Protein AF-A0A965QW74-F1 (afdb_monomer)

pLDDT: mean 87.54, std 12.57, range [31.0, 97.88]

Foldseek 3Di:
DDPVVVVVVVVVVVVVVVVCVVCVVVVVVVVVVVVVVVVVVVVVVVVVVPDDDPVLVVCVDPPSCVPDHPQDQDKFWAQPLFDQDPNDTGIDIARLCSFLVQACDADVVGNFHRPFAAKDKDKWKFAFAQDFLDDQDDLSQVSCCVTFNWGFDCAADPHGFFRFTQDHHPPGSCVVRVHDGGKTWQDKAPDGRRGNVSVSCSRGPPDDGRDIIMTMIIDGDHPSNTYHHRCCAECYPNHPHNCNHQPDCLQFNFRRVDDFDQRSQEDEPDPVVQVVCCVPRVHDHDPSGPTHTDHPVCSLVSVCVPCVVCPQQDQDPVRNPGPRVVVSVVVVVCQQQVVVLPDVDPPQPDPPRDHGHDPVPLLCQLVLLVVLVVWPLQVVLDDVLVVLSVCCNVPVPDLPSLVVNLVSLCVLVVVPVNRRTDPVSNVCSVSSDPPPVVVVVVVVVVVVPD

Structure (mmCIF, N/CA/C/O backbone):
data_AF-A0A965QW74-F1
#
_entry.id   AF-A0A965QW74-F1
#
loop_
_atom_site.group_PDB
_atom_site.id
_atom_site.type_symbol
_atom_site.label_atom_id
_atom_site.label_alt_id
_atom_site.label_comp_id
_atom_site.label_asym_id
_atom_site.label_entity_id
_atom_site.label_seq_id
_atom_site.pdbx_PDB_ins_code
_atom_site.Cartn_x
_atom_site.Cartn_y
_atom_site.Cartn_z
_atom_site.occupancy
_atom_site.B_iso_or_equiv
_atom_site.auth_seq_id
_atom_site.auth_comp_id
_atom_site.auth_asym_id
_atom_site.auth_atom_id
_atom_site.pdbx_PDB_model_num
ATOM 1 N N . ALA A 1 1 ? 11.785 20.146 62.925 1.00 60.44 1 ALA A N 1
ATOM 2 C CA . ALA A 1 1 ? 10.791 19.078 62.690 1.00 60.44 1 ALA A CA 1
ATOM 3 C C . ALA A 1 1 ? 11.229 17.853 63.480 1.00 60.44 1 ALA A C 1
ATOM 5 O O . ALA A 1 1 ? 12.410 17.534 63.433 1.00 60.44 1 ALA A O 1
ATOM 6 N N . THR A 1 2 ? 10.340 17.241 64.259 1.00 84.38 2 THR A N 1
ATOM 7 C CA . THR A 1 2 ? 10.638 16.059 65.089 1.00 84.38 2 THR A CA 1
ATOM 8 C C . THR A 1 2 ? 10.972 14.837 64.222 1.00 84.38 2 THR A C 1
ATOM 10 O O . THR A 1 2 ? 10.497 14.730 63.091 1.00 84.38 2 THR A O 1
ATOM 13 N N . LEU A 1 3 ? 11.785 13.908 64.739 1.00 83.06 3 LEU A N 1
ATOM 14 C CA . LEU A 1 3 ? 12.125 12.646 64.058 1.00 83.06 3 LEU A CA 1
ATOM 15 C C . LEU A 1 3 ? 10.870 11.842 63.674 1.00 83.06 3 LEU A C 1
ATOM 17 O O . LEU A 1 3 ? 10.799 11.280 62.585 1.00 83.06 3 LEU A O 1
ATOM 21 N N . GLU A 1 4 ? 9.840 11.874 64.520 1.00 84.69 4 GLU A N 1
ATOM 22 C CA . GLU A 1 4 ? 8.531 11.267 64.250 1.00 84.69 4 GLU A CA 1
ATOM 23 C C . GLU A 1 4 ? 7.845 11.868 63.018 1.00 84.69 4 GLU A C 1
ATOM 25 O O . GLU A 1 4 ? 7.298 11.139 62.194 1.00 84.69 4 GLU A O 1
ATOM 30 N N . PHE A 1 5 ? 7.927 13.190 62.833 1.00 89.12 5 PHE A N 1
ATOM 31 C CA . PHE A 1 5 ? 7.377 13.852 61.649 1.00 89.12 5 PHE A CA 1
ATOM 32 C C . PHE A 1 5 ? 8.111 13.421 60.373 1.00 89.12 5 PHE A C 1
ATOM 34 O O . PHE A 1 5 ? 7.485 13.208 59.334 1.00 89.12 5 PHE A O 1
ATOM 41 N N . GLN A 1 6 ? 9.436 13.262 60.437 1.00 86.00 6 GLN A N 1
ATOM 42 C CA . GLN A 1 6 ? 10.219 12.768 59.302 1.00 86.00 6 GLN A CA 1
ATOM 43 C C . GLN A 1 6 ? 9.869 11.312 58.968 1.00 86.00 6 GLN A C 1
ATOM 45 O O . GLN A 1 6 ? 9.650 11.004 57.797 1.00 86.00 6 GLN A O 1
ATOM 50 N N . ALA A 1 7 ? 9.742 10.441 59.974 1.00 90.62 7 ALA A N 1
ATOM 51 C CA . ALA A 1 7 ? 9.347 9.045 59.788 1.00 90.62 7 ALA A CA 1
ATOM 52 C C . ALA A 1 7 ? 7.934 8.918 59.191 1.00 90.62 7 ALA A C 1
ATOM 54 O O . ALA A 1 7 ? 7.745 8.209 58.200 1.00 90.62 7 ALA A O 1
ATOM 55 N N . ALA A 1 8 ? 6.963 9.670 59.719 1.00 90.88 8 ALA A N 1
ATOM 56 C CA . ALA A 1 8 ? 5.598 9.706 59.196 1.00 90.88 8 ALA A CA 1
ATOM 57 C C . ALA A 1 8 ? 5.545 10.222 57.748 1.00 90.88 8 ALA A C 1
ATOM 59 O O . ALA A 1 8 ? 4.830 9.668 56.912 1.00 90.88 8 ALA A O 1
ATOM 60 N N . ASN A 1 9 ? 6.339 11.245 57.413 1.00 92.56 9 ASN A N 1
ATOM 61 C CA . ASN A 1 9 ? 6.403 11.779 56.053 1.00 92.56 9 ASN A CA 1
ATOM 62 C C . ASN A 1 9 ? 7.030 10.782 55.063 1.00 92.56 9 ASN A C 1
ATOM 64 O O . ASN A 1 9 ? 6.541 10.639 53.943 1.00 92.56 9 ASN A O 1
ATOM 68 N N . THR A 1 10 ? 8.082 10.067 55.468 1.00 93.69 10 THR A N 1
ATOM 69 C CA . THR A 1 10 ? 8.692 9.000 54.657 1.00 93.69 10 THR A CA 1
ATOM 70 C C . THR A 1 10 ? 7.713 7.851 54.430 1.00 93.69 10 THR A C 1
ATOM 72 O O . THR A 1 10 ? 7.562 7.391 53.298 1.00 93.69 10 THR A O 1
ATOM 75 N N . HIS A 1 11 ? 6.986 7.434 55.471 1.00 92.75 11 HIS A N 1
ATOM 76 C CA . HIS A 1 11 ? 5.969 6.393 55.350 1.00 92.75 11 HIS A CA 1
ATOM 77 C C . HIS A 1 11 ? 4.816 6.817 54.426 1.00 92.75 11 HIS A C 1
ATOM 79 O O . HIS A 1 11 ? 4.457 6.068 53.521 1.00 92.75 11 HIS A O 1
ATOM 85 N N . ARG A 1 12 ? 4.311 8.054 54.559 1.00 95.81 12 ARG A N 1
ATOM 86 C CA . ARG A 1 12 ? 3.308 8.626 53.642 1.00 95.81 12 ARG A CA 1
ATOM 87 C C . ARG A 1 12 ? 3.782 8.583 52.188 1.00 95.81 12 ARG A C 1
ATOM 89 O O . ARG A 1 12 ? 3.038 8.124 51.332 1.00 95.81 12 ARG A O 1
ATOM 96 N N . LYS A 1 13 ? 5.017 9.014 51.904 1.00 95.38 13 LYS A N 1
ATOM 97 C CA . LYS A 1 13 ? 5.582 8.971 50.542 1.00 95.38 13 LYS A CA 1
ATOM 98 C C . LYS A 1 13 ? 5.677 7.544 49.993 1.00 95.38 13 LYS A C 1
ATOM 100 O O . LYS A 1 13 ? 5.373 7.325 48.827 1.00 95.38 13 LYS A O 1
ATOM 105 N N . SER A 1 14 ? 6.055 6.576 50.829 1.00 95.56 14 SER A N 1
ATOM 106 C CA . SER A 1 14 ? 6.103 5.158 50.446 1.00 95.56 14 SER A CA 1
ATOM 107 C C . SER A 1 14 ? 4.713 4.594 50.121 1.00 95.56 1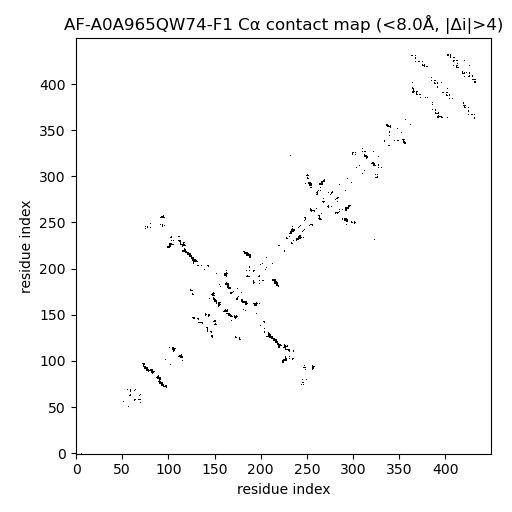4 SER A C 1
ATOM 109 O O . SER A 1 14 ? 4.553 3.858 49.141 1.00 95.56 14 SER A O 1
ATOM 111 N N . LEU A 1 15 ? 3.693 4.978 50.896 1.00 95.56 15 LEU A N 1
ATOM 112 C CA . LEU A 1 15 ? 2.299 4.636 50.609 1.00 95.56 15 LEU A CA 1
ATOM 113 C C . LEU A 1 15 ? 1.811 5.301 49.316 1.00 95.56 15 LEU A C 1
ATOM 115 O O . LEU A 1 15 ? 1.190 4.629 48.502 1.00 95.56 15 LEU A O 1
ATOM 119 N N . GLU A 1 16 ? 2.138 6.574 49.082 1.00 95.38 16 GLU A N 1
ATOM 120 C CA . GLU A 1 16 ? 1.802 7.289 47.839 1.00 95.38 16 GLU A CA 1
ATOM 121 C C . GLU A 1 16 ? 2.437 6.645 46.603 1.00 95.38 16 GLU A C 1
ATOM 123 O O . GLU A 1 16 ? 1.790 6.519 45.565 1.00 95.38 16 GLU A O 1
ATOM 128 N N . GLU A 1 17 ? 3.688 6.203 46.705 1.00 95.88 17 GLU A N 1
ATOM 129 C CA . GLU A 1 17 ? 4.377 5.500 45.622 1.00 95.88 17 GLU A CA 1
ATOM 130 C C . GLU A 1 17 ? 3.773 4.114 45.362 1.00 95.88 17 GLU A C 1
ATOM 132 O O . GLU A 1 17 ? 3.629 3.689 44.215 1.00 95.88 17 GLU A O 1
ATOM 137 N N . SER A 1 18 ? 3.387 3.404 46.422 1.00 95.19 18 SER A N 1
ATOM 138 C CA . SER A 1 18 ? 2.707 2.111 46.305 1.00 95.19 18 SER A CA 1
ATOM 139 C C . SER A 1 18 ? 1.317 2.272 45.692 1.00 95.19 18 SER A C 1
ATOM 141 O O . SER A 1 18 ? 0.980 1.535 44.769 1.00 95.19 18 SER A O 1
ATOM 143 N N . LEU A 1 19 ? 0.557 3.285 46.119 1.00 95.25 19 LEU A N 1
ATOM 144 C CA . LEU A 1 19 ? -0.740 3.626 45.542 1.00 95.25 19 LEU A CA 1
ATOM 145 C C . LEU A 1 19 ? -0.603 3.974 44.058 1.00 95.25 19 LEU A C 1
ATOM 147 O O . LEU A 1 19 ? -1.296 3.378 43.246 1.00 95.25 19 LEU A O 1
ATOM 151 N N . ARG A 1 20 ? 0.352 4.840 43.687 1.00 94.56 20 ARG A N 1
ATOM 152 C CA . ARG A 1 20 ? 0.631 5.165 42.277 1.00 94.56 20 ARG A CA 1
ATOM 153 C C . ARG A 1 20 ? 0.970 3.938 41.443 1.00 94.56 20 ARG A C 1
ATOM 155 O O . ARG A 1 20 ? 0.534 3.852 40.305 1.00 94.56 20 ARG A O 1
ATOM 162 N N . ARG A 1 21 ? 1.749 2.992 41.973 1.00 94.56 21 ARG A N 1
ATOM 163 C CA . ARG A 1 21 ? 2.062 1.747 41.250 1.00 94.56 21 ARG A CA 1
ATOM 164 C C . ARG A 1 21 ? 0.825 0.881 41.031 1.00 94.56 21 ARG A C 1
ATOM 166 O O . ARG A 1 21 ? 0.705 0.277 39.972 1.00 94.56 21 ARG A O 1
ATOM 173 N N . ILE A 1 22 ? -0.078 0.839 42.008 1.00 95.81 22 ILE A N 1
ATOM 174 C CA . ILE A 1 22 ? -1.324 0.073 41.923 1.00 95.81 22 ILE A CA 1
ATOM 175 C C . ILE A 1 22 ? -2.312 0.741 4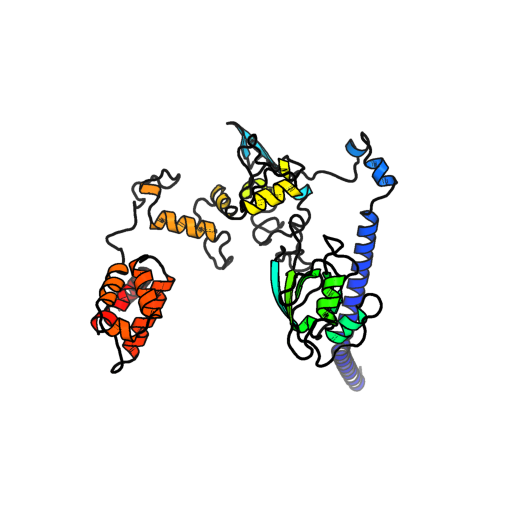0.952 1.00 95.81 22 ILE A C 1
ATOM 177 O O . ILE A 1 22 ? -2.938 0.035 40.166 1.00 95.81 22 ILE A O 1
ATOM 181 N N . THR A 1 23 ? -2.427 2.075 40.959 1.00 95.94 23 THR A N 1
ATOM 182 C CA . THR A 1 23 ? -3.384 2.815 40.111 1.00 95.94 23 THR A CA 1
ATOM 183 C C . THR A 1 23 ? -2.852 3.162 38.723 1.00 95.94 23 THR A C 1
ATOM 185 O O . THR A 1 23 ? -3.646 3.472 37.843 1.00 95.94 23 THR A O 1
ATOM 188 N N . ALA A 1 24 ? -1.540 3.075 38.475 1.00 95.12 24 ALA A N 1
ATOM 189 C CA . ALA A 1 24 ? -0.943 3.451 37.190 1.00 95.12 24 ALA A CA 1
ATOM 190 C C . ALA A 1 24 ? -1.628 2.826 35.953 1.00 95.12 24 ALA A C 1
ATOM 192 O O . ALA A 1 24 ? -1.824 3.553 34.976 1.00 95.12 24 ALA A O 1
ATOM 193 N N . PRO A 1 25 ? -2.030 1.536 35.948 1.00 93.69 25 PRO A N 1
ATOM 194 C CA . PRO A 1 25 ? -2.762 0.960 34.819 1.00 93.69 25 PRO A CA 1
ATOM 195 C C . PRO A 1 25 ? -4.154 1.576 34.623 1.00 93.69 25 PRO A C 1
ATOM 197 O O . PRO A 1 25 ? -4.571 1.796 33.486 1.00 93.69 25 PRO A O 1
ATOM 200 N N . GLU A 1 26 ? -4.863 1.875 35.714 1.00 94.56 26 GLU A N 1
ATOM 201 C CA . GLU A 1 26 ? -6.180 2.518 35.683 1.00 94.56 26 GLU A CA 1
ATOM 202 C C . GLU A 1 26 ? -6.068 3.962 35.186 1.00 94.56 26 GLU A C 1
ATOM 204 O O . GLU A 1 26 ? -6.803 4.355 34.281 1.00 94.56 26 GLU A O 1
ATOM 209 N N . ASP A 1 27 ? -5.092 4.719 35.692 1.00 93.50 27 ASP A N 1
ATOM 210 C CA . ASP A 1 27 ? -4.812 6.091 35.263 1.00 93.50 27 ASP A CA 1
ATOM 211 C C . ASP A 1 27 ? -4.457 6.144 33.765 1.00 93.50 27 ASP A C 1
ATOM 213 O O . ASP A 1 27 ? -4.943 7.005 33.023 1.00 93.50 27 ASP A O 1
ATOM 217 N N . ALA A 1 28 ? -3.648 5.189 33.291 1.00 93.12 28 ALA A N 1
ATOM 218 C CA . ALA A 1 28 ? -3.299 5.060 31.879 1.00 93.12 28 ALA A CA 1
ATOM 219 C C . ALA A 1 28 ? -4.524 4.726 31.012 1.00 93.12 28 ALA A C 1
ATOM 221 O O . ALA A 1 28 ? -4.727 5.353 29.968 1.00 93.12 28 ALA A O 1
ATOM 222 N N . ALA A 1 29 ? -5.368 3.788 31.450 1.00 90.94 29 ALA A N 1
ATOM 223 C CA . ALA A 1 29 ? -6.597 3.427 30.747 1.00 90.94 29 ALA A CA 1
ATOM 224 C C . ALA A 1 29 ? -7.603 4.591 30.719 1.00 90.94 29 ALA A C 1
ATOM 226 O O . ALA A 1 29 ? -8.170 4.896 29.667 1.00 90.94 29 ALA A O 1
ATOM 227 N N . ALA A 1 30 ? -7.784 5.294 31.839 1.00 94.12 30 ALA A N 1
ATOM 228 C CA . ALA A 1 30 ? -8.652 6.463 31.938 1.00 94.12 30 ALA A CA 1
ATOM 229 C C . ALA A 1 30 ? -8.193 7.581 30.993 1.00 94.12 30 ALA A C 1
ATOM 231 O O . ALA A 1 30 ? -9.010 8.166 30.270 1.00 94.12 30 ALA A O 1
ATOM 232 N N 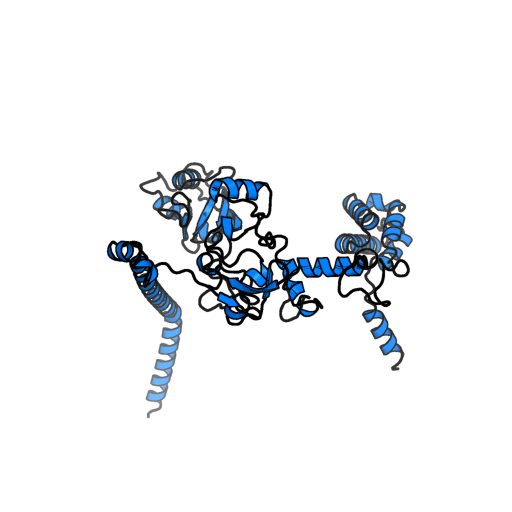. LYS A 1 31 ? -6.878 7.831 30.933 1.00 93.88 31 LYS A N 1
ATOM 233 C CA . LYS A 1 31 ? -6.290 8.770 29.977 1.00 93.88 31 LYS A CA 1
ATOM 234 C C . LYS A 1 31 ? -6.535 8.340 28.529 1.00 93.88 31 LYS A C 1
ATOM 236 O O . LYS A 1 31 ? -6.991 9.161 27.736 1.00 93.88 31 LYS A O 1
ATOM 241 N N . ALA A 1 32 ? -6.297 7.073 28.193 1.00 89.56 32 ALA A N 1
ATOM 242 C CA . ALA A 1 32 ? -6.531 6.557 26.845 1.00 89.56 32 ALA A CA 1
ATOM 243 C C . ALA A 1 32 ? -8.000 6.719 26.420 1.00 89.56 32 ALA A C 1
ATOM 245 O O . ALA A 1 32 ? -8.283 7.197 25.322 1.00 89.56 32 ALA A O 1
ATOM 246 N N . VAL A 1 33 ? -8.953 6.413 27.307 1.00 93.88 33 VAL A N 1
ATOM 247 C CA . VAL A 1 33 ? -10.388 6.613 27.046 1.00 93.88 33 VAL A CA 1
ATOM 248 C C . VAL A 1 33 ? -10.716 8.089 26.804 1.00 93.88 33 VAL A C 1
ATOM 250 O O . VAL A 1 33 ? -11.473 8.404 25.882 1.00 93.88 33 VAL A O 1
ATOM 253 N N . ALA A 1 34 ? -10.158 9.007 27.596 1.00 94.31 34 ALA A N 1
ATOM 254 C CA . ALA A 1 34 ? -10.360 10.444 27.405 1.00 94.31 34 ALA A CA 1
ATOM 255 C C . ALA A 1 34 ? -9.793 10.936 26.058 1.00 94.31 34 ALA A C 1
ATOM 257 O O . ALA A 1 34 ? -10.468 11.679 25.332 1.00 94.31 34 ALA A O 1
ATOM 258 N N . ASP A 1 35 ? -8.598 10.471 25.692 1.00 91.56 35 ASP A N 1
ATOM 259 C CA . ASP A 1 35 ? -7.944 10.796 24.424 1.00 91.56 35 ASP A CA 1
ATOM 260 C C . ASP A 1 35 ? -8.762 10.242 23.234 1.00 91.56 35 ASP A C 1
ATOM 262 O O . ASP A 1 35 ? -9.060 10.976 22.284 1.00 91.56 35 ASP A O 1
ATOM 266 N N . HIS A 1 36 ? -9.244 8.994 23.313 1.00 89.50 36 HIS A N 1
ATOM 267 C CA . HIS A 1 36 ? -10.112 8.388 22.294 1.00 89.50 36 HIS A CA 1
ATOM 268 C C . HIS A 1 36 ? -11.459 9.102 22.150 1.00 89.50 36 HIS A C 1
ATOM 270 O O . HIS A 1 36 ? -11.898 9.347 21.025 1.00 89.50 36 HIS A O 1
ATOM 276 N N . ARG A 1 37 ? -12.109 9.496 23.253 1.00 94.88 37 ARG A N 1
ATOM 277 C CA . ARG A 1 37 ? -13.363 10.274 23.212 1.00 94.88 37 ARG A CA 1
ATOM 278 C C . ARG A 1 37 ? -13.165 11.630 22.545 1.00 94.88 37 ARG A C 1
ATOM 280 O O . ARG A 1 37 ? -13.975 12.031 21.710 1.00 94.88 37 ARG A O 1
ATOM 287 N N . THR A 1 38 ? -12.067 12.309 22.868 1.00 94.75 38 THR A N 1
ATOM 288 C CA . THR A 1 38 ? -11.704 13.582 22.232 1.00 94.75 38 THR A CA 1
ATOM 289 C C . THR A 1 38 ? -11.481 13.392 20.734 1.00 94.75 38 THR A C 1
ATOM 291 O O . THR A 1 38 ? -12.007 14.158 19.922 1.00 94.75 38 THR A O 1
ATOM 294 N N . LYS A 1 39 ? -10.756 12.336 20.345 1.00 89.75 39 LYS A N 1
ATOM 295 C CA . LYS A 1 39 ? -10.511 12.011 18.938 1.00 89.75 39 LYS A CA 1
ATOM 296 C C . LYS A 1 39 ? -11.802 11.680 18.192 1.00 89.75 39 LYS A C 1
ATOM 298 O O . LYS A 1 39 ? -11.998 12.173 17.084 1.00 89.75 39 LYS A O 1
ATOM 303 N N . LEU A 1 40 ? -12.697 10.905 18.802 1.00 91.00 40 LEU A N 1
ATOM 304 C CA . LEU A 1 40 ? -14.001 10.572 18.233 1.00 91.00 40 LEU A CA 1
ATOM 305 C C . LEU A 1 40 ? -14.830 11.835 17.974 1.00 91.00 40 LEU A C 1
ATOM 307 O O . LEU A 1 40 ? -15.342 12.003 16.870 1.00 91.00 40 LEU A O 1
ATOM 311 N N . ALA A 1 41 ? -14.891 12.756 18.937 1.00 94.19 41 ALA A N 1
ATOM 312 C CA . ALA A 1 41 ? -15.603 14.023 18.772 1.00 94.19 41 ALA A CA 1
ATOM 313 C C . ALA A 1 41 ? -15.022 14.870 17.623 1.00 94.19 41 ALA A C 1
ATOM 315 O O . ALA A 1 41 ? -15.767 15.454 16.831 1.00 94.19 41 ALA A O 1
ATOM 316 N N . GLN A 1 42 ? -13.691 14.907 17.485 1.00 92.94 42 GLN A N 1
ATOM 317 C CA . GLN A 1 42 ? -13.034 15.571 16.356 1.00 92.94 42 GLN A CA 1
ATOM 318 C C . GLN A 1 42 ? -13.398 14.914 15.020 1.00 92.94 42 GLN A C 1
ATOM 320 O O . GLN A 1 42 ? -13.777 15.617 14.085 1.00 92.94 42 GLN A O 1
ATOM 325 N N . LEU A 1 43 ? -13.332 13.582 14.935 1.00 89.31 43 LEU A N 1
ATOM 326 C CA . LEU A 1 43 ? -13.662 12.833 13.721 1.00 89.31 43 LEU A CA 1
ATOM 327 C C . LEU A 1 43 ? -15.130 13.009 13.324 1.00 89.31 43 LEU A C 1
ATOM 329 O O . LEU A 1 43 ? -15.412 13.247 12.153 1.00 89.31 43 LEU A O 1
ATOM 333 N N . GLN A 1 44 ? -16.056 12.977 14.283 1.00 92.81 44 GLN A N 1
ATOM 334 C CA . GLN A 1 44 ? -17.477 13.242 14.046 1.00 92.81 44 GLN A CA 1
ATOM 335 C C . GLN A 1 44 ? -17.706 14.660 13.514 1.00 92.81 44 GLN A C 1
ATOM 337 O O . GLN A 1 44 ? -18.444 14.847 12.545 1.00 92.81 44 GLN A O 1
ATOM 342 N N . LYS A 1 45 ? -17.023 15.661 14.084 1.00 93.25 45 LYS A N 1
ATOM 343 C CA . LYS A 1 45 ? -17.076 17.039 13.580 1.00 93.25 45 LYS A CA 1
ATOM 344 C C . LYS A 1 45 ? -16.528 17.135 12.157 1.00 93.25 45 LYS A C 1
ATOM 346 O O . LYS A 1 45 ? -17.156 17.769 11.313 1.00 93.25 45 LYS A O 1
ATOM 351 N N . THR A 1 46 ? -15.390 16.504 11.873 1.00 89.19 46 THR A N 1
ATOM 352 C CA . THR A 1 46 ? -14.810 16.467 10.523 1.00 89.19 46 THR A CA 1
ATOM 353 C C . THR A 1 46 ? -15.736 15.764 9.533 1.00 89.19 46 THR A C 1
ATOM 355 O O . THR A 1 46 ? -15.903 16.254 8.419 1.00 89.19 46 THR A O 1
ATOM 358 N N . LEU A 1 47 ? -16.374 14.661 9.929 1.00 89.00 47 LEU A N 1
ATOM 359 C CA . LEU A 1 47 ? -17.342 13.948 9.100 1.00 89.00 47 LEU A CA 1
ATOM 360 C C . LEU A 1 47 ? -18.535 14.848 8.764 1.00 89.00 47 LEU A C 1
ATOM 362 O O . LEU A 1 47 ? -18.827 15.047 7.588 1.00 89.00 47 LEU A O 1
ATOM 366 N N . ALA A 1 48 ? -19.154 15.473 9.769 1.00 88.56 48 ALA A N 1
ATOM 367 C CA . ALA A 1 48 ? -20.262 16.409 9.570 1.00 88.56 48 ALA A CA 1
ATOM 368 C C . ALA A 1 48 ? -19.863 17.594 8.672 1.00 88.56 48 ALA A C 1
ATOM 370 O O . ALA A 1 48 ? -20.607 17.989 7.778 1.00 88.56 48 ALA A O 1
ATOM 371 N N . GLN A 1 49 ? -18.650 18.127 8.851 1.00 86.31 49 GLN A N 1
ATOM 372 C CA . GLN A 1 49 ? -18.108 19.188 8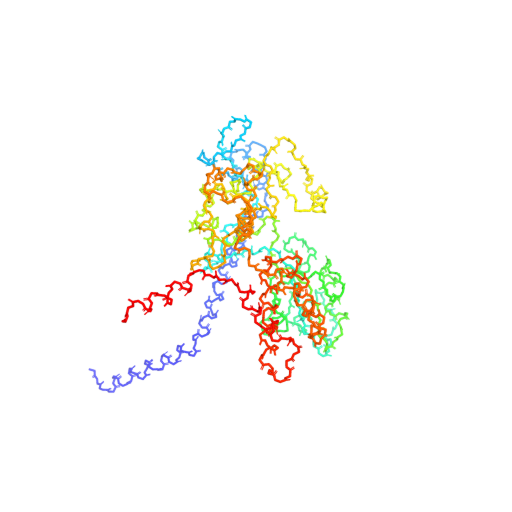.001 1.00 86.31 49 GLN A CA 1
ATOM 373 C C . GLN A 1 49 ? -17.823 18.743 6.572 1.00 86.31 49 GLN A C 1
ATOM 375 O O . GLN A 1 49 ? -17.771 19.601 5.697 1.00 86.31 49 GLN A O 1
ATOM 380 N N . ARG A 1 50 ? -17.608 17.451 6.309 1.00 84.56 50 ARG A N 1
ATOM 381 C CA . ARG A 1 50 ? -17.340 16.909 4.968 1.00 84.56 50 ARG A CA 1
ATOM 382 C C . ARG A 1 50 ? -18.602 16.439 4.259 1.00 84.56 50 ARG A C 1
ATOM 384 O O . ARG A 1 50 ? -18.629 16.520 3.036 1.00 84.56 50 ARG A O 1
ATOM 391 N N . GLN A 1 51 ? -19.650 16.063 4.991 1.00 87.12 51 GLN A N 1
ATOM 392 C CA . GLN A 1 51 ? -20.904 15.607 4.395 1.00 87.12 51 GLN A CA 1
ATOM 393 C C . GLN A 1 51 ? -21.520 16.635 3.427 1.00 87.12 51 GLN A C 1
ATOM 395 O O . GLN A 1 51 ? -21.364 17.849 3.638 1.00 87.12 51 GLN A O 1
ATOM 400 N N . PRO A 1 52 ? -22.201 16.170 2.363 1.00 86.19 52 PRO A N 1
ATOM 401 C CA . PRO A 1 52 ? -22.936 17.039 1.454 1.00 86.19 52 PRO A CA 1
ATOM 402 C C . PRO A 1 52 ? -23.955 17.884 2.217 1.00 86.19 52 PRO A C 1
ATOM 404 O O . PRO A 1 52 ? -24.606 17.412 3.148 1.00 86.19 52 PRO A O 1
ATOM 407 N N . SER A 1 53 ? -24.104 19.144 1.824 1.00 88.31 53 SER A N 1
ATOM 408 C CA . SER A 1 53 ? -25.131 20.029 2.371 1.00 88.31 53 SER A CA 1
ATOM 409 C C . SER A 1 53 ? -25.657 20.947 1.278 1.00 88.31 53 SER A C 1
ATOM 411 O O . SER A 1 53 ? -24.955 21.225 0.307 1.00 88.31 53 SER A O 1
ATOM 413 N N . ALA A 1 54 ? -26.877 21.459 1.448 1.00 87.69 54 ALA A N 1
ATOM 414 C CA . ALA A 1 54 ? -27.481 22.368 0.475 1.00 87.69 54 ALA A CA 1
ATOM 415 C C . ALA A 1 54 ? -26.603 23.608 0.214 1.00 87.69 54 ALA A C 1
ATOM 417 O O . ALA A 1 54 ? -26.451 24.027 -0.927 1.00 87.69 54 ALA A O 1
ATOM 418 N N . GLY A 1 55 ? -25.961 24.156 1.254 1.00 86.00 55 GLY A N 1
ATOM 419 C CA . GLY A 1 55 ? -25.048 25.294 1.107 1.00 86.00 55 GLY A CA 1
ATOM 420 C C . GLY A 1 55 ? -23.809 24.971 0.268 1.00 86.00 55 GLY A C 1
ATOM 421 O O . GLY A 1 55 ? -23.402 25.789 -0.551 1.00 86.00 55 GLY A O 1
ATOM 422 N N . LYS A 1 56 ? -23.234 23.771 0.417 1.00 86.12 56 LYS A N 1
ATOM 423 C CA . LYS A 1 56 ? -22.113 23.330 -0.428 1.00 86.12 56 LYS A CA 1
ATOM 424 C C . LYS A 1 56 ? -22.543 23.086 -1.865 1.00 86.12 56 LYS A C 1
ATOM 426 O O . LYS A 1 56 ? -21.860 23.544 -2.766 1.00 86.12 56 LYS A O 1
ATOM 431 N N . ALA A 1 57 ? -23.707 22.470 -2.065 1.00 86.00 57 ALA A N 1
ATOM 432 C CA . ALA A 1 57 ? -24.259 22.254 -3.398 1.00 86.00 57 ALA A CA 1
ATOM 433 C C . ALA A 1 57 ? -24.473 23.578 -4.158 1.00 86.00 57 ALA A C 1
ATOM 435 O O . ALA A 1 57 ? -24.287 23.631 -5.368 1.00 86.00 57 ALA A O 1
ATOM 436 N N . VAL A 1 58 ? -24.812 24.669 -3.456 1.00 86.38 58 VAL A N 1
ATOM 437 C CA . VAL A 1 58 ? -24.867 26.018 -4.049 1.00 86.38 58 VAL A CA 1
ATOM 438 C C . VAL A 1 58 ? -23.472 26.531 -4.418 1.00 86.38 58 VAL A C 1
ATOM 440 O O . VAL A 1 58 ? -23.300 27.092 -5.495 1.00 86.38 58 VAL A O 1
ATOM 443 N N . LEU A 1 59 ? -22.465 26.334 -3.561 1.00 85.06 59 LEU A N 1
ATOM 444 C CA . LEU A 1 59 ? -21.081 26.738 -3.854 1.00 85.06 59 LEU A CA 1
ATOM 445 C C . LEU A 1 59 ? -20.449 25.942 -5.005 1.00 85.06 59 LEU A C 1
ATOM 447 O O . LEU A 1 59 ? -19.544 26.451 -5.653 1.00 85.06 59 LEU A O 1
ATOM 451 N N . GLU A 1 60 ? -20.937 24.733 -5.267 1.00 84.88 60 GLU A N 1
ATOM 452 C CA . GLU A 1 60 ? -20.523 23.866 -6.378 1.00 84.88 60 GLU A CA 1
ATOM 453 C C . GLU A 1 60 ? -21.229 24.217 -7.707 1.00 84.88 60 GLU A C 1
ATOM 455 O O . GLU A 1 60 ? -20.961 23.600 -8.738 1.00 84.88 60 GLU A O 1
ATOM 460 N N . MET A 1 61 ? -22.134 25.208 -7.726 1.00 86.75 61 MET A N 1
ATOM 461 C CA . MET A 1 61 ? -22.770 25.657 -8.968 1.00 86.75 61 MET A CA 1
ATOM 462 C C . MET A 1 61 ? -21.752 26.316 -9.915 1.00 86.75 61 MET A C 1
ATOM 464 O O . MET A 1 61 ? -20.822 26.993 -9.454 1.00 86.75 61 MET A O 1
ATOM 468 N N . PRO A 1 62 ? -21.953 26.203 -11.246 1.00 78.56 62 PRO A N 1
ATOM 469 C CA . PRO A 1 62 ? -21.111 26.882 -12.228 1.00 78.56 62 PRO A CA 1
ATOM 470 C C . PRO A 1 62 ? -20.956 28.375 -11.895 1.00 78.56 62 PRO A C 1
ATOM 472 O O . PRO A 1 62 ? -21.914 29.019 -11.475 1.00 78.56 62 PRO A O 1
ATOM 475 N N . VAL A 1 63 ? -19.755 28.930 -12.097 1.00 81.38 63 VAL A N 1
ATOM 476 C CA . VAL A 1 63 ? -19.308 30.276 -11.662 1.00 81.38 63 VAL A CA 1
ATOM 477 C C . VAL A 1 63 ? -18.933 30.376 -10.180 1.00 81.38 63 VAL A C 1
ATOM 479 O O . VAL A 1 63 ? -17.834 30.844 -9.899 1.00 81.38 63 VAL A O 1
ATOM 482 N N . LEU A 1 64 ? -19.766 29.936 -9.232 1.00 79.12 64 LEU A N 1
ATOM 483 C CA . LEU A 1 64 ? -19.420 30.013 -7.798 1.00 79.12 64 LEU A CA 1
ATOM 484 C C . LEU A 1 64 ? -18.258 29.080 -7.439 1.00 79.12 64 LEU A C 1
ATOM 486 O O . LEU A 1 64 ? -17.338 29.480 -6.716 1.00 79.12 64 LEU A O 1
ATOM 490 N N . ASP A 1 65 ? -18.252 27.893 -8.041 1.00 79.31 65 ASP A N 1
ATOM 491 C CA . ASP A 1 65 ? -17.189 26.901 -7.888 1.00 79.31 65 ASP A CA 1
ATOM 492 C C . ASP A 1 65 ? -15.820 27.456 -8.326 1.00 79.31 65 ASP A C 1
ATOM 494 O O . ASP A 1 65 ? -14.808 27.270 -7.648 1.00 79.31 65 ASP A O 1
ATOM 498 N N . ALA A 1 66 ? -15.804 28.270 -9.391 1.00 76.56 66 ALA A N 1
ATOM 499 C CA . ALA A 1 66 ? -14.587 28.858 -9.953 1.00 76.56 66 ALA A CA 1
ATOM 500 C C . ALA A 1 66 ? -13.878 29.846 -9.007 1.00 76.56 66 ALA A C 1
ATOM 502 O O . ALA A 1 66 ? -12.671 30.050 -9.136 1.00 76.56 66 ALA A O 1
ATOM 503 N N . PHE A 1 67 ? -14.602 30.455 -8.062 1.00 73.88 67 PHE A N 1
ATOM 504 C CA . PHE A 1 67 ? -14.038 31.433 -7.124 1.00 73.88 67 PHE A CA 1
ATOM 505 C C . PHE A 1 67 ? -13.897 30.892 -5.700 1.00 73.88 67 PHE A C 1
ATOM 507 O O . PHE A 1 67 ? -12.996 31.330 -4.979 1.00 73.88 67 PHE A O 1
ATOM 514 N N . ASN A 1 68 ? -14.757 29.961 -5.265 1.00 70.94 68 ASN A N 1
ATOM 515 C CA . ASN A 1 68 ? -14.677 29.413 -3.910 1.00 70.94 68 ASN A CA 1
ATOM 516 C C . ASN A 1 68 ? -15.330 28.028 -3.732 1.00 70.94 68 ASN A C 1
ATOM 518 O O . ASN A 1 68 ? -15.977 27.779 -2.711 1.00 70.94 68 ASN A O 1
ATOM 522 N N . GLY A 1 69 ? -15.146 27.127 -4.697 1.00 73.12 69 GLY A N 1
ATOM 523 C CA . GLY A 1 69 ? -15.605 25.745 -4.592 1.00 73.12 69 GLY A CA 1
ATOM 524 C C . GLY A 1 69 ? -15.018 24.999 -3.381 1.00 73.12 69 GLY A C 1
ATOM 525 O O . GLY A 1 69 ? -13.845 25.217 -3.031 1.00 73.12 69 GLY A O 1
ATOM 526 N N . PRO A 1 70 ? -15.801 24.118 -2.724 1.00 73.25 70 PRO A N 1
ATOM 527 C CA . PRO A 1 70 ? -15.314 23.264 -1.639 1.00 73.25 70 PRO A CA 1
ATOM 528 C C . PRO A 1 70 ? -14.383 22.149 -2.143 1.00 73.25 70 PRO A C 1
ATOM 530 O O . PRO A 1 70 ? -13.584 21.622 -1.367 1.00 73.25 70 PRO A O 1
ATOM 533 N N . LEU A 1 71 ? -14.469 21.801 -3.431 1.00 78.62 71 LEU A N 1
ATOM 534 C CA . LEU A 1 71 ? -13.612 20.829 -4.099 1.00 78.62 71 LEU A CA 1
ATOM 535 C C . LEU A 1 71 ? -12.560 21.576 -4.913 1.00 78.62 71 LEU A C 1
ATOM 537 O O . LEU A 1 71 ? -12.878 22.304 -5.846 1.00 78.62 71 LEU A O 1
ATOM 541 N N . ARG A 1 72 ? -11.288 21.403 -4.554 1.00 83.44 72 ARG A N 1
ATOM 542 C CA . ARG A 1 72 ? -10.171 22.019 -5.271 1.00 83.44 72 ARG A CA 1
ATOM 543 C C . ARG A 1 72 ? -9.170 20.968 -5.707 1.00 83.44 72 ARG A C 1
ATOM 545 O O . ARG A 1 72 ? -8.890 20.010 -4.984 1.00 83.44 72 ARG A O 1
ATOM 552 N N . VAL A 1 73 ? -8.643 21.181 -6.905 1.00 89.06 73 VAL A N 1
ATOM 553 C CA . VAL A 1 73 ? -7.507 20.431 -7.428 1.00 89.06 73 VAL A CA 1
ATOM 554 C C . VAL A 1 73 ? -6.258 20.923 -6.710 1.00 89.06 73 VAL A C 1
ATOM 556 O O . VAL A 1 73 ? -5.959 22.118 -6.722 1.00 89.06 73 VAL A O 1
ATOM 559 N N . ASP A 1 74 ? -5.527 19.996 -6.108 1.00 89.94 74 ASP A N 1
ATOM 560 C CA . ASP A 1 74 ? -4.218 20.278 -5.541 1.00 89.94 74 ASP A CA 1
ATOM 561 C C . ASP A 1 74 ? -3.190 20.148 -6.660 1.00 89.94 74 ASP A C 1
ATOM 563 O O . ASP A 1 74 ? -3.156 19.137 -7.359 1.00 89.94 74 ASP A O 1
ATOM 567 N N . GLN A 1 75 ? -2.364 21.175 -6.850 1.00 92.25 75 GLN A N 1
ATOM 568 C CA . GLN A 1 75 ? -1.344 21.198 -7.891 1.00 92.25 75 GLN A CA 1
ATOM 569 C C . GLN A 1 75 ? 0.016 21.559 -7.302 1.00 92.25 75 GLN A C 1
ATOM 571 O O . GLN A 1 75 ? 0.189 22.63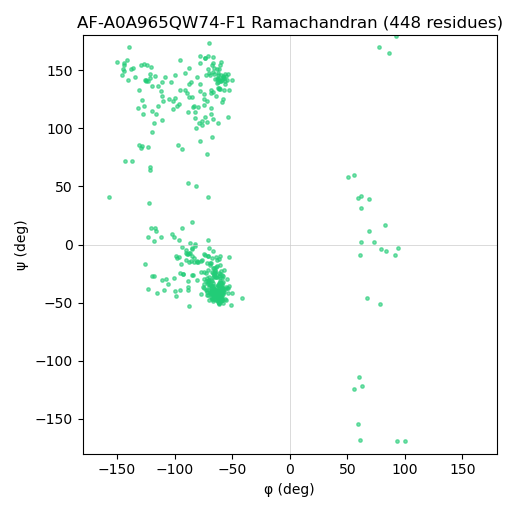9 -6.737 1.00 92.25 75 GLN A O 1
ATOM 576 N N . LEU A 1 76 ? 0.995 20.690 -7.525 1.00 93.75 76 LEU A N 1
ATOM 577 C CA . LEU A 1 76 ? 2.408 20.969 -7.323 1.00 93.75 76 LEU A CA 1
ATOM 578 C C . LEU A 1 76 ? 3.016 21.409 -8.657 1.00 93.75 76 LEU A C 1
ATOM 580 O O . LEU A 1 76 ? 2.779 20.798 -9.702 1.00 93.75 76 LEU A O 1
ATOM 584 N N . TRP A 1 77 ? 3.783 22.495 -8.626 1.00 94.25 77 TRP A N 1
ATOM 585 C CA . TRP A 1 77 ? 4.502 23.020 -9.781 1.00 94.25 77 TRP A CA 1
ATOM 586 C C . TRP A 1 77 ? 6.002 22.899 -9.533 1.00 94.25 77 TRP A C 1
ATOM 588 O O . TRP A 1 77 ? 6.518 23.468 -8.573 1.00 94.25 77 TRP A O 1
ATOM 598 N N . LEU A 1 78 ? 6.683 22.146 -10.397 1.00 94.25 78 LEU A N 1
ATOM 599 C CA . LEU A 1 78 ? 8.082 21.756 -10.236 1.00 94.25 78 LEU A CA 1
ATOM 600 C C . LEU A 1 78 ? 8.884 22.225 -11.461 1.00 94.25 78 LEU A C 1
ATOM 602 O O . LEU A 1 78 ? 9.057 21.468 -12.421 1.00 94.25 78 LEU A O 1
ATOM 606 N N . PRO A 1 79 ? 9.341 23.490 -11.483 1.00 92.00 79 PRO A N 1
ATOM 607 C CA . PRO A 1 79 ? 10.005 24.054 -12.654 1.00 92.00 79 PRO A CA 1
ATOM 608 C C . PRO A 1 79 ? 11.421 23.515 -12.886 1.00 92.00 79 PRO A C 1
ATOM 610 O O . PRO A 1 79 ? 11.876 23.524 -14.026 1.00 92.00 79 PRO A O 1
ATOM 613 N N . GLN A 1 80 ? 12.107 23.033 -11.844 1.00 91.06 80 GLN A N 1
ATOM 614 C CA . GLN A 1 80 ? 13.463 22.477 -11.955 1.00 91.06 80 GLN A CA 1
ATOM 615 C C . GLN A 1 80 ? 13.475 21.004 -12.379 1.00 91.06 80 GLN A C 1
ATOM 617 O O . GLN A 1 80 ? 14.442 20.548 -12.981 1.00 91.06 80 GLN A O 1
ATOM 622 N N . LEU A 1 81 ? 12.405 20.260 -12.091 1.00 91.69 81 LEU A N 1
ATOM 623 C CA . LEU A 1 81 ? 12.255 18.871 -12.513 1.00 91.69 81 LEU A CA 1
ATOM 624 C C . LEU A 1 81 ? 11.487 18.851 -13.828 1.00 91.69 81 LEU A C 1
ATOM 626 O O . LEU A 1 81 ? 10.272 18.686 -13.849 1.00 91.69 81 LEU A O 1
ATOM 630 N N . THR A 1 82 ? 12.183 19.069 -14.937 1.00 91.25 82 THR A N 1
ATOM 631 C CA . THR A 1 82 ? 11.542 19.161 -16.249 1.00 91.25 82 THR A CA 1
ATOM 632 C C . THR A 1 82 ? 11.183 17.786 -16.815 1.00 91.25 82 THR A C 1
ATOM 634 O O . THR A 1 82 ? 11.654 16.734 -16.365 1.00 91.25 82 THR A O 1
ATOM 637 N N . LEU A 1 83 ? 10.285 17.782 -17.797 1.00 90.00 83 LEU A N 1
ATOM 638 C CA . LEU A 1 83 ? 10.015 16.639 -18.663 1.00 90.00 83 LEU A CA 1
ATOM 639 C C . LEU A 1 83 ? 10.171 17.073 -20.120 1.00 90.00 83 LEU A C 1
ATOM 641 O O . LEU A 1 83 ? 9.752 18.176 -20.477 1.00 90.00 83 LEU A O 1
ATOM 645 N N . ASN A 1 84 ? 10.755 16.213 -20.953 1.00 87.94 84 ASN A N 1
ATOM 646 C CA . ASN A 1 84 ? 10.843 16.477 -22.381 1.00 87.94 84 ASN A CA 1
ATOM 647 C C . ASN A 1 84 ? 9.473 16.225 -23.015 1.00 87.94 84 ASN A C 1
ATOM 649 O O . ASN A 1 84 ? 9.030 15.083 -23.132 1.00 87.94 84 ASN A O 1
ATOM 653 N N . ASN A 1 85 ? 8.779 17.300 -23.368 1.00 84.25 85 ASN A N 1
ATOM 654 C CA . ASN A 1 85 ? 7.488 17.249 -24.031 1.00 84.25 85 ASN A CA 1
ATOM 655 C C . ASN A 1 85 ? 7.655 17.753 -25.461 1.00 84.25 85 ASN A C 1
ATOM 657 O O . ASN A 1 85 ? 7.830 18.955 -25.668 1.00 84.25 85 ASN A O 1
ATOM 661 N N . ASN A 1 86 ? 7.599 16.851 -26.441 1.00 84.75 86 ASN A N 1
ATOM 662 C CA . ASN A 1 86 ? 7.744 17.188 -27.859 1.00 84.75 86 ASN A CA 1
ATOM 663 C C . ASN A 1 86 ? 8.994 18.048 -28.139 1.00 84.75 86 ASN A C 1
ATOM 665 O O . ASN A 1 86 ? 8.889 19.155 -28.667 1.00 84.75 86 ASN A O 1
ATOM 669 N N . PHE A 1 87 ? 10.176 17.537 -27.771 1.00 86.94 87 PHE A N 1
ATOM 670 C CA . PHE A 1 87 ? 11.487 18.165 -28.015 1.00 86.94 87 PHE A CA 1
ATOM 671 C C . PHE A 1 87 ? 11.764 19.443 -27.217 1.00 86.94 87 PHE A C 1
ATOM 673 O O . PHE A 1 87 ? 12.740 20.144 -27.489 1.00 86.94 87 PHE A O 1
ATOM 680 N N . ARG A 1 88 ? 10.940 19.750 -26.213 1.00 90.06 88 ARG A N 1
ATOM 681 C CA . ARG A 1 88 ? 11.158 20.879 -25.312 1.00 90.06 88 ARG A CA 1
ATOM 682 C C . ARG A 1 88 ? 11.023 20.450 -23.865 1.00 90.06 88 ARG A C 1
ATOM 684 O O . ARG A 1 88 ? 10.034 19.833 -23.481 1.00 90.06 88 ARG A O 1
ATOM 691 N N . ASP A 1 89 ? 11.980 20.868 -23.052 1.00 91.50 89 ASP A N 1
ATOM 692 C CA . ASP A 1 89 ? 11.889 20.689 -21.613 1.00 91.50 89 ASP A CA 1
ATOM 693 C C . ASP A 1 89 ? 10.876 21.677 -21.032 1.00 91.50 89 ASP A C 1
ATOM 695 O O . ASP A 1 89 ? 10.988 22.899 -21.184 1.00 91.50 89 ASP A O 1
ATOM 699 N N . VAL A 1 90 ? 9.846 21.126 -20.397 1.00 92.00 90 VAL A N 1
ATOM 700 C CA . VAL A 1 90 ? 8.780 21.884 -19.738 1.00 92.00 90 VAL A CA 1
ATOM 701 C C . VAL A 1 90 ? 8.730 21.533 -18.259 1.00 92.00 90 VAL A C 1
ATOM 703 O O . VAL A 1 90 ? 9.106 20.433 -17.855 1.00 92.00 90 VAL A O 1
ATOM 706 N N . ALA A 1 91 ? 8.254 22.474 -17.445 1.00 92.75 91 ALA A N 1
ATOM 707 C CA . ALA A 1 91 ? 8.037 22.244 -16.022 1.00 92.75 91 ALA A CA 1
ATOM 708 C C . ALA A 1 91 ? 7.070 21.072 -15.788 1.00 92.75 91 ALA A C 1
ATOM 710 O O . ALA A 1 91 ? 6.089 20.913 -16.524 1.00 92.75 91 ALA A O 1
ATOM 711 N N . ARG A 1 92 ? 7.308 20.291 -14.730 1.00 92.69 92 ARG A N 1
ATOM 712 C CA . ARG A 1 92 ? 6.354 19.273 -14.282 1.00 92.69 92 ARG A CA 1
ATOM 713 C C . ARG A 1 92 ? 5.214 19.920 -13.507 1.00 92.69 92 ARG A C 1
ATOM 715 O O . ARG A 1 92 ? 5.412 20.798 -12.666 1.00 92.69 92 ARG A O 1
ATOM 722 N N . PHE A 1 93 ? 4.014 19.436 -13.792 1.00 92.69 93 PHE A N 1
ATOM 723 C CA . PHE A 1 93 ? 2.821 19.678 -12.997 1.00 92.69 93 PHE A CA 1
ATOM 724 C C . PHE A 1 93 ? 2.383 18.353 -12.406 1.00 92.69 93 PHE A C 1
ATOM 726 O O . PHE A 1 93 ? 2.365 17.353 -13.122 1.00 92.69 93 PHE A O 1
ATOM 733 N N . ASP A 1 94 ? 2.020 18.362 -11.131 1.00 94.88 94 ASP A N 1
ATOM 734 C CA . ASP A 1 94 ? 1.575 17.170 -10.430 1.00 94.88 94 ASP A CA 1
ATOM 735 C C . ASP A 1 94 ? 0.287 17.445 -9.661 1.00 94.88 94 ASP A C 1
ATOM 737 O O . ASP A 1 94 ? 0.246 18.305 -8.781 1.00 94.88 94 ASP A O 1
ATOM 741 N N . ARG A 1 95 ? -0.776 16.737 -10.031 1.00 95.88 95 ARG A N 1
ATOM 742 C CA . ARG A 1 95 ? -2.096 16.809 -9.404 1.00 95.88 95 ARG A CA 1
ATOM 743 C C . ARG A 1 95 ? -2.496 15.487 -8.756 1.00 95.88 95 ARG A C 1
ATOM 745 O O . ARG A 1 95 ? -3.650 15.341 -8.350 1.00 95.88 95 ARG A O 1
ATOM 752 N N . CYS A 1 96 ? -1.568 14.535 -8.622 1.00 94.00 96 CYS A N 1
ATOM 753 C CA . CYS A 1 96 ? -1.842 13.202 -8.083 1.00 94.00 96 CYS A CA 1
ATOM 754 C C . CYS A 1 96 ? -2.371 13.265 -6.641 1.00 94.00 96 CYS A C 1
ATOM 756 O O . CYS A 1 96 ? -3.264 12.500 -6.272 1.00 94.00 96 CYS A O 1
ATOM 758 N N . THR A 1 97 ? -1.918 14.252 -5.860 1.00 92.69 97 THR A N 1
ATOM 759 C CA . THR A 1 97 ? -2.407 14.581 -4.506 1.00 92.69 97 THR A CA 1
ATOM 760 C C . THR A 1 97 ? -3.899 14.878 -4.434 1.00 92.69 97 THR A C 1
ATOM 762 O O . THR A 1 97 ? -4.493 14.737 -3.366 1.00 92.69 97 THR A O 1
ATOM 765 N N . THR A 1 98 ? -4.532 15.249 -5.549 1.00 92.06 98 THR A N 1
ATOM 766 C CA . THR A 1 98 ? -5.977 15.494 -5.596 1.00 92.06 98 THR A CA 1
ATOM 767 C C . THR A 1 98 ? -6.759 14.220 -5.272 1.00 92.06 98 THR A C 1
ATOM 769 O O . THR A 1 98 ? -7.734 14.292 -4.521 1.00 92.06 98 THR A O 1
ATOM 772 N N . CYS A 1 99 ? -6.302 13.070 -5.784 1.00 91.81 99 CYS A N 1
ATOM 773 C CA . CYS A 1 99 ? -6.916 11.758 -5.567 1.00 91.81 99 CYS A CA 1
ATOM 774 C C . CYS A 1 99 ? -6.197 10.959 -4.468 1.00 91.81 99 CYS A C 1
ATOM 776 O O . CYS A 1 99 ? -6.855 10.431 -3.574 1.00 91.81 99 CYS A O 1
ATOM 778 N N . HIS A 1 100 ? -4.860 10.931 -4.472 1.00 93.88 100 HIS A N 1
ATOM 779 C CA . HIS A 1 100 ? -4.026 10.178 -3.523 1.00 93.88 100 HIS A CA 1
ATOM 780 C C . HIS A 1 100 ? -3.835 10.913 -2.186 1.00 93.88 100 HIS A C 1
ATOM 782 O O . HIS A 1 100 ? -2.731 11.098 -1.683 1.00 93.88 100 HIS A O 1
ATOM 788 N N . ARG A 1 101 ? -4.937 11.371 -1.589 1.00 88.81 101 ARG A N 1
ATOM 789 C CA . ARG A 1 101 ? -4.956 12.237 -0.394 1.00 88.81 101 ARG A CA 1
ATOM 790 C C . ARG A 1 101 ? -4.377 11.581 0.870 1.00 88.81 101 ARG A C 1
ATOM 792 O O . ARG A 1 101 ? -4.079 12.289 1.831 1.00 88.81 101 ARG A O 1
ATOM 799 N N . GLY A 1 102 ? -4.299 10.248 0.897 1.00 89.81 102 GLY A N 1
ATOM 800 C CA . GLY A 1 102 ? -3.785 9.457 2.020 1.00 89.81 102 GLY A CA 1
ATOM 801 C C . GLY A 1 102 ? -2.280 9.184 1.973 1.00 89.81 102 GLY A C 1
ATOM 802 O O . GLY A 1 102 ? -1.737 8.680 2.958 1.00 89.81 102 GLY A O 1
ATOM 803 N N . MET A 1 103 ? -1.606 9.529 0.868 1.00 93.38 103 MET A N 1
ATOM 804 C CA . MET A 1 103 ? -0.246 9.057 0.585 1.00 93.38 103 MET A CA 1
ATOM 805 C C . MET A 1 103 ? 0.819 9.543 1.577 1.00 93.38 103 MET A C 1
ATOM 807 O O . MET A 1 103 ? 1.805 8.852 1.785 1.00 93.38 103 MET A O 1
ATOM 811 N N . ASP A 1 104 ? 0.624 10.703 2.205 1.00 92.00 104 ASP A N 1
ATOM 812 C CA . ASP A 1 104 ? 1.576 11.355 3.120 1.00 92.00 104 ASP A CA 1
ATOM 813 C C . ASP A 1 104 ? 1.229 11.146 4.605 1.00 92.00 104 ASP A C 1
ATOM 815 O O . ASP A 1 104 ? 1.801 11.789 5.486 1.00 92.00 104 ASP A O 1
ATOM 819 N N . LYS A 1 105 ? 0.225 10.317 4.906 1.00 92.81 105 LYS A N 1
ATOM 820 C CA . LYS A 1 105 ? -0.319 10.181 6.259 1.00 92.81 105 LYS A CA 1
ATOM 821 C C . LYS A 1 105 ? 0.447 9.124 7.043 1.00 92.81 105 LYS A C 1
ATOM 823 O O . LYS A 1 105 ? 0.333 7.947 6.744 1.00 92.81 105 LYS A O 1
ATOM 828 N N . SER A 1 106 ? 1.155 9.532 8.090 1.00 92.50 106 SER A N 1
ATOM 829 C CA . SER A 1 106 ? 1.843 8.616 9.002 1.00 92.50 106 SER A CA 1
ATOM 830 C C . SER A 1 106 ? 1.009 8.280 10.242 1.00 92.50 106 SER A C 1
ATOM 832 O O . SER A 1 106 ? 0.112 9.040 10.637 1.00 92.50 106 SER A O 1
ATOM 834 N N . LEU A 1 107 ? 1.325 7.164 10.897 1.00 89.31 107 LEU A N 1
ATOM 835 C CA . LEU A 1 107 ? 0.746 6.826 12.192 1.00 89.31 107 LEU A CA 1
ATOM 836 C C . LEU A 1 107 ? 1.109 7.895 13.244 1.00 89.31 107 LEU A C 1
ATOM 838 O O . LEU A 1 107 ? 2.227 8.424 13.258 1.00 89.31 107 LEU A O 1
ATOM 842 N N . PRO A 1 108 ? 0.186 8.242 14.161 1.00 84.19 108 PRO A N 1
ATOM 843 C CA . PRO A 1 108 ? 0.496 9.152 15.258 1.00 84.19 108 PRO A CA 1
ATOM 844 C C . PRO A 1 108 ? 1.639 8.610 16.126 1.00 84.19 108 PRO A C 1
ATOM 846 O O . PRO A 1 108 ? 1.539 7.518 16.673 1.00 84.19 108 PRO A O 1
ATOM 849 N N . GLY A 1 109 ? 2.713 9.387 16.274 1.00 86.06 109 GLY A N 1
ATOM 850 C CA . GLY A 1 109 ? 3.895 8.986 17.048 1.00 86.06 109 GLY A CA 1
ATOM 851 C C . GLY A 1 109 ? 4.902 8.116 16.287 1.00 86.06 109 GLY A C 1
ATOM 852 O O . GLY A 1 109 ? 5.991 7.891 16.805 1.00 86.06 109 GLY A O 1
ATOM 853 N N . ALA A 1 110 ? 4.586 7.703 15.057 1.00 89.06 110 ALA A N 1
ATOM 854 C CA . ALA A 1 110 ? 5.470 6.937 14.188 1.00 89.06 110 ALA A CA 1
ATOM 855 C C . ALA A 1 110 ? 5.506 7.582 12.785 1.00 89.06 110 ALA A C 1
ATOM 857 O O . ALA A 1 110 ? 4.721 7.222 11.910 1.00 89.06 110 ALA A O 1
ATOM 858 N N . PRO A 1 111 ? 6.377 8.586 12.562 1.00 86.94 111 PRO A N 1
ATOM 859 C CA . PRO A 1 111 ? 6.355 9.426 11.358 1.00 86.94 111 PRO A CA 1
ATOM 860 C C . PRO A 1 111 ? 6.687 8.682 10.057 1.00 86.94 111 PRO A C 1
ATOM 862 O O . PRO A 1 111 ? 6.324 9.154 8.984 1.00 86.94 111 PRO A O 1
ATOM 865 N N . ASN A 1 112 ? 7.351 7.529 10.153 1.00 89.06 112 ASN A N 1
ATOM 866 C CA . ASN A 1 112 ? 7.727 6.717 8.997 1.00 89.06 112 ASN A CA 1
ATOM 867 C C . ASN A 1 112 ? 6.747 5.563 8.736 1.00 89.06 112 ASN A C 1
ATOM 869 O O . ASN A 1 112 ? 6.809 4.946 7.674 1.00 89.06 112 ASN A O 1
ATOM 873 N N . ASP A 1 113 ? 5.840 5.286 9.676 1.00 90.44 113 ASP A N 1
ATOM 874 C CA . ASP A 1 113 ? 4.923 4.160 9.558 1.00 90.44 113 ASP A CA 1
ATOM 875 C C . ASP A 1 113 ? 3.632 4.619 8.874 1.00 90.44 113 ASP A C 1
ATOM 877 O O . ASP A 1 113 ? 3.066 5.653 9.253 1.00 90.44 113 ASP A O 1
ATOM 881 N N . PRO A 1 114 ? 3.135 3.879 7.871 1.00 92.25 114 PRO A N 1
ATOM 882 C CA . PRO A 1 114 ? 1.973 4.301 7.110 1.00 92.25 114 PRO A CA 1
ATOM 883 C C . PRO A 1 114 ? 0.695 4.273 7.953 1.00 92.25 114 PRO A C 1
ATOM 885 O O . PRO A 1 114 ? 0.373 3.260 8.572 1.00 92.25 114 PRO A O 1
ATOM 888 N N . ALA A 1 115 ? -0.081 5.363 7.938 1.00 91.75 115 ALA A N 1
ATOM 889 C CA . ALA A 1 115 ? -1.371 5.412 8.632 1.00 91.75 115 ALA A CA 1
ATOM 890 C C . ALA A 1 115 ? -2.410 4.483 7.996 1.00 91.75 115 ALA A C 1
ATOM 892 O O . ALA A 1 115 ? -3.250 3.922 8.698 1.00 91.75 115 ALA A O 1
ATOM 893 N N . TYR A 1 116 ? -2.367 4.360 6.669 1.00 92.94 116 TYR A N 1
ATOM 894 C CA . TYR A 1 116 ? -3.298 3.556 5.889 1.00 92.94 116 TYR A CA 1
ATOM 895 C C . TYR A 1 116 ? -2.504 2.616 4.973 1.00 92.94 116 TYR A C 1
ATOM 897 O O . TYR A 1 116 ? -2.228 2.974 3.829 1.00 92.94 116 TYR A O 1
ATOM 905 N N . PRO A 1 117 ? -2.077 1.438 5.457 1.00 92.69 117 PRO A N 1
ATOM 906 C CA . PRO A 1 117 ? -1.289 0.512 4.649 1.00 92.69 117 PRO A CA 1
ATOM 907 C C . PRO A 1 117 ? -2.072 0.041 3.418 1.00 92.69 117 PRO A C 1
ATOM 909 O O . PRO A 1 117 ? -3.305 -0.033 3.442 1.00 92.69 117 PRO A O 1
ATOM 912 N N . GLN A 1 118 ? -1.347 -0.278 2.345 1.00 92.75 118 GLN A N 1
ATOM 913 C CA . GLN A 1 118 ? -1.924 -0.825 1.119 1.00 92.75 118 GLN A CA 1
ATOM 914 C C . GLN A 1 118 ? -2.655 -2.142 1.393 1.00 92.75 118 GLN A C 1
ATOM 916 O O . GLN A 1 118 ? -2.261 -2.918 2.261 1.00 92.75 118 GLN A O 1
ATOM 921 N N . SER A 1 119 ? -3.734 -2.376 0.646 1.00 93.88 119 SER A N 1
ATOM 922 C CA . SER A 1 119 ? -4.532 -3.585 0.779 1.00 93.88 119 SER A CA 1
ATOM 923 C C . SER A 1 119 ? -3.752 -4.852 0.416 1.00 93.88 119 SER A C 1
ATOM 925 O O . SER A 1 119 ? -3.250 -4.946 -0.705 1.00 93.88 119 SER A O 1
ATOM 927 N N . GLU A 1 120 ? -3.758 -5.846 1.302 1.00 94.38 120 GLU A N 1
ATOM 928 C CA . GLU A 1 120 ? -3.172 -7.175 1.094 1.00 94.38 120 GLU A CA 1
ATOM 929 C C . GLU A 1 120 ? -4.142 -8.271 1.563 1.00 94.38 120 GLU A C 1
ATOM 931 O O . GLU A 1 120 ? -4.860 -8.099 2.553 1.00 94.38 120 GLU A O 1
ATOM 936 N N . SER A 1 121 ? -4.174 -9.402 0.853 1.00 94.81 121 SER A N 1
ATOM 937 C CA . SER A 1 121 ? -4.943 -10.582 1.258 1.00 94.81 121 SER A CA 1
ATOM 938 C C . SER A 1 121 ? -4.109 -11.473 2.181 1.00 94.81 121 SER A C 1
ATOM 940 O O . SER A 1 121 ? -3.016 -11.907 1.829 1.00 94.81 121 SER A O 1
ATOM 942 N N . MET A 1 122 ? -4.653 -11.799 3.348 1.00 95.25 122 MET A N 1
ATOM 943 C CA . MET A 1 122 ? -4.011 -12.596 4.388 1.00 95.25 122 MET A CA 1
ATOM 944 C C . MET A 1 122 ? -4.847 -13.838 4.693 1.00 95.25 122 MET A C 1
ATOM 946 O O . MET A 1 122 ? -6.077 -13.784 4.710 1.00 95.25 122 MET A O 1
ATOM 950 N N . SER A 1 123 ? -4.182 -14.957 4.974 1.00 96.75 123 SER A N 1
ATOM 951 C CA . SER A 1 123 ? -4.845 -16.182 5.433 1.00 96.75 123 SER A CA 1
ATOM 952 C C . SER A 1 123 ? -4.718 -16.314 6.946 1.00 96.75 123 SER A C 1
ATOM 954 O O . SER A 1 123 ? -3.612 -16.271 7.479 1.00 96.75 123 SER A O 1
ATOM 956 N N . LEU A 1 124 ? -5.846 -16.483 7.632 1.00 96.94 124 LEU A N 1
ATOM 957 C CA . LEU A 1 124 ? -5.938 -16.594 9.085 1.00 96.94 124 LEU A CA 1
ATOM 958 C C . LEU A 1 124 ? -6.637 -17.899 9.475 1.00 96.94 124 LEU A C 1
ATOM 960 O O . LEU A 1 124 ? -7.440 -18.446 8.722 1.00 96.94 124 LEU A O 1
ATOM 964 N N . THR A 1 125 ? -6.346 -18.391 10.677 1.00 97.25 125 THR A N 1
ATOM 965 C CA . THR A 1 125 ? -7.017 -19.563 11.253 1.00 97.25 125 THR A CA 1
ATOM 966 C C . THR A 1 125 ? -7.777 -19.141 12.501 1.00 97.25 125 THR A C 1
ATOM 968 O O . THR A 1 125 ? -7.173 -18.775 13.508 1.00 97.25 125 THR A O 1
ATOM 971 N N . LEU A 1 126 ? -9.105 -19.188 12.434 1.00 96.81 126 LEU A N 1
ATOM 972 C CA . LEU A 1 126 ? -10.001 -18.804 13.516 1.00 96.81 126 LEU A CA 1
ATOM 973 C C . LEU A 1 126 ? -10.423 -20.035 14.319 1.00 96.81 126 LEU A C 1
ATOM 975 O O . LEU A 1 126 ? -11.014 -20.969 13.784 1.00 96.81 126 LEU A O 1
ATOM 979 N N . ALA A 1 127 ? -10.138 -20.042 15.619 1.00 95.88 127 ALA A N 1
ATOM 980 C CA . ALA A 1 127 ? -10.637 -21.093 16.499 1.00 95.88 127 ALA A CA 1
ATOM 981 C C . ALA A 1 127 ? -12.162 -20.977 16.655 1.00 95.88 127 ALA A C 1
ATOM 983 O O . ALA A 1 127 ? -12.672 -19.888 16.921 1.00 95.88 127 ALA A O 1
ATOM 984 N N . THR A 1 128 ? -12.872 -22.098 16.517 1.00 95.50 128 THR A N 1
ATOM 985 C CA . THR A 1 128 ? -14.314 -22.180 16.779 1.00 95.50 128 THR A CA 1
ATOM 986 C C . THR A 1 128 ? -14.563 -22.788 18.165 1.00 95.50 128 THR A C 1
ATOM 988 O O . THR A 1 128 ? -13.784 -23.640 18.603 1.00 95.50 128 THR A O 1
ATOM 991 N N . PRO A 1 129 ? -15.610 -22.355 18.888 1.00 93.62 129 PRO A N 1
ATOM 992 C CA . PRO A 1 129 ? -16.025 -22.998 20.132 1.00 93.62 129 PRO A CA 1
ATOM 993 C C . PRO A 1 129 ? -16.552 -24.418 19.875 1.00 93.62 129 PRO A C 1
ATOM 995 O O . PRO A 1 129 ? -16.964 -24.746 18.764 1.00 93.62 129 PRO A O 1
ATOM 998 N N . ASP A 1 130 ? -16.600 -25.250 20.920 1.00 92.94 130 ASP A N 1
ATOM 999 C CA . ASP A 1 130 ? -17.069 -26.645 20.829 1.00 92.94 130 ASP A CA 1
ATOM 1000 C C . ASP A 1 130 ? -18.553 -26.775 20.448 1.00 92.94 130 ASP A C 1
ATOM 1002 O O . ASP A 1 130 ? -18.998 -27.824 19.982 1.00 92.94 130 ASP A O 1
ATOM 1006 N N . LYS A 1 131 ? -19.347 -25.726 20.689 1.00 91.38 131 LYS A N 1
ATOM 1007 C CA . LYS A 1 131 ? -20.787 -25.680 20.417 1.00 91.38 131 LYS A CA 1
ATOM 1008 C C . LYS A 1 131 ? -21.168 -24.332 19.819 1.00 91.38 131 LYS A C 1
ATOM 1010 O O . LYS A 1 131 ? -20.560 -23.317 20.152 1.00 91.38 131 LYS A O 1
ATOM 1015 N N . ALA A 1 132 ? -22.221 -24.338 19.004 1.00 90.06 132 ALA A N 1
ATOM 1016 C CA . ALA A 1 132 ? -22.808 -23.128 18.445 1.00 90.06 132 ALA A CA 1
ATOM 1017 C C . ALA A 1 132 ? -23.258 -22.146 19.547 1.00 90.06 132 ALA A C 1
ATOM 1019 O O . ALA A 1 132 ? -23.766 -22.597 20.580 1.00 90.06 132 ALA A O 1
ATOM 1020 N N . PRO A 1 133 ? -23.151 -20.821 19.323 1.00 87.06 133 PRO A N 1
ATOM 1021 C CA . PRO A 1 133 ? -23.607 -19.791 20.264 1.00 87.06 133 PRO A CA 1
ATOM 1022 C C . PRO A 1 133 ? -25.144 -19.677 20.377 1.00 87.06 133 PRO A C 1
ATOM 1024 O O . PRO A 1 133 ? -25.638 -18.821 21.103 1.00 87.06 133 PRO A O 1
ATOM 1027 N N . GLY A 1 134 ? -25.906 -20.547 19.706 1.00 86.44 134 GLY A N 1
ATOM 1028 C CA . GLY A 1 134 ? -27.369 -20.498 19.621 1.00 86.44 134 GLY A CA 1
ATOM 1029 C C . GLY A 1 134 ? -27.849 -19.887 18.303 1.00 86.44 134 GLY A C 1
ATOM 1030 O O . GLY A 1 134 ? -27.057 -19.708 17.380 1.00 86.44 134 GLY A O 1
ATOM 1031 N N . ASP A 1 135 ? -29.147 -19.588 18.221 1.00 86.69 135 ASP A N 1
ATOM 1032 C CA . ASP A 1 135 ? -29.768 -19.037 17.012 1.00 86.69 135 ASP A CA 1
ATOM 1033 C C . ASP A 1 135 ? -29.304 -17.596 16.738 1.00 86.69 135 ASP A C 1
ATOM 1035 O O . ASP A 1 135 ? -29.082 -16.801 17.661 1.00 86.69 135 ASP A O 1
ATOM 1039 N N . VAL A 1 136 ? -29.182 -17.246 15.455 1.00 87.88 136 VAL A N 1
ATOM 1040 C CA . VAL A 1 136 ? -28.822 -15.893 15.011 1.00 87.88 136 VAL A CA 1
ATOM 1041 C C . VAL A 1 136 ? -29.997 -14.947 15.261 1.00 87.88 136 VAL A C 1
ATOM 1043 O O . VAL A 1 136 ? -31.103 -15.163 14.769 1.00 87.88 136 VAL A O 1
ATOM 1046 N N . VAL A 1 137 ? -29.761 -13.871 16.017 1.00 87.69 137 VAL A N 1
ATOM 1047 C CA . VAL A 1 137 ? -30.780 -12.858 16.328 1.00 87.69 137 VAL A CA 1
ATOM 1048 C C . VAL A 1 137 ? -30.333 -11.498 15.804 1.00 87.69 137 VAL A C 1
ATOM 1050 O O . VAL A 1 137 ? -29.185 -11.096 15.977 1.00 87.69 137 VAL A O 1
ATOM 1053 N N . GLY A 1 138 ? -31.259 -10.758 15.189 1.00 89.94 138 GLY A N 1
ATOM 1054 C CA . GLY A 1 138 ? -31.006 -9.395 14.726 1.00 89.94 138 GLY A CA 1
ATOM 1055 C C . GLY A 1 138 ? -29.923 -9.337 13.649 1.00 89.94 138 GLY A C 1
ATOM 1056 O O . GLY A 1 138 ? -30.061 -9.948 12.595 1.00 89.94 138 GLY A O 1
ATOM 1057 N N . ASP A 1 139 ? -28.856 -8.580 13.906 1.00 90.69 139 ASP A N 1
ATOM 1058 C CA . ASP A 1 139 ? -27.726 -8.436 12.983 1.00 90.69 139 ASP A CA 1
ATOM 1059 C C . ASP A 1 139 ? -26.653 -9.530 13.155 1.00 90.69 139 ASP A C 1
ATOM 1061 O O . ASP A 1 139 ? -25.640 -9.481 12.453 1.00 90.69 139 ASP A O 1
ATOM 1065 N N . GLY A 1 140 ? -26.853 -10.480 14.078 1.00 92.94 140 GLY A N 1
ATOM 1066 C CA . GLY A 1 140 ? -25.949 -11.594 14.378 1.00 92.94 140 GLY A CA 1
ATOM 1067 C C . GLY A 1 140 ? -24.665 -11.215 15.124 1.00 92.94 140 GLY A C 1
ATOM 1068 O O . GLY A 1 140 ? -23.827 -12.083 15.374 1.00 92.94 140 GLY A O 1
ATOM 1069 N N . ASN A 1 141 ? -24.471 -9.943 15.488 1.00 95.75 141 ASN A N 1
ATOM 1070 C CA . ASN A 1 141 ? -23.222 -9.501 16.109 1.00 95.75 141 ASN A CA 1
ATOM 1071 C C . ASN A 1 141 ? -23.040 -10.012 17.539 1.00 95.75 141 ASN A C 1
ATOM 1073 O O . ASN A 1 141 ? -21.906 -10.248 17.944 1.00 95.75 141 ASN A O 1
ATOM 1077 N N . ASP A 1 142 ? -24.119 -10.195 18.296 1.00 95.69 142 ASP A N 1
ATOM 1078 C CA . ASP A 1 142 ? -24.010 -10.688 19.670 1.00 95.69 142 ASP A CA 1
ATOM 1079 C C . ASP A 1 142 ? -23.546 -12.159 19.684 1.00 95.69 142 ASP A C 1
ATOM 1081 O O . ASP A 1 142 ? -22.690 -12.537 20.484 1.00 95.69 142 ASP A O 1
ATOM 1085 N N . GLN A 1 143 ? -24.010 -12.969 18.725 1.00 95.94 143 GLN A N 1
ATOM 1086 C CA . GLN A 1 143 ? -23.557 -14.349 18.524 1.00 95.94 143 GLN A CA 1
ATOM 1087 C C . GLN A 1 143 ? -22.110 -14.414 18.018 1.00 95.94 143 GLN A C 1
ATOM 1089 O O . GLN A 1 143 ? -21.336 -15.249 18.490 1.00 95.94 143 GLN A O 1
ATOM 1094 N N . LEU A 1 144 ? -21.716 -13.534 17.089 1.00 96.62 144 LEU A N 1
ATOM 1095 C CA . LEU A 1 144 ? -20.321 -13.439 16.638 1.00 96.62 144 LEU A CA 1
ATOM 1096 C C . LEU A 1 144 ? -19.377 -13.046 17.780 1.00 96.62 144 LEU A C 1
ATOM 1098 O O . LEU A 1 144 ? -18.276 -13.594 17.899 1.00 96.62 144 LEU A O 1
ATOM 1102 N N . GLU A 1 145 ? -19.803 -12.120 18.637 1.00 96.38 145 GLU A N 1
ATOM 1103 C CA . GLU A 1 145 ? -19.020 -11.691 19.788 1.00 96.38 145 GLU A CA 1
ATOM 1104 C C . GLU A 1 145 ? -18.900 -12.823 20.813 1.00 96.38 145 GLU A C 1
ATOM 1106 O O . GLU A 1 145 ? -17.807 -13.088 21.309 1.00 96.38 145 GLU A O 1
ATOM 1111 N N . GLN A 1 146 ? -19.980 -13.563 21.066 1.00 95.25 146 GLN A N 1
ATOM 1112 C CA . GLN A 1 146 ? -19.955 -14.722 21.957 1.00 95.25 146 GLN A CA 1
ATOM 1113 C C . GLN A 1 146 ? -19.073 -15.864 21.427 1.00 95.25 146 GLN A C 1
ATOM 1115 O O . GLN A 1 146 ? -18.322 -16.462 22.198 1.00 95.25 146 GLN A O 1
ATOM 1120 N N . ALA A 1 147 ? -19.159 -16.185 20.132 1.00 95.12 147 ALA A N 1
ATOM 1121 C CA . ALA A 1 147 ? -18.424 -17.305 19.544 1.00 95.12 147 ALA A CA 1
ATOM 1122 C C . ALA A 1 147 ? -16.943 -16.990 19.317 1.00 95.12 147 ALA A C 1
ATOM 1124 O O . ALA A 1 147 ? -16.081 -17.825 19.590 1.00 95.12 147 ALA A O 1
ATOM 1125 N N . TYR A 1 148 ? -16.644 -15.790 18.818 1.00 96.88 148 TYR A N 1
ATOM 1126 C CA . TYR A 1 148 ? -15.309 -15.443 18.333 1.00 96.88 148 TYR A CA 1
ATOM 1127 C C . TYR A 1 148 ? -14.721 -14.194 18.981 1.00 96.88 148 TYR A C 1
ATOM 1129 O O . TYR A 1 148 ? -13.511 -13.988 18.897 1.00 96.88 148 TYR A O 1
ATOM 1137 N N . GLY A 1 149 ? -15.543 -13.363 19.624 1.00 96.88 149 GLY A N 1
ATOM 1138 C CA . GLY A 1 149 ? -15.162 -12.032 20.091 1.00 96.88 149 GLY A CA 1
ATOM 1139 C C . GLY A 1 149 ? -14.930 -11.055 18.948 1.00 96.88 149 GLY A C 1
ATOM 1140 O O . GLY A 1 149 ? -13.996 -10.259 19.008 1.00 96.88 149 GLY A O 1
ATOM 1141 N N . LEU A 1 150 ? -15.752 -11.115 17.900 1.00 97.38 150 LEU A N 1
ATOM 1142 C CA . LEU A 1 150 ? -15.751 -10.130 16.820 1.00 97.38 150 LEU A CA 1
ATOM 1143 C C . LEU A 1 150 ? -17.162 -9.610 16.549 1.00 97.38 150 LEU A C 1
ATOM 1145 O O . LEU A 1 150 ? -18.137 -10.315 16.775 1.00 97.38 150 LEU A O 1
ATOM 1149 N N . ARG A 1 151 ? -17.264 -8.396 16.008 1.00 97.50 151 ARG A N 1
ATOM 1150 C CA . ARG A 1 151 ? -18.505 -7.866 15.423 1.00 97.50 151 ARG A CA 1
ATOM 1151 C C . ARG A 1 151 ? -18.229 -7.405 14.001 1.00 97.50 151 ARG A C 1
ATOM 1153 O O . ARG A 1 151 ? -17.185 -6.800 13.745 1.00 97.50 151 ARG A O 1
ATOM 1160 N N . LEU A 1 152 ? -19.171 -7.630 13.095 1.00 96.69 152 LEU A N 1
ATOM 1161 C CA . LEU A 1 152 ? -19.149 -7.060 11.751 1.00 96.69 152 LEU A CA 1
ATOM 1162 C C . LEU A 1 152 ? -19.786 -5.668 11.758 1.00 96.69 152 LEU A C 1
ATOM 1164 O O . LEU A 1 152 ? -20.810 -5.433 12.409 1.00 96.69 152 LEU A O 1
ATOM 1168 N N . ALA A 1 153 ? -19.187 -4.748 11.007 1.00 95.81 153 ALA A N 1
ATOM 1169 C CA . ALA A 1 153 ? -19.746 -3.427 10.764 1.00 95.81 153 ALA A CA 1
ATOM 1170 C C . ALA A 1 153 ? -21.107 -3.536 10.054 1.00 95.81 153 ALA A C 1
ATOM 1172 O O . ALA A 1 153 ? -21.390 -4.512 9.359 1.00 95.81 153 ALA A O 1
ATOM 1173 N N . ALA A 1 154 ? -21.960 -2.525 10.235 1.00 93.12 154 ALA A N 1
ATOM 1174 C CA . ALA A 1 154 ? -23.264 -2.472 9.572 1.00 93.12 154 ALA A CA 1
ATOM 1175 C C . ALA A 1 154 ? -23.142 -2.286 8.049 1.00 93.12 154 ALA A C 1
ATOM 1177 O O . ALA A 1 154 ? -23.982 -2.776 7.305 1.00 93.12 154 ALA A O 1
ATOM 1178 N N . GLN A 1 155 ? -22.092 -1.592 7.607 1.00 92.75 155 GLN A N 1
ATOM 1179 C CA . GLN A 1 155 ? -21.743 -1.377 6.206 1.00 92.75 155 GLN A CA 1
ATOM 1180 C C . GLN A 1 155 ? -20.219 -1.392 6.065 1.00 92.75 155 GLN A C 1
ATOM 1182 O O . GLN A 1 155 ? -19.510 -0.989 6.997 1.00 92.75 155 GLN A O 1
ATOM 1187 N N . GLY A 1 156 ? -19.723 -1.831 4.913 1.00 92.19 156 GLY A N 1
ATOM 1188 C CA . GLY A 1 156 ? -18.299 -1.789 4.613 1.00 92.19 156 GLY A CA 1
ATOM 1189 C C . GLY A 1 156 ? -17.766 -0.376 4.362 1.00 92.19 156 GLY A C 1
ATOM 1190 O O . GLY A 1 156 ? -18.517 0.574 4.132 1.00 92.19 156 GLY A O 1
ATOM 1191 N N . LEU A 1 157 ? -16.439 -0.227 4.450 1.00 87.69 157 LEU A N 1
ATOM 1192 C CA . LEU A 1 157 ? -15.778 1.083 4.388 1.00 87.69 157 LEU A CA 1
ATOM 1193 C C . LEU A 1 157 ? -15.714 1.664 2.966 1.00 87.69 157 LEU A C 1
ATOM 1195 O O . LEU A 1 157 ? -15.838 2.876 2.799 1.00 87.69 157 LEU A O 1
ATOM 1199 N N . PHE A 1 158 ? -15.511 0.809 1.960 1.00 88.25 158 PHE A N 1
ATOM 1200 C CA . PHE A 1 158 ? -15.363 1.215 0.555 1.00 88.25 158 PHE A CA 1
ATOM 1201 C C . PHE A 1 158 ? -16.500 0.688 -0.320 1.00 88.25 158 PHE A C 1
ATOM 1203 O O . PHE A 1 158 ? -17.050 1.448 -1.112 1.00 88.25 158 PHE A O 1
ATOM 1210 N N . ASN A 1 159 ? -16.907 -0.568 -0.118 1.00 90.50 159 ASN A N 1
ATOM 1211 C CA . ASN A 1 159 ? -18.145 -1.112 -0.667 1.00 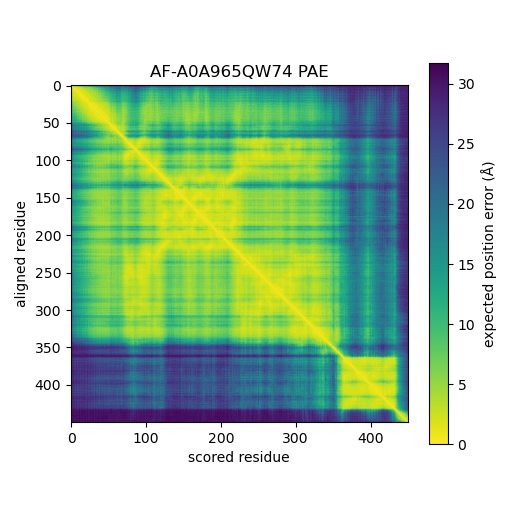90.50 159 ASN A CA 1
ATOM 1212 C C . ASN A 1 159 ? -19.116 -1.373 0.483 1.00 90.50 159 ASN A C 1
ATOM 1214 O O . ASN A 1 159 ? -18.733 -1.984 1.477 1.00 90.50 159 ASN A O 1
ATOM 1218 N N . ALA A 1 160 ? -20.367 -0.932 0.353 1.00 92.19 160 ALA A N 1
ATOM 1219 C CA . ALA A 1 160 ? -21.351 -1.036 1.433 1.00 92.19 160 ALA A CA 1
ATOM 1220 C C . ALA A 1 160 ? -21.610 -2.491 1.873 1.00 92.19 160 ALA A C 1
ATOM 1222 O O . ALA A 1 160 ? -21.804 -2.739 3.060 1.00 92.19 160 ALA A O 1
ATOM 1223 N N . GLU A 1 161 ? -21.536 -3.436 0.933 1.00 93.94 161 GLU A N 1
ATOM 1224 C CA . GLU A 1 161 ? -21.777 -4.864 1.170 1.00 93.94 161 GLU A CA 1
ATOM 1225 C C . GLU A 1 161 ? -20.576 -5.606 1.779 1.00 93.94 161 GLU A C 1
ATOM 1227 O O . GLU A 1 161 ? -20.747 -6.723 2.273 1.00 93.94 161 GLU A O 1
ATOM 1232 N N . ASP A 1 162 ? -19.374 -5.007 1.777 1.00 95.38 162 ASP A N 1
ATOM 1233 C CA . ASP A 1 162 ? -18.153 -5.686 2.228 1.00 95.38 162 ASP A CA 1
ATOM 1234 C C . ASP A 1 162 ? -18.311 -6.158 3.692 1.00 95.38 162 ASP A C 1
ATOM 1236 O O . ASP A 1 162 ? -18.558 -5.328 4.580 1.00 95.38 162 ASP A O 1
ATOM 1240 N N . PRO A 1 163 ? -18.105 -7.459 3.988 1.00 96.19 163 PRO A N 1
ATOM 1241 C CA . PRO A 1 163 ? -18.179 -8.019 5.339 1.00 96.19 163 PRO A CA 1
ATOM 1242 C C . PRO A 1 163 ? -16.978 -7.567 6.181 1.00 96.19 163 PRO A C 1
ATOM 1244 O O . PRO A 1 163 ? -15.997 -8.286 6.376 1.00 96.19 163 PRO A O 1
ATOM 1247 N N . THR A 1 164 ? -17.050 -6.327 6.652 1.00 97.06 164 THR A N 1
ATOM 1248 C CA . THR A 1 164 ? -15.953 -5.639 7.331 1.00 97.06 164 THR A CA 1
ATOM 1249 C C . THR A 1 164 ? -16.000 -5.913 8.829 1.00 97.06 164 THR A C 1
ATOM 1251 O O . THR A 1 164 ? -17.034 -5.724 9.473 1.00 97.06 164 THR A O 1
ATOM 1254 N N . VAL A 1 165 ? -14.873 -6.309 9.411 1.00 97.00 165 VAL A N 1
ATOM 1255 C CA . VAL A 1 165 ? -14.702 -6.474 10.854 1.00 97.00 165 VAL A CA 1
ATOM 1256 C C . VAL A 1 165 ? -14.757 -5.101 11.519 1.00 97.00 165 VAL A C 1
ATOM 1258 O O . VAL A 1 165 ? -13.888 -4.253 11.325 1.00 97.00 165 VAL A O 1
ATOM 1261 N N . GLY A 1 166 ? -15.804 -4.868 12.305 1.00 95.56 166 GLY A N 1
ATOM 1262 C CA . GLY A 1 166 ? -16.031 -3.611 13.009 1.00 95.56 166 GLY A CA 1
ATOM 1263 C C . GLY A 1 166 ? -15.368 -3.572 14.380 1.00 95.56 166 GLY A C 1
ATOM 1264 O O . GLY A 1 166 ? -14.842 -2.535 14.765 1.00 95.56 166 GLY A O 1
ATOM 1265 N N . VAL A 1 167 ? -15.382 -4.684 15.118 1.00 95.50 167 VAL A N 1
ATOM 1266 C CA . VAL A 1 167 ? -14.812 -4.785 16.471 1.00 95.50 167 VAL A CA 1
ATOM 1267 C C . VAL A 1 167 ? -14.125 -6.133 16.632 1.00 95.50 167 VAL A C 1
ATOM 1269 O O . VAL A 1 167 ? -14.645 -7.147 16.172 1.00 95.50 167 VAL A O 1
ATOM 1272 N N . VAL A 1 168 ? -12.989 -6.141 17.328 1.00 97.50 168 VAL A N 1
ATOM 1273 C CA . VAL A 1 168 ? -12.321 -7.353 17.809 1.00 97.50 168 VAL A CA 1
ATOM 1274 C C . VAL A 1 168 ? -12.082 -7.198 19.307 1.00 97.50 168 VAL A C 1
ATOM 1276 O O . VAL A 1 168 ? -11.408 -6.266 19.745 1.00 97.50 168 VAL A O 1
ATOM 1279 N N . VAL A 1 169 ? -12.656 -8.097 20.102 1.00 96.12 169 VAL A N 1
ATOM 1280 C CA . VAL A 1 169 ? -12.526 -8.109 21.561 1.00 96.12 169 VAL A CA 1
ATOM 1281 C C . VAL A 1 169 ? -11.130 -8.624 21.929 1.00 96.12 169 VAL A C 1
ATOM 1283 O O . VAL A 1 169 ? -10.736 -9.688 21.442 1.00 96.12 169 VAL A O 1
ATOM 1286 N N . PRO A 1 170 ? -10.359 -7.928 22.784 1.00 93.88 170 PRO A N 1
ATOM 1287 C CA . PRO A 1 170 ? -9.040 -8.394 23.208 1.00 93.88 170 PRO A CA 1
ATOM 1288 C C . PRO A 1 170 ? -9.072 -9.804 23.812 1.00 93.88 170 PRO A C 1
ATOM 1290 O O . PRO A 1 170 ? -10.023 -10.173 24.495 1.00 93.88 170 PRO A O 1
ATOM 1293 N N . LEU A 1 171 ? -8.010 -10.586 23.582 1.00 93.62 171 LEU A N 1
ATOM 1294 C CA . LEU A 1 171 ? -7.832 -11.964 24.084 1.00 93.62 171 LEU A CA 1
ATOM 1295 C C . LEU A 1 171 ? -8.868 -13.002 23.598 1.00 93.62 171 LEU A C 1
ATOM 1297 O O . LEU A 1 171 ? -8.778 -14.176 23.976 1.00 93.62 171 LEU A O 1
ATOM 1301 N N . SER A 1 172 ? -9.807 -12.602 22.740 1.00 96.75 172 SER A N 1
ATOM 1302 C CA . SER A 1 172 ? -10.783 -13.485 22.098 1.00 96.75 172 SER A CA 1
ATOM 1303 C C . SER A 1 172 ? -10.157 -14.418 21.054 1.00 96.75 172 SER A C 1
ATOM 1305 O O . SER A 1 172 ? -8.974 -14.303 20.721 1.00 96.75 172 SER A O 1
ATOM 1307 N N . ALA A 1 173 ? -10.952 -15.346 20.512 1.00 96.31 173 ALA A N 1
ATOM 1308 C CA . ALA A 1 173 ? -10.516 -16.211 19.418 1.00 96.31 173 ALA A CA 1
ATOM 1309 C C . ALA A 1 173 ? -10.136 -15.400 18.168 1.00 96.31 173 ALA A C 1
ATOM 1311 O O . ALA A 1 173 ? -9.104 -15.678 17.562 1.00 96.31 173 ALA A O 1
ATOM 1312 N N . ALA A 1 174 ? -10.901 -14.357 17.838 1.00 97.25 174 ALA A N 1
ATOM 1313 C CA . ALA A 1 174 ? -10.616 -13.452 16.731 1.00 97.25 174 ALA A CA 1
ATOM 1314 C C . ALA A 1 174 ? -9.304 -12.682 16.934 1.00 97.25 174 ALA A C 1
ATOM 1316 O O . ALA A 1 174 ? -8.472 -12.632 16.028 1.00 97.25 174 ALA A O 1
ATOM 1317 N N . ALA A 1 175 ? -9.075 -12.152 18.141 1.00 97.12 175 ALA A N 1
ATOM 1318 C CA . ALA A 1 175 ? -7.824 -11.469 18.470 1.00 97.12 175 ALA A CA 1
ATOM 1319 C C . ALA A 1 175 ? -6.616 -12.417 18.387 1.00 97.12 175 ALA A C 1
ATOM 1321 O O . ALA A 1 175 ? -5.582 -12.052 17.833 1.00 97.12 175 ALA A O 1
ATOM 1322 N N . LYS A 1 176 ? -6.751 -13.650 18.894 1.00 97.12 176 LYS A N 1
ATOM 1323 C CA . LYS A 1 176 ? -5.702 -14.684 18.817 1.00 97.12 176 LYS A CA 1
ATOM 1324 C C . LYS A 1 176 ? -5.436 -15.150 17.385 1.00 97.12 176 LYS A C 1
ATOM 1326 O O . LYS A 1 176 ? -4.295 -15.458 17.062 1.00 97.12 176 LYS A O 1
ATOM 1331 N N . ALA A 1 177 ? -6.464 -15.171 16.538 1.00 96.75 177 ALA A N 1
ATOM 1332 C CA . ALA A 1 177 ? -6.342 -15.446 15.108 1.00 96.75 177 ALA A CA 1
ATOM 1333 C C . ALA A 1 177 ? -5.674 -14.297 14.332 1.00 96.75 177 ALA A C 1
ATOM 1335 O O . ALA A 1 177 ? -5.343 -14.466 13.162 1.00 96.75 177 ALA A O 1
ATOM 1336 N N . GLY A 1 178 ? -5.479 -13.135 14.966 1.00 96.50 178 GLY A N 1
ATOM 1337 C CA . GLY A 1 178 ? -4.852 -11.967 14.359 1.00 96.50 178 GLY A CA 1
ATOM 1338 C C . GLY A 1 178 ? -5.798 -11.108 13.524 1.00 96.50 178 GLY A C 1
ATOM 1339 O O . GLY A 1 178 ? -5.302 -10.302 12.737 1.00 96.50 178 GLY A O 1
ATOM 1340 N N . LEU A 1 179 ? -7.122 -11.252 13.673 1.00 96.88 179 LEU A N 1
ATOM 1341 C CA . LEU A 1 179 ? -8.097 -10.352 13.045 1.00 96.88 179 LEU A CA 1
ATOM 1342 C C . LEU A 1 179 ? -7.962 -8.934 13.604 1.00 96.88 179 LEU A C 1
ATOM 1344 O O . LEU A 1 179 ? -7.741 -8.736 14.802 1.00 96.88 179 LEU A O 1
ATOM 1348 N N . GLN A 1 180 ? -8.131 -7.948 12.732 1.00 95.19 180 GLN A N 1
ATOM 1349 C CA . GLN A 1 180 ? -8.051 -6.530 13.062 1.00 95.19 180 GLN A CA 1
ATOM 1350 C C . GLN A 1 180 ? -9.310 -5.793 12.603 1.00 95.19 180 GLN A C 1
ATOM 1352 O O . GLN A 1 180 ? -10.022 -6.216 11.693 1.00 95.19 180 GLN A O 1
ATOM 1357 N N . MET A 1 181 ? -9.595 -4.665 13.254 1.00 93.62 181 MET A N 1
ATOM 1358 C CA . MET A 1 181 ? -10.663 -3.770 12.810 1.00 93.62 181 MET A CA 1
ATOM 1359 C C . MET A 1 181 ? -10.349 -3.251 11.402 1.00 93.62 181 MET A C 1
ATOM 1361 O O . MET A 1 181 ? -9.234 -2.807 11.139 1.00 93.62 181 MET A O 1
ATOM 1365 N N . GLY A 1 182 ? -11.345 -3.274 10.520 1.00 93.50 182 GLY A N 1
ATOM 1366 C CA . GLY A 1 182 ? -11.209 -2.880 9.118 1.00 93.50 182 GLY A CA 1
ATOM 1367 C C . GLY A 1 182 ? -10.850 -4.021 8.164 1.00 93.50 182 GLY A C 1
ATOM 1368 O O . GLY A 1 182 ? -10.929 -3.808 6.957 1.00 93.50 182 GLY A O 1
ATOM 1369 N N . ASP A 1 183 ? -10.519 -5.216 8.664 1.00 96.44 183 ASP A N 1
ATOM 1370 C CA . ASP A 1 183 ? -10.346 -6.394 7.809 1.00 96.44 183 ASP A CA 1
ATOM 1371 C C . ASP A 1 183 ? -11.663 -6.720 7.087 1.00 96.44 183 ASP A C 1
ATOM 1373 O O . ASP A 1 183 ? -12.729 -6.742 7.704 1.00 96.44 183 ASP A O 1
ATOM 1377 N N . VAL A 1 184 ? -11.603 -7.007 5.789 1.00 97.19 184 VAL A N 1
ATOM 1378 C CA . VAL A 1 184 ? -12.752 -7.484 5.006 1.00 97.19 184 VAL A CA 1
ATOM 1379 C C . VAL A 1 184 ? -12.636 -8.990 4.829 1.00 97.19 184 VAL A C 1
ATOM 1381 O O . VAL A 1 184 ? -11.629 -9.467 4.312 1.00 97.19 184 VAL A O 1
ATOM 1384 N N . ILE A 1 185 ? -13.647 -9.755 5.239 1.00 97.06 185 ILE A N 1
ATOM 1385 C CA . ILE A 1 185 ? -13.637 -11.219 5.110 1.00 97.06 185 ILE A CA 1
ATOM 1386 C C . ILE A 1 185 ? -13.971 -11.606 3.667 1.00 97.06 185 ILE A C 1
ATOM 1388 O O . ILE A 1 185 ? -15.122 -11.552 3.260 1.00 97.06 185 ILE A O 1
ATOM 1392 N N . GLU A 1 186 ? -12.982 -12.027 2.885 1.00 96.62 186 GLU A N 1
ATOM 1393 C CA . GLU A 1 186 ? -13.177 -12.373 1.470 1.00 96.62 186 GLU A CA 1
ATOM 1394 C C . GLU A 1 186 ? -13.568 -13.839 1.273 1.00 96.62 186 GLU A C 1
ATOM 1396 O O . GLU A 1 186 ? -14.271 -14.178 0.312 1.00 96.62 186 GLU A O 1
ATOM 1401 N N . ARG A 1 187 ? -13.089 -14.730 2.153 1.00 97.25 187 ARG A N 1
ATOM 1402 C CA . ARG A 1 187 ? -13.377 -16.170 2.095 1.00 97.25 187 ARG A CA 1
ATOM 1403 C C . ARG A 1 187 ? -13.484 -16.794 3.479 1.00 97.25 187 ARG A C 1
ATOM 1405 O O . ARG A 1 187 ? -12.739 -16.429 4.389 1.00 97.25 187 ARG A O 1
ATOM 1412 N N . ILE A 1 188 ? -14.365 -17.782 3.589 1.00 96.25 188 ILE A N 1
ATOM 1413 C CA . ILE A 1 188 ? -14.527 -18.650 4.758 1.00 96.25 188 ILE A CA 1
ATOM 1414 C C . ILE A 1 188 ? -14.450 -20.097 4.263 1.00 96.25 188 ILE A C 1
ATOM 1416 O O . ILE A 1 188 ? -15.306 -20.545 3.496 1.00 96.25 188 ILE A O 1
ATOM 1420 N N . GLY A 1 189 ? -13.395 -20.815 4.649 1.00 91.38 189 GLY A N 1
ATOM 1421 C CA . GLY A 1 189 ? -13.022 -22.076 4.010 1.00 91.38 189 GLY A CA 1
ATOM 1422 C C . GLY A 1 189 ? -12.829 -21.884 2.501 1.00 91.38 189 GLY A C 1
ATOM 1423 O O . GLY A 1 189 ? -12.083 -21.007 2.062 1.00 91.38 189 GLY A O 1
ATOM 1424 N N . ASP A 1 190 ? -13.552 -22.667 1.700 1.00 88.12 190 ASP A N 1
ATOM 1425 C CA . ASP A 1 190 ? -13.500 -22.586 0.235 1.00 88.12 190 ASP A CA 1
ATOM 1426 C C . ASP A 1 190 ? -14.520 -21.612 -0.379 1.00 88.12 190 ASP A C 1
ATOM 1428 O O . ASP A 1 190 ? -14.464 -21.310 -1.580 1.00 88.12 190 ASP A O 1
ATOM 1432 N N . SER A 1 191 ? -15.426 -21.074 0.436 1.00 92.50 191 SER A N 1
ATOM 1433 C CA . SER A 1 191 ? -16.518 -20.211 -0.011 1.00 92.50 191 SER A CA 1
ATOM 1434 C C . SER A 1 191 ? -16.092 -18.749 -0.070 1.00 92.50 191 SER A C 1
ATOM 1436 O O . SER A 1 191 ? -15.413 -18.250 0.825 1.00 92.50 191 SER A O 1
ATOM 1438 N N . ARG A 1 192 ? -16.501 -18.043 -1.132 1.00 94.12 192 ARG A N 1
ATOM 1439 C CA . ARG A 1 192 ? -16.344 -16.584 -1.240 1.00 94.12 192 ARG A CA 1
ATOM 1440 C C . ARG A 1 192 ? -17.439 -15.865 -0.468 1.00 94.12 192 ARG A C 1
ATOM 1442 O O . ARG A 1 192 ? -18.600 -16.261 -0.528 1.00 94.12 192 ARG A O 1
ATOM 1449 N N . THR A 1 193 ? -17.068 -14.749 0.136 1.00 92.00 193 THR A N 1
ATOM 1450 C CA . THR A 1 193 ? -17.950 -13.941 0.966 1.00 92.00 193 THR A CA 1
ATOM 1451 C C . THR A 1 193 ? -18.056 -12.544 0.367 1.00 92.00 193 THR A C 1
ATOM 1453 O O . THR A 1 193 ? -17.182 -11.706 0.552 1.00 92.00 193 THR A O 1
ATOM 1456 N N . LEU A 1 194 ? -19.112 -12.311 -0.415 1.00 90.25 194 LEU A N 1
ATOM 1457 C CA . LEU A 1 194 ? -19.321 -11.043 -1.133 1.00 90.25 194 LEU A CA 1
ATOM 1458 C C . LEU A 1 194 ? -20.230 -10.061 -0.387 1.00 90.25 194 LEU A C 1
ATOM 1460 O O . LEU A 1 194 ? -20.352 -8.913 -0.797 1.00 90.25 194 LEU A O 1
ATOM 1464 N N . ALA A 1 195 ? -20.893 -10.525 0.670 1.00 94.12 195 ALA A N 1
ATOM 1465 C CA . ALA A 1 195 ? -21.844 -9.739 1.434 1.00 94.12 195 ALA A CA 1
ATOM 1466 C C . ALA A 1 195 ? -21.762 -10.089 2.919 1.00 94.12 195 ALA A C 1
ATOM 1468 O O . ALA A 1 195 ? -21.417 -11.217 3.294 1.00 94.12 195 ALA A O 1
ATOM 1469 N N . ARG A 1 196 ? -22.156 -9.138 3.766 1.00 94.06 196 ARG A N 1
ATOM 1470 C CA . ARG A 1 196 ? -22.251 -9.317 5.221 1.00 94.06 196 ARG A CA 1
ATOM 1471 C C . ARG A 1 196 ? -23.108 -10.520 5.631 1.00 94.06 196 ARG A C 1
ATOM 1473 O O . ARG A 1 196 ? -22.723 -11.237 6.548 1.00 94.06 196 ARG A O 1
ATOM 1480 N N . SER A 1 197 ? -24.244 -10.748 4.972 1.00 92.19 197 SER A N 1
ATOM 1481 C CA . SER A 1 197 ? -25.132 -11.885 5.267 1.00 92.19 197 SER A CA 1
ATOM 1482 C C . SER A 1 197 ? -24.441 -13.226 5.025 1.00 92.19 197 SER A C 1
ATOM 1484 O O . SER A 1 197 ? -24.406 -14.066 5.912 1.00 92.19 197 SER A O 1
ATOM 1486 N N . VAL A 1 198 ? -23.774 -13.378 3.879 1.00 9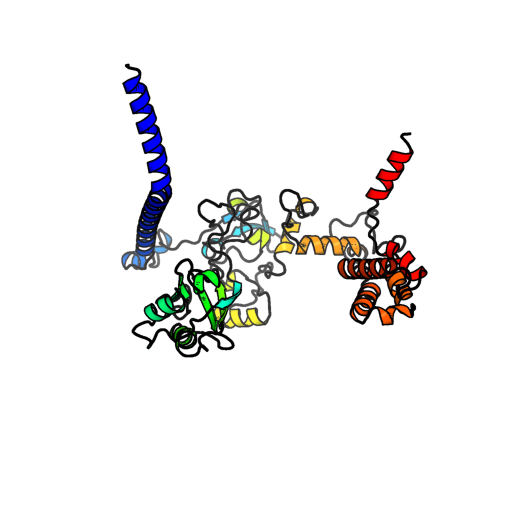4.44 198 VAL A N 1
ATOM 1487 C CA . VAL A 1 198 ? -23.004 -14.588 3.546 1.00 94.44 198 VAL A CA 1
ATOM 1488 C C . VAL A 1 198 ? -21.884 -14.830 4.564 1.00 94.44 198 VAL A C 1
ATOM 1490 O O . VAL A 1 198 ? -21.577 -15.973 4.899 1.00 94.44 198 VAL A O 1
ATOM 1493 N N . ALA A 1 199 ? -21.279 -13.757 5.085 1.00 95.06 199 ALA A N 1
ATOM 1494 C CA . ALA A 1 199 ? -20.264 -13.865 6.129 1.00 95.06 199 ALA A CA 1
ATOM 1495 C C . ALA A 1 199 ? -20.845 -14.407 7.434 1.00 95.06 199 ALA A C 1
ATOM 1497 O O . ALA A 1 199 ? -20.217 -15.245 8.074 1.00 95.06 199 ALA A O 1
ATOM 1498 N N . LEU A 1 200 ? -22.034 -13.938 7.823 1.00 94.19 200 LEU A N 1
ATOM 1499 C CA . LEU A 1 200 ? -22.725 -14.417 9.016 1.00 94.19 200 LEU A CA 1
ATOM 1500 C C . LEU A 1 200 ? -23.045 -15.904 8.911 1.00 94.19 200 LEU A C 1
ATOM 1502 O O . LEU A 1 200 ? -22.656 -16.654 9.801 1.00 94.19 200 LEU A O 1
ATOM 1506 N N . ASP A 1 201 ? -23.652 -16.338 7.809 1.00 92.94 201 ASP A N 1
ATOM 1507 C CA . ASP A 1 201 ? -24.011 -17.745 7.595 1.00 92.94 201 ASP A CA 1
ATOM 1508 C C . ASP A 1 201 ? -22.758 -18.639 7.608 1.00 92.94 201 ASP A C 1
ATOM 1510 O O . ASP A 1 201 ? -22.722 -19.710 8.226 1.00 92.94 201 ASP A O 1
ATOM 1514 N N . GLY A 1 202 ? -21.677 -18.166 6.979 1.00 94.25 202 GLY A N 1
ATOM 1515 C CA . GLY A 1 202 ? -20.388 -18.853 6.956 1.00 94.25 202 GLY A CA 1
ATOM 1516 C C . GLY A 1 202 ? -19.694 -18.928 8.321 1.00 94.25 202 GLY A C 1
ATOM 1517 O O . GLY A 1 202 ? -18.944 -19.872 8.559 1.00 94.25 202 GLY A O 1
ATOM 1518 N N . LEU A 1 203 ? -19.939 -17.969 9.219 1.00 95.06 203 LEU A N 1
ATOM 1519 C CA . LEU A 1 203 ? -19.334 -17.905 10.555 1.00 95.06 203 LEU A CA 1
ATOM 1520 C C . LEU A 1 203 ? -20.207 -18.516 11.659 1.00 95.06 203 LEU A C 1
ATOM 1522 O O . LEU A 1 203 ? -19.664 -18.903 12.692 1.00 95.06 203 LEU A O 1
ATOM 1526 N N . LEU A 1 204 ? -21.528 -18.584 11.494 1.00 94.44 204 LEU A N 1
ATOM 1527 C CA . LEU A 1 204 ? -22.456 -18.987 12.559 1.00 94.44 204 LEU A CA 1
ATOM 1528 C C . LEU A 1 204 ? -23.279 -20.234 12.236 1.00 94.44 204 LEU A C 1
ATOM 1530 O O . LEU A 1 204 ? -23.661 -20.935 13.165 1.00 94.44 204 LEU A O 1
ATOM 1534 N N . GLU A 1 205 ? -23.545 -20.547 10.970 1.00 90.00 205 GLU A N 1
ATOM 1535 C CA . GLU A 1 205 ? -24.415 -21.683 10.620 1.00 90.00 205 GLU A CA 1
ATOM 1536 C C . GLU A 1 205 ? -23.640 -22.845 9.995 1.00 90.00 205 GLU A C 1
ATOM 1538 O O . GLU A 1 205 ? -23.889 -24.013 10.291 1.00 90.00 205 GLU A O 1
ATOM 1543 N N . THR A 1 206 ? -22.664 -22.522 9.151 1.00 88.44 206 THR A N 1
ATOM 1544 C CA . THR A 1 206 ? -21.887 -23.494 8.370 1.00 88.44 206 THR A CA 1
ATOM 1545 C C . THR A 1 206 ? -20.681 -24.129 9.097 1.00 88.44 206 THR A C 1
ATOM 1547 O O . THR A 1 206 ? -20.295 -25.238 8.710 1.00 88.44 206 THR A O 1
ATOM 1550 N N . PRO A 1 207 ? -20.030 -23.506 10.108 1.00 91.38 207 PRO A N 1
ATOM 1551 C CA . PRO A 1 207 ? -18.818 -24.079 10.693 1.00 91.38 207 PRO A CA 1
ATOM 1552 C C . PRO A 1 207 ? -19.017 -25.444 11.353 1.00 91.38 207 PRO A C 1
ATOM 1554 O O . PRO A 1 207 ? -20.006 -25.710 12.034 1.00 91.38 207 PRO A O 1
ATOM 1557 N N . VAL A 1 208 ? -17.985 -26.284 11.254 1.00 92.94 208 VAL A N 1
ATOM 1558 C CA . VAL A 1 208 ? -17.864 -27.479 12.094 1.00 92.94 208 VAL A CA 1
ATOM 1559 C C . VAL A 1 208 ? -17.288 -27.059 13.446 1.00 92.94 208 VAL A C 1
ATOM 1561 O O . VAL A 1 208 ? -16.080 -26.862 13.577 1.00 92.94 208 VAL A O 1
ATOM 1564 N N . TRP A 1 209 ? -18.158 -26.916 14.444 1.00 94.12 209 TRP A N 1
ATOM 1565 C CA . TRP A 1 209 ? -17.789 -26.521 15.807 1.00 94.12 209 TRP A CA 1
ATOM 1566 C C . TRP A 1 209 ? -16.714 -27.432 16.421 1.00 94.12 209 TRP A C 1
ATOM 1568 O O . TRP A 1 209 ? -16.696 -28.645 16.195 1.00 94.12 209 TRP A O 1
ATOM 1578 N N . GLY A 1 210 ? -15.787 -26.832 17.168 1.00 92.50 210 GLY A N 1
ATOM 1579 C CA . GLY A 1 210 ? -14.599 -27.481 17.730 1.00 92.50 210 GLY A CA 1
ATOM 1580 C C . GLY A 1 210 ? -13.443 -27.679 16.739 1.00 92.50 210 GLY A C 1
ATOM 1581 O O . GLY A 1 210 ? -12.373 -28.143 17.138 1.00 92.50 210 GLY A O 1
ATOM 1582 N N . LYS A 1 211 ? -13.608 -27.332 15.453 1.00 94.38 211 LYS A N 1
ATOM 1583 C CA . LYS A 1 211 ? -12.523 -27.346 14.457 1.00 94.38 211 LYS A CA 1
ATOM 1584 C C . LYS A 1 211 ? -12.139 -25.928 14.025 1.00 94.38 211 LYS A C 1
ATOM 1586 O O . LYS A 1 211 ? -13.027 -25.101 13.822 1.00 94.38 211 LYS A O 1
ATOM 1591 N N . PRO A 1 212 ? -10.840 -25.630 13.840 1.00 94.75 212 PRO A N 1
ATOM 1592 C CA . PRO A 1 212 ? -10.422 -24.330 13.330 1.00 94.75 212 PRO A CA 1
ATOM 1593 C C . PRO A 1 212 ? -10.993 -24.043 11.935 1.00 94.75 212 PRO A C 1
ATOM 1595 O O . PRO A 1 212 ? -11.044 -24.927 11.079 1.00 94.75 212 PRO A O 1
ATOM 1598 N N . LEU A 1 213 ? -11.386 -22.793 11.714 1.00 95.12 213 LEU A N 1
ATOM 1599 C CA . LEU A 1 213 ? -11.956 -22.280 10.477 1.00 95.12 213 LEU A CA 1
ATOM 1600 C C . LEU A 1 213 ? -10.911 -21.446 9.730 1.00 95.12 213 LEU A C 1
ATOM 1602 O O . LEU A 1 213 ? -10.352 -20.499 10.284 1.00 95.12 213 LEU A O 1
ATOM 1606 N N . ALA A 1 214 ? -10.648 -21.785 8.471 1.00 96.69 214 ALA A N 1
ATOM 1607 C CA . ALA A 1 214 ? -9.759 -21.000 7.620 1.00 96.69 214 ALA A CA 1
ATOM 1608 C C . ALA A 1 214 ? -10.485 -19.751 7.104 1.00 96.69 214 ALA A C 1
ATOM 1610 O O . ALA A 1 214 ? -11.601 -19.848 6.593 1.00 96.69 214 ALA A O 1
ATOM 1611 N N . LEU A 1 215 ? -9.843 -18.592 7.213 1.00 97.31 215 LEU A N 1
ATOM 1612 C CA . LEU A 1 215 ? -10.342 -17.318 6.709 1.00 97.31 215 LEU A CA 1
ATOM 1613 C C . LEU A 1 215 ? -9.331 -16.713 5.741 1.00 97.31 215 LEU A C 1
ATOM 1615 O O . LEU A 1 215 ? -8.130 -16.734 6.005 1.00 97.31 215 LEU A O 1
ATOM 1619 N N . THR A 1 216 ? -9.816 -16.106 4.664 1.00 97.88 216 THR A N 1
ATOM 1620 C CA . THR A 1 216 ? -9.026 -15.155 3.874 1.00 97.88 216 THR A CA 1
ATOM 1621 C C . THR A 1 216 ? -9.609 -13.773 4.088 1.00 97.88 216 THR A C 1
ATOM 1623 O O . THR A 1 216 ? -10.801 -13.565 3.850 1.00 97.88 216 THR A O 1
ATOM 1626 N N . VAL A 1 217 ? -8.781 -12.838 4.540 1.00 97.00 217 VAL A N 1
ATOM 1627 C CA . VAL A 1 217 ? -9.184 -11.454 4.788 1.00 97.00 217 VAL A CA 1
ATOM 1628 C C . VAL A 1 217 ? -8.347 -10.495 3.964 1.00 97.00 217 VAL A C 1
ATOM 1630 O O . VAL A 1 217 ? -7.161 -10.730 3.763 1.00 97.00 217 VAL A O 1
ATOM 1633 N N . ARG A 1 218 ? -8.941 -9.390 3.531 1.00 96.69 218 ARG A N 1
ATOM 1634 C CA . ARG A 1 218 ? -8.221 -8.254 2.964 1.00 96.69 218 ARG A CA 1
ATOM 1635 C C . ARG A 1 218 ? -8.027 -7.201 4.040 1.00 96.69 218 ARG A C 1
ATOM 1637 O O . ARG A 1 218 ? -9.001 -6.678 4.580 1.00 96.69 218 ARG A O 1
ATOM 1644 N N . ARG A 1 219 ? -6.767 -6.897 4.333 1.00 95.69 219 ARG A N 1
ATOM 1645 C CA . ARG A 1 219 ? -6.342 -5.908 5.325 1.00 95.69 219 ARG A CA 1
ATOM 1646 C C . ARG A 1 219 ? -5.773 -4.684 4.636 1.00 95.69 219 ARG A C 1
ATOM 1648 O O . ARG A 1 219 ? -5.073 -4.832 3.647 1.00 95.69 219 ARG A O 1
ATOM 1655 N N . GLY A 1 220 ? -6.009 -3.500 5.193 1.00 94.00 220 GLY A N 1
ATOM 1656 C CA . GLY A 1 220 ? -5.512 -2.235 4.650 1.00 94.00 220 GLY A CA 1
ATOM 1657 C C . GLY A 1 220 ? -6.525 -1.564 3.727 1.00 94.00 220 GLY A C 1
ATOM 1658 O O . GLY A 1 220 ? -7.697 -1.941 3.676 1.00 94.00 220 GLY A O 1
ATOM 1659 N N . VAL A 1 221 ? -6.086 -0.533 3.012 1.00 93.31 221 VAL A N 1
ATOM 1660 C CA . VAL A 1 221 ? -6.954 0.281 2.155 1.00 93.31 221 VAL A CA 1
ATOM 1661 C C . VAL A 1 221 ? -6.544 0.168 0.683 1.00 93.31 221 VAL A C 1
ATOM 1663 O O . VAL A 1 221 ? -5.354 0.059 0.378 1.00 93.31 221 VAL A O 1
ATOM 1666 N N . PRO A 1 222 ? -7.503 0.191 -0.258 1.00 92.00 222 PRO A N 1
ATOM 1667 C CA . PRO A 1 222 ? -7.186 0.160 -1.677 1.00 92.00 222 PRO A CA 1
ATOM 1668 C C . PRO A 1 222 ? -6.624 1.509 -2.144 1.00 92.00 222 PRO A C 1
ATOM 1670 O O . PRO A 1 222 ? -6.838 2.557 -1.523 1.00 92.00 222 PRO A O 1
ATOM 1673 N N . GLN A 1 223 ? -5.940 1.506 -3.287 1.00 90.38 223 GLN A N 1
ATOM 1674 C CA . GLN A 1 223 ? -5.620 2.747 -3.994 1.00 90.38 223 GLN A CA 1
ATOM 1675 C C . GLN A 1 223 ? -6.919 3.446 -4.441 1.00 90.38 223 GLN A C 1
ATOM 1677 O O . GLN A 1 223 ? -7.864 2.759 -4.835 1.00 90.38 223 GLN A O 1
ATOM 1682 N N . PRO A 1 224 ? -7.002 4.790 -4.390 1.00 92.12 224 PRO A N 1
ATOM 1683 C CA . PRO A 1 224 ? -5.936 5.759 -4.099 1.00 92.12 224 PRO A CA 1
ATOM 1684 C C . PRO A 1 224 ? -5.832 6.181 -2.616 1.00 92.12 224 PRO A C 1
ATOM 1686 O O . PRO A 1 224 ? -5.217 7.200 -2.301 1.00 92.12 224 PRO A O 1
ATOM 1689 N N . TYR A 1 225 ? -6.468 5.459 -1.690 1.00 92.50 225 TYR A N 1
ATOM 1690 C CA . TYR A 1 225 ? -6.551 5.867 -0.280 1.00 92.50 225 TYR A CA 1
ATOM 1691 C C . TYR A 1 225 ? -5.327 5.478 0.552 1.00 92.50 225 TYR A C 1
ATOM 1693 O O . TYR A 1 225 ? -5.156 6.001 1.655 1.00 92.50 225 TYR A O 1
ATOM 1701 N N . ALA A 1 226 ? -4.495 4.575 0.034 1.00 95.19 226 ALA A N 1
ATOM 1702 C CA . ALA A 1 226 ? -3.319 4.070 0.723 1.00 95.19 226 ALA A CA 1
ATOM 1703 C C . ALA A 1 226 ? -2.252 5.146 0.943 1.00 95.19 226 ALA A C 1
ATOM 1705 O O . ALA A 1 226 ? -2.048 6.056 0.134 1.00 95.19 226 ALA A O 1
ATOM 1706 N N . THR A 1 227 ? -1.558 5.011 2.066 1.00 95.75 227 THR A N 1
ATOM 1707 C CA . THR A 1 227 ? -0.326 5.725 2.365 1.00 95.75 227 THR A CA 1
ATOM 1708 C C . THR A 1 227 ? 0.816 5.168 1.522 1.00 95.75 227 THR A C 1
ATOM 1710 O O . THR A 1 227 ? 0.858 3.971 1.242 1.00 95.75 227 THR A O 1
ATOM 1713 N N . HIS A 1 228 ? 1.744 6.036 1.115 1.00 94.00 228 HIS A N 1
ATOM 1714 C CA . HIS A 1 228 ? 2.928 5.624 0.377 1.00 94.00 228 HIS A CA 1
ATOM 1715 C C . HIS A 1 228 ? 3.769 4.648 1.226 1.00 94.00 228 HIS A C 1
ATOM 1717 O O . HIS A 1 228 ? 4.003 4.926 2.408 1.00 94.00 228 HIS A O 1
ATOM 1723 N N . PRO A 1 229 ? 4.241 3.520 0.666 1.00 89.00 229 PRO A N 1
ATOM 1724 C CA . PRO A 1 229 ? 5.179 2.653 1.375 1.00 89.00 229 PRO A CA 1
ATOM 1725 C C . PRO A 1 229 ? 6.494 3.401 1.640 1.00 89.00 229 PRO A C 1
ATOM 1727 O O . PRO A 1 229 ? 6.877 4.268 0.863 1.00 89.00 229 PRO A O 1
ATOM 1730 N N . ARG A 1 230 ? 7.221 3.074 2.714 1.00 89.81 230 ARG A N 1
ATOM 1731 C CA . ARG A 1 230 ? 8.541 3.678 3.000 1.00 89.81 230 ARG A CA 1
ATOM 1732 C C . ARG A 1 230 ? 8.519 5.218 3.068 1.00 89.81 230 ARG A C 1
ATOM 1734 O O . ARG A 1 230 ? 9.226 5.903 2.325 1.00 89.81 230 ARG A O 1
ATOM 1741 N N . LEU A 1 231 ? 7.724 5.784 3.985 1.00 93.12 231 LEU A N 1
ATOM 1742 C CA . LEU A 1 231 ? 7.695 7.240 4.233 1.00 93.12 231 LEU A CA 1
ATOM 1743 C C . LEU A 1 231 ? 9.055 7.802 4.692 1.00 93.12 231 LEU A C 1
ATOM 1745 O O . LEU A 1 231 ? 9.294 9.006 4.604 1.00 93.12 231 LEU A O 1
ATOM 1749 N N . ASP A 1 232 ? 9.960 6.935 5.151 1.00 91.12 232 ASP A N 1
ATOM 1750 C CA . ASP A 1 232 ? 11.357 7.255 5.442 1.00 91.12 232 ASP A CA 1
ATOM 1751 C C . ASP A 1 232 ? 12.164 7.636 4.187 1.00 91.12 232 ASP A C 1
ATOM 1753 O O . ASP A 1 232 ? 13.157 8.361 4.290 1.00 91.12 232 ASP A O 1
ATOM 1757 N N . LEU A 1 233 ? 11.742 7.163 3.009 1.00 91.50 233 LEU A N 1
ATOM 1758 C CA . LEU A 1 233 ? 12.389 7.402 1.717 1.00 91.50 233 LEU A CA 1
ATOM 1759 C C . LEU A 1 233 ? 11.634 8.400 0.838 1.00 91.50 233 LEU A C 1
ATOM 1761 O O . LEU A 1 233 ? 12.276 9.172 0.116 1.00 91.50 233 LEU A O 1
ATOM 1765 N N . PHE A 1 234 ? 10.301 8.401 0.913 1.00 93.06 234 PHE A N 1
ATOM 1766 C CA . PHE A 1 234 ? 9.441 9.097 -0.041 1.00 93.06 234 PHE A CA 1
ATOM 1767 C C . PHE A 1 234 ? 8.304 9.864 0.623 1.00 93.06 234 PHE A C 1
ATOM 1769 O O . PHE A 1 234 ? 7.774 9.438 1.644 1.00 93.06 234 PHE A O 1
ATOM 1776 N N . VAL A 1 235 ? 7.859 10.942 -0.032 1.00 93.31 235 VAL A N 1
ATOM 1777 C CA . VAL A 1 235 ? 6.651 11.738 0.262 1.00 93.31 235 VAL A CA 1
ATOM 1778 C C . VAL A 1 235 ? 6.705 12.507 1.584 1.00 93.31 235 VAL A C 1
ATOM 1780 O O . VAL A 1 235 ? 6.387 13.700 1.583 1.00 93.31 235 VAL A O 1
ATOM 1783 N N . GLY A 1 236 ? 7.126 11.865 2.676 1.00 90.38 236 GLY A N 1
ATOM 1784 C CA . GLY A 1 236 ? 7.243 12.439 4.008 1.00 90.38 236 GLY A CA 1
ATOM 1785 C C . GLY A 1 236 ? 8.154 13.663 4.030 1.00 90.38 236 GLY A C 1
ATOM 1786 O O . GLY A 1 236 ? 9.170 13.716 3.334 1.00 90.38 236 GLY A O 1
ATOM 1787 N N . ASP A 1 237 ? 7.802 14.653 4.853 1.00 87.12 237 ASP A N 1
ATOM 1788 C CA . ASP A 1 237 ? 8.521 15.934 4.927 1.00 87.12 237 ASP A CA 1
ATOM 1789 C C . ASP A 1 237 ? 9.998 15.762 5.356 1.00 87.12 237 ASP A C 1
ATOM 1791 O O . ASP A 1 237 ? 10.842 16.571 4.978 1.00 87.12 237 ASP A O 1
ATOM 1795 N N . SER A 1 238 ? 10.325 14.708 6.117 1.00 87.69 238 SER A N 1
ATOM 1796 C CA . SER A 1 238 ? 11.692 14.365 6.546 1.00 87.69 238 SER A CA 1
ATOM 1797 C C . SER A 1 238 ? 12.413 13.371 5.632 1.00 87.69 238 SER A C 1
ATOM 1799 O O . SER A 1 238 ? 13.560 13.013 5.909 1.00 87.69 238 SER A O 1
ATOM 1801 N N . SER A 1 239 ? 11.747 12.881 4.587 1.00 92.50 239 SER A N 1
ATOM 1802 C CA . SER A 1 239 ? 12.338 11.913 3.666 1.00 92.50 239 SER A CA 1
ATOM 1803 C C . SER A 1 239 ? 13.370 12.576 2.739 1.00 92.50 239 SER A C 1
ATOM 1805 O O . SER A 1 239 ? 13.329 13.793 2.541 1.00 92.50 239 SER A O 1
ATOM 1807 N N . PRO A 1 240 ? 14.288 11.810 2.122 1.00 92.56 240 PRO A N 1
ATOM 1808 C CA . PRO A 1 240 ? 15.134 12.302 1.035 1.00 92.56 240 PRO A CA 1
ATOM 1809 C C . PRO A 1 240 ? 14.338 12.798 -0.181 1.00 92.56 240 PRO A C 1
ATOM 1811 O O . PRO A 1 240 ? 14.837 13.646 -0.921 1.00 92.56 240 PRO A O 1
ATOM 1814 N N . HIS A 1 241 ? 13.093 12.329 -0.355 1.00 94.06 241 HIS A N 1
ATOM 1815 C CA . HIS A 1 241 ? 12.206 12.727 -1.449 1.00 94.06 241 HIS A CA 1
ATOM 1816 C C . HIS A 1 241 ? 10.879 13.341 -0.963 1.00 94.06 241 HIS A C 1
ATOM 1818 O O . HIS A 1 241 ? 9.811 12.760 -1.195 1.00 94.06 241 HIS A O 1
ATOM 1824 N N . PRO A 1 242 ? 10.884 14.532 -0.328 1.00 94.31 242 PRO A N 1
ATOM 1825 C CA . PRO A 1 242 ? 9.650 15.170 0.105 1.00 94.31 242 PRO A CA 1
ATOM 1826 C C . PRO A 1 242 ? 8.758 15.486 -1.092 1.00 94.31 242 PRO A C 1
ATOM 1828 O O . PRO A 1 242 ? 9.199 16.073 -2.087 1.00 94.31 242 PRO A O 1
ATOM 1831 N N . MET A 1 243 ? 7.470 15.175 -0.971 1.00 92.50 243 MET A N 1
ATOM 1832 C CA . MET A 1 243 ? 6.493 15.334 -2.054 1.00 92.50 243 MET A CA 1
ATOM 1833 C C . MET A 1 243 ? 6.467 16.751 -2.641 1.00 92.50 243 MET A C 1
ATOM 1835 O O . MET A 1 243 ? 6.344 16.915 -3.850 1.00 92.50 243 MET A O 1
ATOM 1839 N N . LYS A 1 244 ? 6.628 17.785 -1.807 1.00 91.00 244 LYS A N 1
ATOM 1840 C CA . LYS A 1 244 ? 6.618 19.191 -2.250 1.00 91.00 244 LYS A CA 1
ATOM 1841 C C . LYS A 1 244 ? 7.782 19.545 -3.184 1.00 91.00 244 LYS A C 1
ATOM 1843 O O . LYS A 1 244 ? 7.648 20.485 -3.960 1.00 91.00 244 LYS A O 1
ATOM 1848 N N . ASN A 1 245 ? 8.886 18.801 -3.113 1.00 93.12 245 ASN A N 1
ATOM 1849 C CA . ASN A 1 245 ? 10.102 19.069 -3.882 1.00 93.12 245 ASN A CA 1
ATOM 1850 C C . ASN A 1 245 ? 10.228 18.161 -5.111 1.00 93.12 245 ASN A C 1
ATOM 1852 O O . ASN A 1 245 ? 10.833 18.563 -6.100 1.00 93.12 245 ASN A O 1
ATOM 1856 N N . PHE A 1 246 ? 9.665 16.951 -5.048 1.00 93.69 246 PHE A N 1
ATOM 1857 C CA . PHE A 1 246 ? 9.819 15.937 -6.094 1.00 93.69 246 PHE A CA 1
ATOM 1858 C C . PHE A 1 246 ? 8.535 15.660 -6.885 1.00 93.69 246 PHE A C 1
ATOM 1860 O O . PHE A 1 246 ? 8.601 15.346 -8.074 1.00 93.69 246 PHE A O 1
ATOM 1867 N N . GLY A 1 247 ? 7.362 15.811 -6.265 1.00 93.56 247 GLY A N 1
ATOM 1868 C CA . GLY A 1 247 ? 6.101 15.324 -6.823 1.00 93.56 247 GLY A CA 1
ATOM 1869 C C . GLY A 1 247 ? 6.100 13.804 -7.024 1.00 93.56 247 GLY A C 1
ATOM 1870 O O . GLY A 1 247 ? 6.981 13.089 -6.555 1.00 93.56 247 GLY A O 1
ATOM 1871 N N . CYS A 1 248 ? 5.100 13.309 -7.741 1.00 94.00 248 CYS A N 1
ATOM 1872 C CA . CYS A 1 248 ? 4.881 11.894 -8.029 1.00 94.00 248 CYS A CA 1
ATOM 1873 C C . CYS A 1 248 ? 5.381 11.528 -9.438 1.00 94.00 248 CYS A C 1
ATOM 1875 O O . CYS A 1 248 ? 5.999 10.482 -9.638 1.00 94.00 248 CYS A O 1
ATOM 1877 N N . THR A 1 249 ? 5.161 12.399 -10.430 1.00 94.00 249 THR A N 1
ATOM 1878 C CA . THR A 1 249 ? 5.470 12.112 -11.848 1.00 94.00 249 THR A CA 1
ATOM 1879 C C . THR A 1 249 ? 6.962 12.009 -12.173 1.00 94.00 249 THR A C 1
ATOM 1881 O O . THR A 1 249 ? 7.320 11.492 -13.236 1.00 94.00 249 THR A O 1
ATOM 1884 N N . ILE A 1 250 ? 7.858 12.485 -11.303 1.00 93.25 250 ILE A N 1
ATOM 1885 C CA . ILE A 1 250 ? 9.301 12.299 -11.505 1.00 93.25 250 ILE A CA 1
ATOM 1886 C C . ILE A 1 250 ? 9.688 10.818 -11.370 1.00 93.25 250 ILE A C 1
ATOM 1888 O O . ILE A 1 250 ? 10.439 10.310 -12.207 1.00 93.25 250 ILE A O 1
ATOM 1892 N N . CYS A 1 251 ? 9.089 10.117 -10.402 1.00 92.06 251 CYS A N 1
ATOM 1893 C CA . CYS A 1 251 ? 9.292 8.690 -10.154 1.00 92.06 251 CYS A CA 1
ATOM 1894 C C . CYS A 1 251 ? 8.335 7.844 -11.000 1.00 92.06 251 CYS A C 1
ATOM 1896 O O . CYS A 1 251 ? 8.771 7.006 -11.786 1.00 92.06 251 CYS A O 1
ATOM 1898 N N . HIS A 1 252 ? 7.033 8.118 -10.928 1.00 93.94 252 HIS A N 1
ATOM 1899 C CA . HIS A 1 252 ? 6.020 7.258 -11.541 1.00 93.94 252 HIS A CA 1
ATOM 1900 C C . HIS A 1 252 ? 5.747 7.558 -13.016 1.00 93.94 252 HIS A C 1
ATOM 1902 O O . HIS A 1 252 ? 5.152 6.727 -13.682 1.00 93.94 252 HIS A O 1
ATOM 1908 N N . GLN A 1 253 ? 6.188 8.696 -13.564 1.00 93.94 253 GLN A N 1
ATOM 1909 C CA . GLN A 1 253 ? 5.711 9.216 -14.859 1.00 93.94 253 GLN A CA 1
ATOM 1910 C C . GLN A 1 253 ? 4.192 9.480 -14.864 1.00 93.94 253 GLN A C 1
ATOM 1912 O O . GLN A 1 253 ? 3.613 9.777 -13.820 1.00 93.94 253 GLN A O 1
ATOM 1917 N N . GLY A 1 254 ? 3.555 9.449 -16.036 1.00 94.06 254 GLY A N 1
ATOM 1918 C CA . GLY A 1 254 ? 2.142 9.767 -16.208 1.00 94.06 254 GLY A CA 1
ATOM 1919 C C . GLY A 1 254 ? 1.888 11.233 -16.541 1.00 94.06 254 GLY A C 1
ATOM 1920 O O . GLY A 1 254 ? 2.802 12.055 -16.671 1.00 94.06 254 GLY A O 1
ATOM 1921 N N . GLN A 1 255 ? 0.612 11.556 -16.716 1.00 94.75 255 GLN A N 1
ATOM 1922 C CA . GLN A 1 255 ? 0.161 12.898 -17.063 1.00 94.75 255 GLN A CA 1
ATOM 1923 C C . GLN A 1 255 ? -0.268 13.648 -15.799 1.00 94.75 255 GLN A C 1
ATOM 1925 O O . GLN A 1 255 ? -1.444 13.683 -15.446 1.00 94.75 255 GLN A O 1
ATOM 1930 N N . GLY A 1 256 ? 0.685 14.286 -15.118 1.00 93.62 256 GLY A N 1
ATOM 1931 C CA . GLY A 1 256 ? 0.424 14.931 -13.823 1.00 93.62 256 GLY A CA 1
ATOM 1932 C C . GLY A 1 256 ? -0.504 16.151 -13.867 1.00 93.62 256 GLY A C 1
ATOM 1933 O O . GLY A 1 256 ? -0.984 16.590 -12.830 1.00 93.62 256 GLY A O 1
ATOM 1934 N N . SER A 1 257 ? -0.820 16.692 -15.048 1.00 93.19 257 SER A N 1
ATOM 1935 C CA . SER A 1 257 ? -1.846 17.732 -15.206 1.00 93.19 257 SER A CA 1
ATOM 1936 C C . SER A 1 257 ? -3.273 17.178 -15.292 1.00 93.19 257 SER A C 1
ATOM 1938 O O . SER A 1 257 ? -4.233 17.952 -15.213 1.00 93.19 257 SER A O 1
ATOM 1940 N N . ALA A 1 258 ? -3.445 15.867 -15.454 1.00 94.25 258 ALA A N 1
ATOM 1941 C CA . ALA A 1 258 ? -4.761 15.260 -15.543 1.00 94.25 258 ALA A CA 1
ATOM 1942 C C . ALA A 1 258 ? -5.482 15.270 -14.189 1.00 94.25 258 ALA A C 1
ATOM 1944 O O . ALA A 1 258 ? -4.873 15.213 -13.126 1.00 94.25 258 ALA A O 1
ATOM 1945 N N . THR A 1 259 ? -6.809 15.322 -14.244 1.00 91.56 259 THR A N 1
ATOM 1946 C CA . THR A 1 259 ? -7.697 15.348 -13.068 1.00 91.56 259 THR A CA 1
ATOM 1947 C C . THR A 1 259 ? -8.663 14.164 -13.046 1.00 91.56 259 THR A C 1
ATOM 1949 O O . THR A 1 259 ? -9.648 14.170 -12.316 1.00 91.56 259 THR A O 1
ATOM 1952 N N . SER A 1 260 ? -8.406 13.141 -13.865 1.00 91.81 260 SER A N 1
ATOM 1953 C CA . SER A 1 260 ? -9.212 11.920 -13.905 1.00 91.81 260 SER A CA 1
ATOM 1954 C C . SER A 1 260 ? -8.339 10.705 -14.186 1.00 91.81 260 SER A C 1
ATOM 1956 O O . SER A 1 260 ? -7.322 10.814 -14.878 1.00 91.81 260 SER A O 1
ATOM 1958 N N . PHE A 1 261 ? -8.776 9.551 -13.686 1.00 93.69 261 PHE A N 1
ATOM 1959 C CA . PHE A 1 261 ? -8.039 8.292 -13.748 1.00 93.69 261 PHE A CA 1
ATOM 1960 C C . PHE A 1 261 ? -7.555 7.936 -15.162 1.00 93.69 261 PHE A C 1
ATOM 1962 O O . PHE A 1 261 ? -6.358 7.731 -15.371 1.00 93.69 261 PHE A O 1
ATOM 1969 N N . LYS A 1 262 ? -8.467 7.942 -16.143 1.00 91.50 262 LYS A N 1
ATOM 1970 C CA . LYS A 1 262 ? -8.182 7.566 -17.538 1.00 91.50 262 LYS A CA 1
ATOM 1971 C C . LYS A 1 262 ? -7.227 8.515 -18.270 1.00 91.50 262 LYS A C 1
ATOM 1973 O O . LYS A 1 262 ? -6.528 8.093 -19.180 1.00 91.50 262 LYS A O 1
ATOM 1978 N N . TRP A 1 263 ? -7.178 9.789 -17.870 1.00 94.69 263 TRP A N 1
ATOM 1979 C CA . TRP A 1 263 ? -6.322 10.802 -18.502 1.00 94.69 263 TRP A CA 1
ATOM 1980 C C . TRP A 1 263 ? -4.977 10.982 -17.799 1.00 94.69 263 TRP A C 1
ATOM 1982 O O . TRP A 1 263 ? -4.063 11.522 -18.404 1.00 94.69 263 TRP A O 1
ATOM 1992 N N . ALA A 1 264 ? -4.826 10.519 -16.556 1.00 94.69 264 ALA A N 1
ATOM 1993 C CA . ALA A 1 264 ? -3.543 10.531 -15.845 1.00 94.69 264 ALA A CA 1
ATOM 1994 C C . ALA A 1 264 ? -2.522 9.535 -16.421 1.00 94.69 264 ALA A C 1
ATOM 1996 O O . ALA A 1 264 ? -1.367 9.512 -15.993 1.00 94.69 264 ALA A O 1
ATOM 1997 N N . SER A 1 265 ? -2.931 8.754 -17.426 1.00 94.88 265 SER A N 1
ATOM 1998 C CA . SER A 1 265 ? -2.111 7.757 -18.108 1.00 94.88 265 SER A CA 1
ATOM 1999 C C . SER A 1 265 ? -1.579 6.693 -17.146 1.00 94.88 265 SER A C 1
ATOM 2001 O O . SER A 1 265 ? -0.424 6.294 -17.257 1.00 94.88 265 SER A O 1
ATOM 2003 N N . HIS A 1 266 ? -2.406 6.240 -16.194 1.00 95.56 266 HIS A N 1
ATOM 2004 C CA . HIS A 1 266 ? -2.099 5.062 -15.379 1.00 95.56 266 HIS A CA 1
ATOM 2005 C C . HIS A 1 266 ? -1.844 3.860 -16.288 1.00 95.56 266 HIS A C 1
ATOM 2007 O O . HIS A 1 266 ? -2.590 3.653 -17.247 1.00 95.56 266 HIS A O 1
ATOM 2013 N N . SER A 1 267 ? -0.833 3.054 -15.974 1.00 94.81 267 SER A N 1
ATOM 2014 C CA . SER A 1 267 ? -0.557 1.834 -16.730 1.00 94.81 267 SER A CA 1
ATOM 2015 C C . SER A 1 267 ? -0.864 0.600 -15.893 1.00 94.81 267 SER A C 1
ATOM 2017 O O . SER A 1 267 ? -0.342 0.478 -14.783 1.00 94.81 267 SER A O 1
ATOM 2019 N N . PRO A 1 268 ? -1.668 -0.338 -16.416 1.00 95.12 268 PRO A N 1
ATOM 2020 C CA . PRO A 1 268 ? -1.960 -1.577 -15.725 1.00 95.12 268 PRO A CA 1
ATOM 2021 C C . PRO A 1 268 ? -0.720 -2.475 -15.681 1.00 95.12 268 PRO A C 1
ATOM 2023 O O . PRO A 1 268 ? 0.111 -2.519 -16.596 1.00 95.12 268 PRO A O 1
ATOM 2026 N N . ASN A 1 269 ? -0.611 -3.248 -14.609 1.00 94.69 269 ASN A N 1
ATOM 2027 C CA . ASN A 1 269 ? 0.445 -4.220 -14.409 1.00 94.69 269 ASN A CA 1
ATOM 2028 C C . ASN A 1 269 ? 0.214 -5.508 -15.226 1.00 94.69 269 ASN A C 1
ATOM 2030 O O . ASN A 1 269 ? 1.170 -6.200 -15.566 1.00 94.69 269 ASN A O 1
ATOM 2034 N N . THR A 1 270 ? -1.032 -5.822 -15.603 1.00 95.75 270 THR A N 1
ATOM 2035 C CA . THR A 1 270 ? -1.369 -7.018 -16.398 1.00 95.75 270 THR A CA 1
ATOM 2036 C C . THR A 1 270 ? -2.459 -6.739 -17.441 1.00 95.75 270 THR A C 1
ATOM 2038 O O . THR A 1 270 ? -3.248 -5.810 -17.259 1.00 95.75 270 THR A O 1
ATOM 2041 N N . PRO A 1 271 ? -2.576 -7.559 -18.506 1.00 95.38 271 PRO A N 1
ATOM 2042 C CA . PRO A 1 271 ? -3.696 -7.466 -19.448 1.00 95.38 271 PRO A CA 1
ATOM 2043 C C . PRO A 1 271 ? -5.067 -7.646 -18.781 1.00 95.38 271 PRO A C 1
ATOM 2045 O O . PRO A 1 271 ? -6.024 -6.981 -19.157 1.00 95.38 271 PRO A O 1
ATOM 2048 N N . LYS A 1 272 ? -5.158 -8.503 -17.753 1.00 96.25 272 LYS A N 1
ATOM 2049 C CA . LYS A 1 272 ? -6.389 -8.686 -16.972 1.00 96.25 272 LYS A CA 1
ATOM 2050 C C . LYS A 1 272 ? -6.799 -7.386 -16.281 1.00 96.25 272 LYS A C 1
ATOM 2052 O O . LYS A 1 272 ? -7.930 -6.948 -16.443 1.00 96.25 272 LYS A O 1
ATOM 2057 N N . GLN A 1 273 ? -5.860 -6.749 -15.582 1.00 94.88 273 GLN A N 1
ATOM 2058 C CA . GLN A 1 273 ? -6.103 -5.462 -14.932 1.00 94.88 273 GLN A CA 1
ATOM 2059 C C . GLN A 1 273 ? -6.450 -4.371 -15.953 1.00 94.88 273 GLN A C 1
ATOM 2061 O O . GLN A 1 273 ? -7.281 -3.519 -15.674 1.00 94.88 273 GLN A O 1
ATOM 2066 N N . ALA A 1 274 ? -5.854 -4.407 -17.149 1.00 95.38 274 ALA A N 1
ATOM 2067 C CA . ALA A 1 274 ? -6.201 -3.486 -18.228 1.00 95.38 274 ALA A CA 1
ATOM 2068 C C . ALA A 1 274 ? -7.679 -3.604 -18.635 1.00 95.38 274 ALA A C 1
ATOM 2070 O O . ALA A 1 274 ? -8.337 -2.583 -18.812 1.00 95.38 274 ALA A O 1
ATOM 2071 N N . HIS A 1 275 ? -8.201 -4.831 -18.754 1.00 96.88 275 HIS A N 1
ATOM 2072 C CA . HIS A 1 275 ? -9.619 -5.069 -19.035 1.00 96.88 275 HIS A CA 1
ATOM 2073 C C . HIS A 1 275 ? -10.516 -4.640 -17.867 1.00 96.88 275 HIS A C 1
ATOM 2075 O O . HIS A 1 275 ? -11.468 -3.902 -18.087 1.00 96.88 275 HIS A O 1
ATOM 2081 N N . GLU A 1 276 ? -10.175 -5.008 -16.628 1.00 95.19 276 GLU A N 1
ATOM 2082 C CA . GLU A 1 276 ? -10.925 -4.586 -15.431 1.00 95.19 276 GLU A CA 1
ATOM 2083 C C . GLU A 1 276 ? -11.009 -3.051 -15.342 1.00 95.19 276 GLU A C 1
ATOM 2085 O O . GLU A 1 276 ? -12.083 -2.477 -15.183 1.00 95.19 276 GLU A O 1
ATOM 2090 N N . TRP A 1 277 ? -9.888 -2.355 -15.541 1.00 95.94 277 TRP A N 1
ATOM 2091 C CA . TRP A 1 277 ? -9.852 -0.892 -15.542 1.00 95.94 277 TRP A CA 1
ATOM 2092 C C . TRP A 1 277 ? -10.572 -0.272 -16.740 1.00 95.94 277 TRP A C 1
ATOM 2094 O O . TRP A 1 277 ? -11.088 0.844 -16.629 1.00 95.94 277 TRP A O 1
ATOM 2104 N N . HIS A 1 278 ? -10.592 -0.945 -17.892 1.00 96.38 278 HIS A N 1
ATOM 2105 C CA . HIS A 1 278 ? -11.358 -0.493 -19.050 1.00 96.38 278 HIS A CA 1
ATOM 2106 C C . HIS A 1 278 ? -12.852 -0.471 -18.723 1.00 96.38 278 HIS A C 1
ATOM 2108 O O . HIS A 1 278 ? -13.497 0.562 -18.913 1.00 96.38 278 HIS A O 1
ATOM 2114 N N . ASP A 1 279 ? -13.358 -1.568 -18.162 1.00 96.19 279 ASP A N 1
ATOM 2115 C CA . ASP A 1 279 ? -14.776 -1.748 -17.856 1.00 96.19 279 ASP A CA 1
ATOM 2116 C C . ASP A 1 279 ? -15.228 -0.869 -16.678 1.00 96.19 279 ASP A C 1
ATOM 2118 O O . ASP A 1 279 ? -16.270 -0.216 -16.746 1.00 96.19 279 ASP A O 1
ATOM 2122 N N . GLU A 1 280 ? -14.432 -0.801 -15.607 1.00 92.75 280 GLU A N 1
ATOM 2123 C CA . GLU A 1 280 ? -14.820 -0.122 -14.363 1.00 92.75 280 GLU A CA 1
ATOM 2124 C C . GLU A 1 280 ? -14.468 1.370 -14.344 1.00 92.75 280 GLU A C 1
ATOM 2126 O O . GLU A 1 280 ? -15.203 2.182 -13.781 1.00 92.75 280 GLU A O 1
ATOM 2131 N N . GLN A 1 281 ? -13.331 1.748 -14.935 1.00 92.94 281 GLN A N 1
ATOM 2132 C CA . GLN A 1 281 ? -12.762 3.099 -14.825 1.00 92.94 281 GLN A CA 1
ATOM 2133 C C . GLN A 1 281 ? -12.660 3.822 -16.177 1.00 92.94 281 GLN A C 1
ATOM 2135 O O . GLN A 1 281 ? -12.148 4.947 -16.255 1.00 92.94 281 GLN A O 1
ATOM 2140 N N . GLY A 1 282 ? -13.132 3.194 -17.261 1.00 95.25 282 GLY A N 1
ATOM 2141 C CA . GLY A 1 282 ? -13.040 3.739 -18.615 1.00 95.25 282 GLY A CA 1
ATOM 2142 C C . GLY A 1 282 ? -11.594 3.934 -19.072 1.00 95.25 282 GLY A C 1
ATOM 2143 O O . GLY A 1 282 ? -11.300 4.898 -19.787 1.00 95.25 282 GLY A O 1
ATOM 2144 N N . TRP A 1 283 ? -10.680 3.086 -18.593 1.00 96.31 283 TRP A N 1
ATOM 2145 C CA . TRP A 1 283 ? -9.267 3.145 -18.943 1.00 96.31 283 TRP A CA 1
ATOM 2146 C C . TRP A 1 283 ? -9.043 2.911 -20.438 1.00 96.31 283 TRP A C 1
ATOM 2148 O O . TRP A 1 283 ? -9.708 2.093 -21.077 1.00 96.31 283 TRP A O 1
ATOM 2158 N N . PHE A 1 284 ? -8.069 3.623 -20.996 1.00 94.75 284 PHE A N 1
ATOM 2159 C CA . PHE A 1 284 ? -7.587 3.425 -22.355 1.00 94.75 284 PHE A CA 1
ATOM 2160 C C . PHE A 1 284 ? -6.106 3.794 -22.438 1.00 94.75 284 PHE A C 1
ATOM 2162 O O . PHE A 1 284 ? -5.600 4.591 -21.646 1.00 94.75 284 PHE A O 1
ATOM 2169 N N . ASN A 1 285 ? -5.411 3.249 -23.437 1.00 92.88 285 ASN A N 1
ATOM 2170 C CA . ASN A 1 285 ? -4.054 3.678 -23.749 1.00 92.88 285 ASN A CA 1
ATOM 2171 C C . ASN A 1 285 ? -4.093 5.058 -24.428 1.00 92.88 285 ASN A C 1
ATOM 2173 O O . ASN A 1 285 ? -4.558 5.198 -25.563 1.00 92.88 285 ASN A O 1
ATOM 2177 N N . ASN A 1 286 ? -3.629 6.086 -23.719 1.00 91.94 286 ASN A N 1
ATOM 2178 C CA . ASN A 1 286 ? -3.576 7.447 -24.233 1.00 91.94 286 ASN A CA 1
ATOM 2179 C C . ASN A 1 286 ? -2.388 7.641 -25.190 1.00 91.94 286 ASN A C 1
ATOM 2181 O O . ASN A 1 286 ? -1.319 8.097 -24.791 1.00 91.94 286 ASN A O 1
ATOM 2185 N N . HIS A 1 287 ? -2.609 7.382 -26.479 1.00 89.75 287 HIS A N 1
ATOM 2186 C CA . HIS A 1 287 ? -1.595 7.551 -27.528 1.00 89.75 287 HIS A CA 1
ATOM 2187 C C . HIS A 1 287 ? -1.079 8.995 -27.703 1.00 89.75 287 HIS A C 1
ATOM 2189 O O . HIS A 1 287 ? -0.080 9.205 -28.386 1.00 89.75 287 HIS A O 1
ATOM 2195 N N . HIS A 1 288 ? -1.737 9.998 -27.109 1.00 89.56 288 HIS A N 1
ATOM 2196 C CA . HIS A 1 288 ? -1.289 11.395 -27.161 1.00 89.56 288 HIS A CA 1
ATOM 2197 C C . HIS A 1 288 ? -0.297 11.759 -26.053 1.00 89.56 288 HIS A C 1
ATOM 2199 O O . HIS A 1 288 ? 0.256 12.860 -26.071 1.00 89.56 288 HIS A O 1
ATOM 2205 N N . TRP A 1 289 ? -0.066 10.864 -25.090 1.00 91.81 289 TRP A N 1
ATOM 2206 C CA . TRP A 1 289 ? 0.858 11.093 -23.989 1.00 91.81 289 TRP A CA 1
ATOM 2207 C C . TRP A 1 289 ? 2.003 10.082 -24.026 1.00 91.81 289 TRP A C 1
ATOM 2209 O O . TRP A 1 289 ? 1.853 8.924 -23.654 1.00 91.81 289 TRP A O 1
ATOM 2219 N N . ILE A 1 290 ? 3.175 10.545 -24.457 1.00 89.25 290 ILE A N 1
ATOM 2220 C CA . ILE A 1 290 ? 4.352 9.700 -24.715 1.00 89.25 290 ILE A CA 1
ATOM 2221 C C . ILE A 1 290 ? 5.059 9.179 -23.450 1.00 89.25 290 ILE A C 1
ATOM 2223 O O . ILE A 1 290 ? 5.938 8.331 -23.553 1.00 89.25 290 ILE A O 1
ATOM 2227 N N . LEU A 1 291 ? 4.685 9.673 -22.263 1.00 91.06 291 LEU A N 1
ATOM 2228 C CA . LEU A 1 291 ? 5.256 9.282 -20.966 1.00 91.06 291 LEU A CA 1
ATOM 2229 C C . LEU A 1 291 ? 4.161 8.728 -20.038 1.00 91.06 291 LEU A C 1
ATOM 2231 O O . LEU A 1 291 ? 3.829 9.372 -19.031 1.00 91.06 291 LEU A O 1
ATOM 2235 N N . PRO A 1 292 ? 3.520 7.594 -20.382 1.00 94.38 292 PRO A N 1
ATOM 2236 C CA . PRO A 1 292 ? 2.532 6.983 -19.501 1.00 94.38 292 PRO A CA 1
ATOM 2237 C C . PRO A 1 292 ? 3.169 6.627 -18.155 1.00 94.38 292 PRO A C 1
ATOM 2239 O O . PRO A 1 292 ? 4.386 6.477 -18.045 1.00 94.38 292 PRO A O 1
ATOM 2242 N N . MET A 1 293 ? 2.346 6.509 -17.117 1.00 95.56 293 MET A N 1
ATOM 2243 C CA . MET A 1 293 ? 2.810 6.094 -15.801 1.00 95.56 293 MET A CA 1
ATOM 2244 C C . MET A 1 293 ? 3.462 4.719 -15.916 1.00 95.56 293 MET A C 1
ATOM 2246 O O . MET A 1 293 ? 2.999 3.872 -16.679 1.00 95.56 293 MET A O 1
ATOM 2250 N N . LEU A 1 294 ? 4.542 4.485 -15.187 1.00 95.31 294 LEU A N 1
ATOM 2251 C CA . LEU A 1 294 ? 5.170 3.179 -15.140 1.00 95.31 294 LEU A CA 1
ATOM 2252 C C . LEU A 1 294 ? 4.212 2.203 -14.445 1.00 95.31 294 LEU A C 1
ATOM 2254 O O . LEU A 1 294 ? 3.691 2.531 -13.378 1.00 95.31 294 LEU A O 1
ATOM 2258 N N . PRO A 1 295 ? 3.968 1.013 -15.021 1.00 94.94 295 PRO A N 1
ATOM 2259 C CA . PRO A 1 295 ? 3.357 -0.071 -14.269 1.00 94.94 295 PRO A CA 1
ATOM 2260 C C . PRO A 1 295 ? 4.153 -0.333 -12.987 1.00 94.94 295 PRO A C 1
ATOM 2262 O O . PRO A 1 295 ? 5.379 -0.240 -13.011 1.00 94.94 295 PRO A O 1
ATOM 2265 N N . GLU A 1 296 ? 3.470 -0.738 -11.918 1.00 91.31 296 GLU A N 1
ATOM 2266 C CA . GLU A 1 296 ? 4.051 -1.060 -10.601 1.00 91.31 296 GLU A CA 1
ATOM 2267 C C . GLU A 1 296 ? 5.361 -1.860 -10.704 1.00 91.31 296 GLU A C 1
ATOM 2269 O O . GLU A 1 296 ? 6.386 -1.473 -10.156 1.00 91.31 296 GLU A O 1
ATOM 2274 N N . ARG A 1 297 ? 5.400 -2.906 -11.543 1.00 91.38 297 ARG A N 1
ATOM 2275 C CA . ARG A 1 297 ? 6.600 -3.743 -11.735 1.00 91.38 297 ARG A CA 1
ATOM 2276 C C . ARG A 1 297 ? 7.842 -3.008 -12.267 1.00 91.38 297 ARG A C 1
ATOM 2278 O O . ARG A 1 297 ? 8.898 -3.636 -12.348 1.00 91.38 297 ARG A O 1
ATOM 2285 N N . PHE A 1 298 ? 7.722 -1.758 -12.703 1.00 93.38 298 PHE A N 1
ATOM 2286 C CA . PHE A 1 298 ? 8.791 -0.948 -13.283 1.00 93.38 298 PHE A CA 1
ATOM 2287 C C . PHE A 1 298 ? 9.013 0.371 -12.541 1.00 93.38 298 PHE A C 1
ATOM 2289 O O . PHE A 1 298 ? 9.804 1.183 -13.015 1.00 93.38 298 PHE A O 1
ATOM 2296 N N . GLU A 1 299 ? 8.357 0.617 -11.410 1.00 89.81 299 GLU A N 1
ATOM 2297 C CA . GLU A 1 299 ? 8.441 1.906 -10.710 1.00 89.81 299 GLU A CA 1
ATOM 2298 C C . GLU A 1 299 ? 9.874 2.276 -10.291 1.00 89.81 299 GLU A C 1
ATOM 2300 O O . GLU A 1 299 ? 10.297 3.419 -10.472 1.00 89.81 299 GLU A O 1
ATOM 2305 N N . GLU A 1 300 ? 10.666 1.284 -9.872 1.00 93.38 300 GLU A N 1
ATOM 2306 C CA . GLU A 1 300 ? 12.065 1.470 -9.476 1.00 93.38 300 GLU A CA 1
ATOM 2307 C C . GLU A 1 300 ? 12.966 1.928 -10.635 1.00 93.38 300 GLU A C 1
ATOM 2309 O O . GLU A 1 300 ? 14.000 2.548 -10.405 1.00 93.38 300 GLU A O 1
ATOM 2314 N N . SER A 1 301 ? 12.570 1.696 -11.896 1.00 90.81 301 SER A N 1
ATOM 2315 C CA . SER A 1 301 ? 13.374 2.058 -13.080 1.00 90.81 301 SER A CA 1
ATOM 2316 C C . SER A 1 301 ? 13.700 3.553 -13.160 1.00 90.81 301 SER A C 1
ATOM 2318 O O . SER A 1 301 ? 14.722 3.944 -13.728 1.00 90.81 301 SER A O 1
ATOM 2320 N N . SER A 1 302 ? 12.864 4.400 -12.558 1.00 92.19 302 SER A N 1
ATOM 2321 C CA . SER A 1 302 ? 13.073 5.844 -12.526 1.00 92.19 302 SER A CA 1
ATOM 2322 C C . SER A 1 302 ? 14.136 6.301 -11.527 1.00 92.19 302 SER A C 1
ATOM 2324 O O . SER A 1 302 ? 14.575 7.445 -11.645 1.00 92.19 302 SER A O 1
ATOM 2326 N N . CYS A 1 303 ? 14.585 5.472 -10.575 1.00 92.31 303 CYS A N 1
ATOM 2327 C CA . CYS A 1 303 ? 15.593 5.894 -9.591 1.00 92.31 303 CYS A CA 1
ATOM 2328 C C . CYS A 1 303 ? 16.913 6.311 -10.271 1.00 92.31 303 CYS A C 1
ATOM 2330 O O . CYS A 1 303 ? 17.548 7.282 -9.857 1.00 92.31 303 CYS A O 1
ATOM 2332 N N . LEU A 1 304 ? 17.266 5.677 -11.398 1.00 89.44 304 LEU A N 1
ATOM 2333 C CA . LEU A 1 304 ? 18.438 6.019 -12.219 1.00 89.44 304 LEU A CA 1
ATOM 2334 C C . LEU A 1 304 ? 18.366 7.393 -12.903 1.00 89.44 304 LEU A C 1
ATOM 2336 O O . LEU A 1 304 ? 19.355 7.806 -13.503 1.00 89.44 304 LEU A O 1
ATOM 2340 N N . LYS A 1 305 ? 17.245 8.124 -12.817 1.00 88.31 305 LYS A N 1
ATOM 2341 C CA . LYS A 1 305 ? 17.178 9.523 -13.276 1.00 88.31 305 LYS A CA 1
ATOM 2342 C C . LYS A 1 305 ? 18.072 10.449 -12.451 1.00 88.31 305 LYS A C 1
ATOM 2344 O O . LYS A 1 305 ? 18.514 11.459 -12.984 1.00 88.31 305 LYS A O 1
ATOM 2349 N N . CYS A 1 306 ? 18.319 10.099 -11.188 1.00 90.31 306 CYS A N 1
ATOM 2350 C CA . CYS A 1 306 ? 19.173 10.858 -10.272 1.00 90.31 306 CYS A CA 1
ATOM 2351 C C . CYS A 1 306 ? 20.318 9.997 -9.713 1.00 90.31 306 CYS A C 1
ATOM 2353 O O . CYS A 1 306 ? 21.449 10.463 -9.599 1.00 90.31 306 CYS A O 1
ATOM 2355 N N . HIS A 1 307 ? 20.052 8.725 -9.408 1.00 91.75 307 HIS A N 1
ATOM 2356 C CA . HIS A 1 307 ? 20.993 7.809 -8.755 1.00 91.75 307 HIS A CA 1
ATOM 2357 C C . HIS A 1 307 ? 21.881 7.055 -9.753 1.00 91.75 307 HIS A C 1
ATOM 2359 O O . HIS A 1 307 ? 21.955 5.830 -9.735 1.00 91.75 307 HIS A O 1
ATOM 2365 N N . HIS A 1 308 ? 22.559 7.770 -10.656 1.00 85.81 308 HIS A N 1
ATOM 2366 C CA . HIS A 1 308 ? 23.286 7.165 -11.786 1.00 85.81 308 HIS A CA 1
ATOM 2367 C C . HIS A 1 308 ? 24.378 6.157 -11.390 1.00 85.81 308 HIS A C 1
ATOM 2369 O O . HIS A 1 308 ? 24.695 5.259 -12.166 1.00 85.81 308 HIS A O 1
ATOM 2375 N N . GLN A 1 309 ? 24.976 6.320 -10.207 1.00 81.56 309 GLN A N 1
ATOM 2376 C CA . GLN A 1 309 ? 26.052 5.452 -9.723 1.00 81.56 309 GLN A CA 1
ATOM 2377 C C . GLN A 1 309 ? 25.544 4.247 -8.922 1.00 81.56 309 GLN A C 1
ATOM 2379 O O . GLN A 1 309 ? 26.329 3.338 -8.676 1.00 81.56 309 GLN A O 1
ATOM 2384 N N . VAL A 1 310 ? 24.267 4.231 -8.514 1.00 86.62 310 VAL A N 1
ATOM 2385 C CA . VAL A 1 310 ? 23.589 3.144 -7.771 1.00 86.62 310 VAL A CA 1
ATOM 2386 C C . VAL A 1 310 ? 24.192 2.816 -6.390 1.00 86.62 310 VAL A C 1
ATOM 2388 O O . VAL A 1 310 ? 23.562 2.120 -5.605 1.00 86.62 310 VAL A O 1
ATOM 2391 N N . VAL A 1 311 ? 25.354 3.374 -6.028 1.00 86.69 311 VAL A N 1
ATOM 2392 C CA . VAL A 1 311 ? 26.043 3.143 -4.742 1.00 86.69 311 VAL A CA 1
ATOM 2393 C C . VAL A 1 311 ? 25.148 3.438 -3.540 1.00 86.69 311 VAL A C 1
ATOM 2395 O O . VAL A 1 311 ? 25.209 2.743 -2.533 1.00 86.69 311 VAL A O 1
ATOM 2398 N N . ASP A 1 312 ? 24.314 4.465 -3.636 1.00 88.12 312 ASP A N 1
ATOM 2399 C CA . ASP A 1 312 ? 23.403 4.890 -2.577 1.00 88.12 312 ASP A CA 1
ATOM 2400 C C . ASP A 1 312 ? 22.064 4.136 -2.558 1.00 88.12 312 ASP A C 1
ATOM 2402 O O . ASP A 1 312 ? 21.258 4.342 -1.651 1.00 88.12 312 ASP A O 1
ATOM 2406 N N . LEU A 1 313 ? 21.844 3.243 -3.526 1.00 92.06 313 LEU A N 1
ATOM 2407 C CA . LEU A 1 313 ? 20.718 2.310 -3.563 1.00 92.06 313 LEU A CA 1
ATOM 2408 C C . LEU A 1 313 ? 21.102 0.909 -3.062 1.00 92.06 313 LEU A C 1
ATOM 2410 O O . LEU A 1 313 ? 20.218 0.084 -2.839 1.00 92.06 313 LEU A O 1
ATOM 2414 N N . GLU A 1 314 ? 22.395 0.643 -2.862 1.00 91.31 314 GLU A N 1
ATOM 2415 C CA . GLU A 1 314 ? 22.882 -0.597 -2.257 1.00 91.31 314 GLU A CA 1
ATOM 2416 C C . GLU A 1 314 ? 22.459 -0.715 -0.781 1.00 91.31 314 GLU A C 1
ATOM 2418 O O . GLU A 1 314 ? 22.249 0.299 -0.099 1.00 91.31 314 GLU A O 1
ATOM 2423 N N . PRO A 1 315 ? 22.383 -1.946 -0.242 1.00 90.56 315 PRO A N 1
ATOM 2424 C CA . PRO A 1 315 ? 22.206 -2.163 1.187 1.00 90.56 315 PRO A CA 1
ATOM 2425 C C . PRO A 1 315 ? 23.258 -1.405 2.008 1.00 90.56 315 PRO A C 1
ATOM 2427 O O . PRO A 1 315 ? 24.460 -1.463 1.738 1.00 90.56 315 PRO A O 1
ATOM 2430 N N . SER A 1 316 ? 22.809 -0.710 3.047 1.00 89.12 316 SER A N 1
ATOM 2431 C CA . SER A 1 316 ? 23.658 0.088 3.937 1.00 89.12 316 SER A CA 1
ATOM 2432 C C . SER A 1 316 ? 23.227 -0.069 5.393 1.00 89.12 316 SER A C 1
ATOM 2434 O O . SER A 1 316 ? 22.162 -0.602 5.684 1.00 89.12 316 SER A O 1
ATOM 2436 N N . GLU A 1 317 ? 24.026 0.438 6.335 1.00 89.62 317 GLU A N 1
ATOM 2437 C CA . GLU A 1 317 ? 23.646 0.447 7.757 1.00 89.62 317 GLU A CA 1
ATOM 2438 C C . GLU A 1 317 ? 22.334 1.214 7.993 1.00 89.62 317 GLU A C 1
ATOM 2440 O O . GLU A 1 317 ? 21.502 0.808 8.801 1.00 89.62 317 GLU A O 1
ATOM 2445 N N . LYS A 1 318 ? 22.122 2.305 7.243 1.00 85.25 318 LYS A N 1
ATOM 2446 C CA . LYS A 1 318 ? 20.900 3.110 7.321 1.00 85.25 318 LYS A CA 1
ATOM 2447 C C . LYS A 1 318 ? 19.707 2.421 6.654 1.00 85.25 318 LYS A C 1
ATOM 2449 O O . LYS A 1 318 ? 18.587 2.547 7.143 1.00 85.25 318 LYS A O 1
ATOM 2454 N N . TYR A 1 319 ? 19.947 1.723 5.548 1.00 88.31 319 TYR A N 1
ATOM 2455 C CA . TYR A 1 319 ? 18.930 1.014 4.776 1.00 88.31 319 TYR A CA 1
ATOM 2456 C C . TYR A 1 319 ? 19.381 -0.432 4.538 1.00 88.31 319 TYR A C 1
ATOM 2458 O O . TYR A 1 319 ? 19.957 -0.719 3.486 1.00 88.31 319 TYR A O 1
ATOM 2466 N N . PRO A 1 320 ? 19.160 -1.338 5.512 1.00 87.06 320 PRO A N 1
ATOM 2467 C CA . PRO A 1 320 ? 19.521 -2.746 5.356 1.00 87.06 320 PRO A CA 1
ATOM 2468 C C . PRO A 1 320 ? 18.764 -3.397 4.199 1.00 87.06 320 PRO A C 1
ATOM 2470 O O . PRO A 1 320 ? 19.331 -4.172 3.434 1.00 87.06 320 PRO A O 1
ATOM 2473 N N . GLU A 1 321 ? 17.489 -3.031 4.050 1.00 86.69 321 GLU A N 1
ATOM 2474 C CA . GLU A 1 321 ? 16.719 -3.296 2.842 1.00 86.69 321 GLU A CA 1
ATOM 2475 C C . GLU A 1 321 ? 17.015 -2.196 1.815 1.00 86.69 321 GLU A C 1
ATOM 2477 O O . GLU A 1 321 ? 16.752 -1.016 2.103 1.00 86.69 321 GLU A O 1
ATOM 2482 N N . PRO A 1 322 ? 17.554 -2.552 0.635 1.00 88.56 322 PRO A N 1
ATOM 2483 C CA . PRO A 1 322 ? 17.921 -1.571 -0.373 1.00 88.56 322 PRO A CA 1
ATOM 2484 C C . PRO A 1 322 ? 16.687 -0.755 -0.793 1.00 88.56 322 PRO A C 1
ATOM 2486 O O . PRO A 1 322 ? 15.601 -1.321 -0.931 1.00 88.56 322 PRO A O 1
ATOM 2489 N N . PRO A 1 323 ? 16.817 0.565 -1.019 1.00 90.12 323 PRO A N 1
ATOM 2490 C CA . PRO A 1 323 ? 15.702 1.410 -1.452 1.00 90.12 323 PRO A CA 1
ATOM 2491 C C . PRO A 1 323 ? 15.030 0.988 -2.769 1.00 90.12 323 PRO A C 1
ATOM 2493 O O . PRO A 1 323 ? 13.859 1.297 -2.967 1.00 90.12 323 PRO A O 1
ATOM 2496 N N . ALA A 1 324 ? 15.767 0.324 -3.666 1.00 93.38 324 ALA A N 1
ATOM 2497 C CA . ALA A 1 324 ? 15.295 -0.112 -4.982 1.00 93.38 324 ALA A CA 1
ATOM 2498 C C . ALA A 1 324 ? 15.903 -1.487 -5.352 1.00 93.38 324 ALA A C 1
ATOM 2500 O O . ALA A 1 324 ? 16.819 -1.555 -6.181 1.00 93.38 324 ALA A O 1
ATOM 2501 N N . PRO A 1 325 ? 15.466 -2.585 -4.701 1.00 91.81 325 PRO A N 1
ATOM 2502 C CA . PRO A 1 325 ? 16.079 -3.908 -4.841 1.00 91.81 325 PRO A CA 1
ATOM 2503 C C . PRO A 1 325 ? 16.098 -4.419 -6.284 1.00 91.81 325 PRO A C 1
ATOM 2505 O O . PRO A 1 325 ? 17.105 -4.960 -6.740 1.00 91.81 325 PRO A O 1
ATOM 2508 N N . LYS A 1 326 ? 14.999 -4.247 -7.022 1.00 92.31 326 LYS A N 1
ATOM 2509 C CA . LYS A 1 326 ? 14.865 -4.745 -8.392 1.00 92.31 326 LYS A CA 1
ATOM 2510 C C . LYS A 1 326 ? 15.756 -3.969 -9.354 1.00 92.31 326 LYS A C 1
ATOM 2512 O O . LYS A 1 326 ? 16.308 -4.555 -10.288 1.00 92.31 326 LYS A O 1
ATOM 2517 N N . LEU A 1 327 ? 15.905 -2.662 -9.140 1.00 93.12 327 LEU A N 1
ATOM 2518 C CA . LEU A 1 327 ? 16.837 -1.857 -9.921 1.00 93.12 327 LEU A CA 1
ATOM 2519 C C . LEU A 1 327 ? 18.289 -2.248 -9.652 1.00 93.12 327 LEU A C 1
ATOM 2521 O O . LEU A 1 327 ? 19.051 -2.399 -10.608 1.00 93.12 327 LEU A O 1
ATOM 2525 N N . VAL A 1 328 ? 18.666 -2.399 -8.380 1.00 91.75 328 VAL A N 1
ATOM 2526 C CA . VAL A 1 328 ? 20.030 -2.784 -7.987 1.00 91.75 328 VAL A CA 1
ATOM 2527 C C . VAL A 1 328 ? 20.396 -4.131 -8.604 1.00 91.75 328 VAL A C 1
ATOM 2529 O O . VAL A 1 328 ? 21.433 -4.239 -9.257 1.00 91.75 328 VAL A O 1
ATOM 2532 N N . GLU A 1 329 ? 19.497 -5.113 -8.519 1.00 90.38 329 GLU A N 1
ATOM 2533 C CA . GLU A 1 329 ? 19.682 -6.416 -9.160 1.00 90.38 329 GLU A CA 1
ATOM 2534 C C . GLU A 1 329 ? 19.859 -6.277 -10.681 1.00 90.38 329 GLU A C 1
ATOM 2536 O O . GLU A 1 329 ? 20.817 -6.787 -11.262 1.00 90.38 329 GLU A O 1
ATOM 2541 N N . GLY A 1 330 ? 18.994 -5.505 -11.349 1.00 89.00 330 GLY A N 1
ATOM 2542 C CA . GLY A 1 330 ? 19.126 -5.237 -12.785 1.00 89.00 330 GLY A CA 1
ATOM 2543 C C . GLY A 1 330 ? 20.462 -4.581 -13.159 1.00 89.00 330 GLY A C 1
ATOM 2544 O O . GLY A 1 330 ? 21.075 -4.935 -14.171 1.00 89.00 330 GLY A O 1
ATOM 2545 N N . TYR A 1 331 ? 20.947 -3.656 -12.328 1.00 87.81 331 TYR A N 1
ATOM 2546 C CA . TYR A 1 331 ? 22.247 -3.011 -12.499 1.00 87.81 331 TYR A CA 1
ATOM 2547 C C . TYR A 1 331 ? 23.400 -4.017 -12.357 1.00 87.81 331 TYR A C 1
ATOM 2549 O O . TYR A 1 331 ? 24.339 -3.993 -13.160 1.00 87.81 331 TYR A O 1
ATOM 2557 N N . HIS A 1 332 ? 23.322 -4.944 -11.398 1.00 86.38 332 HIS A N 1
ATOM 2558 C CA . HIS A 1 332 ? 24.314 -6.012 -11.220 1.00 86.38 332 HIS A CA 1
ATOM 2559 C C . HIS A 1 332 ? 24.346 -6.953 -12.421 1.00 86.38 332 HIS A C 1
ATOM 2561 O O . HIS A 1 332 ? 25.433 -7.229 -12.927 1.00 86.38 332 HIS A O 1
ATOM 2567 N N . LEU A 1 333 ? 23.187 -7.348 -12.953 1.00 85.88 333 LEU A N 1
ATOM 2568 C CA . LEU A 1 333 ? 23.096 -8.205 -14.141 1.00 85.88 333 LEU A CA 1
ATOM 2569 C C . LEU A 1 333 ? 23.732 -7.543 -15.374 1.00 85.88 333 LEU A C 1
ATOM 2571 O O . LEU A 1 333 ? 24.525 -8.176 -16.073 1.00 85.88 333 LEU A O 1
ATOM 2575 N N . ILE A 1 334 ? 23.464 -6.251 -15.611 1.00 84.00 334 ILE A N 1
ATOM 2576 C CA . ILE A 1 334 ? 24.090 -5.490 -16.711 1.00 84.00 334 ILE A CA 1
ATOM 2577 C C . ILE A 1 334 ? 25.620 -5.505 -16.588 1.00 84.00 334 ILE A C 1
ATOM 2579 O O . ILE A 1 334 ? 26.323 -5.664 -17.591 1.00 84.00 334 ILE A O 1
ATOM 2583 N N . ARG A 1 335 ? 26.146 -5.364 -15.366 1.00 79.56 335 ARG A N 1
ATOM 2584 C CA . ARG A 1 335 ? 27.590 -5.386 -15.079 1.00 79.56 335 ARG A CA 1
ATOM 2585 C C . ARG A 1 335 ? 28.211 -6.763 -15.211 1.00 79.56 335 ARG A C 1
ATOM 2587 O O . ARG A 1 335 ? 29.305 -6.897 -15.768 1.00 79.56 335 ARG A O 1
ATOM 2594 N N . GLN A 1 336 ? 27.527 -7.766 -14.685 1.00 77.38 336 GLN A N 1
ATOM 2595 C CA . GLN A 1 336 ? 27.985 -9.142 -14.654 1.00 77.38 336 GLN A CA 1
ATOM 2596 C C . GLN A 1 336 ? 28.074 -9.718 -16.064 1.00 77.38 336 GLN A C 1
ATOM 2598 O O . GLN A 1 336 ? 29.115 -10.274 -16.417 1.00 77.38 336 GLN A O 1
ATOM 2603 N N . TYR A 1 337 ? 27.033 -9.523 -16.875 1.00 78.75 337 TYR A N 1
ATOM 2604 C CA . TYR A 1 337 ? 26.980 -10.034 -18.245 1.00 78.75 337 TYR A CA 1
ATOM 2605 C C . TYR A 1 337 ? 27.576 -9.078 -19.278 1.00 78.75 337 TYR A C 1
ATOM 2607 O O . TYR A 1 337 ? 27.742 -9.453 -20.434 1.00 78.75 337 TYR A O 1
ATOM 2615 N N . GLY A 1 338 ? 27.925 -7.853 -18.879 1.00 78.19 338 GLY A N 1
ATOM 2616 C CA . GLY A 1 338 ? 28.544 -6.869 -19.762 1.00 78.19 338 GLY A CA 1
ATOM 2617 C C . GLY A 1 338 ? 27.642 -6.486 -20.935 1.00 78.19 338 GLY A C 1
ATOM 2618 O O . GLY A 1 338 ? 28.126 -6.370 -22.061 1.00 78.19 338 GLY A O 1
ATOM 2619 N N . CYS A 1 339 ? 26.338 -6.295 -20.687 1.00 82.75 339 CYS A N 1
ATOM 2620 C CA . CYS A 1 339 ? 25.336 -5.994 -21.723 1.00 82.75 339 CYS A CA 1
ATOM 2621 C C . CYS A 1 339 ? 25.707 -4.763 -22.569 1.00 82.75 339 CYS A C 1
ATOM 2623 O O . CYS A 1 339 ? 25.383 -4.703 -23.754 1.00 82.75 339 CYS A O 1
ATOM 2625 N N . TYR A 1 340 ? 26.432 -3.810 -21.976 1.00 82.19 340 TYR A N 1
ATOM 2626 C CA . TYR A 1 340 ? 26.969 -2.616 -22.639 1.00 82.19 340 TYR A CA 1
ATOM 2627 C C . TYR A 1 340 ? 28.011 -2.911 -23.730 1.00 82.19 340 TYR A C 1
ATOM 2629 O O . TYR A 1 340 ? 28.373 -2.021 -24.491 1.00 82.19 340 TYR A O 1
ATOM 2637 N N . GLY A 1 341 ? 28.500 -4.148 -23.831 1.00 76.19 341 GLY A N 1
ATOM 2638 C CA . GLY A 1 341 ? 29.367 -4.563 -24.928 1.00 76.19 341 GLY A CA 1
ATOM 2639 C C . GLY A 1 341 ? 28.638 -4.757 -26.259 1.00 76.19 341 GLY A C 1
ATOM 2640 O O . GLY A 1 341 ? 29.266 -4.651 -27.309 1.00 76.19 341 GLY A O 1
ATOM 2641 N N . CYS A 1 342 ? 27.326 -5.019 -26.228 1.00 80.38 342 CYS A N 1
ATOM 2642 C CA . CYS A 1 342 ? 26.493 -5.164 -27.430 1.00 80.38 342 CYS A CA 1
ATOM 2643 C C . CYS A 1 342 ? 25.378 -4.113 -27.521 1.00 80.38 342 CYS A C 1
ATOM 2645 O O . CYS A 1 342 ? 24.947 -3.779 -28.623 1.00 80.38 342 CYS A O 1
ATOM 2647 N N . HIS A 1 343 ? 24.908 -3.591 -26.387 1.00 81.50 343 HIS A N 1
ATOM 2648 C CA . HIS A 1 343 ? 23.895 -2.544 -26.325 1.00 81.50 343 HIS A CA 1
ATOM 2649 C C . HIS A 1 343 ? 24.524 -1.192 -26.009 1.00 81.50 343 HIS A C 1
ATOM 2651 O O . HIS A 1 343 ? 25.379 -1.079 -25.136 1.00 81.50 343 HIS A O 1
ATOM 2657 N N . GLU A 1 344 ? 24.038 -0.145 -26.668 1.00 79.25 344 GLU A N 1
ATOM 2658 C CA . GLU A 1 344 ? 24.401 1.220 -26.309 1.00 79.25 344 GLU A CA 1
ATOM 2659 C C . GLU A 1 344 ? 23.733 1.590 -24.977 1.00 79.25 344 GLU A C 1
ATOM 2661 O O . GLU A 1 344 ? 22.523 1.807 -24.902 1.00 79.25 344 GLU A O 1
ATOM 2666 N N . ILE A 1 345 ? 24.529 1.619 -23.906 1.00 78.62 345 ILE A N 1
ATOM 2667 C CA . ILE A 1 345 ? 24.091 2.024 -22.569 1.00 78.62 345 ILE A CA 1
ATOM 2668 C C . ILE A 1 345 ? 24.915 3.241 -22.150 1.00 78.62 345 ILE A C 1
ATOM 2670 O O . ILE A 1 345 ? 26.130 3.161 -21.951 1.00 78.62 345 ILE A O 1
ATOM 2674 N N . ASN A 1 346 ? 24.242 4.381 -21.998 1.00 70.12 346 ASN A N 1
ATOM 2675 C CA . ASN A 1 346 ? 24.879 5.625 -21.572 1.00 70.12 346 ASN A CA 1
ATOM 2676 C C . ASN A 1 346 ? 25.592 5.444 -20.221 1.00 70.12 346 ASN A C 1
ATOM 2678 O O . ASN A 1 346 ? 25.024 4.888 -19.282 1.00 70.12 346 ASN A O 1
ATOM 2682 N N . GLY A 1 347 ? 26.837 5.922 -20.129 1.00 69.75 347 GLY A N 1
ATOM 2683 C CA . GLY A 1 347 ? 27.686 5.781 -18.938 1.00 69.75 347 GLY A CA 1
ATOM 2684 C C . GLY A 1 347 ? 28.626 4.567 -18.937 1.00 69.75 347 GLY A C 1
ATOM 2685 O O . GLY A 1 347 ? 29.431 4.454 -18.019 1.00 69.75 347 GLY A O 1
ATOM 2686 N N . TRP A 1 348 ? 28.577 3.706 -19.964 1.00 69.50 348 TRP A N 1
ATOM 2687 C CA . TRP A 1 348 ? 29.394 2.482 -20.072 1.00 69.50 348 TRP A CA 1
ATOM 2688 C C . TRP A 1 348 ? 30.364 2.461 -21.269 1.00 69.50 348 TRP A C 1
ATOM 2690 O O . TRP A 1 348 ? 30.924 1.426 -21.612 1.00 69.50 348 TRP A O 1
ATOM 2700 N N . SER A 1 349 ? 30.594 3.607 -21.910 1.00 58.69 349 SER A N 1
ATOM 2701 C CA . SER A 1 349 ? 31.367 3.751 -23.155 1.00 58.69 349 SER A CA 1
ATOM 2702 C C . SER A 1 349 ? 32.893 3.883 -22.968 1.00 58.69 349 SER A C 1
ATOM 2704 O O . SER A 1 349 ? 33.592 4.359 -23.863 1.00 58.69 349 SER A O 1
ATOM 2706 N N . GLY A 1 350 ? 33.431 3.478 -21.812 1.00 62.44 350 GLY A N 1
ATOM 2707 C CA . GLY A 1 350 ? 34.866 3.559 -21.506 1.00 62.44 350 GLY A CA 1
ATOM 2708 C C . GLY A 1 350 ? 35.650 2.29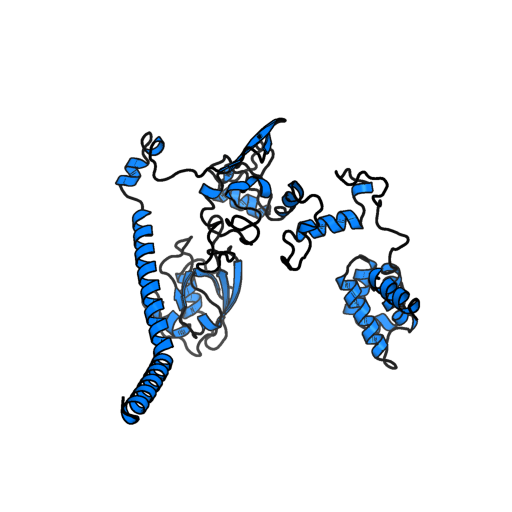3 -21.896 1.00 62.44 350 GLY A C 1
ATOM 2709 O O . GLY A 1 350 ? 35.106 1.198 -21.759 1.00 62.44 350 GLY A O 1
ATOM 2710 N N . PRO A 1 351 ? 36.934 2.403 -22.299 1.00 53.97 351 PRO A N 1
ATOM 2711 C CA . PRO A 1 351 ? 37.781 1.259 -22.675 1.00 53.97 351 PRO A CA 1
ATOM 2712 C C . PRO A 1 351 ? 38.044 0.276 -21.521 1.00 53.97 351 PRO A C 1
ATOM 2714 O O . PRO A 1 351 ? 38.389 -0.877 -21.764 1.00 53.97 351 PRO A O 1
ATOM 2717 N N . ASP A 1 352 ? 37.839 0.717 -20.278 1.00 56.97 352 ASP A N 1
ATOM 2718 C CA . ASP A 1 352 ? 37.975 -0.096 -19.065 1.00 56.97 352 ASP A CA 1
ATOM 2719 C C . ASP A 1 352 ? 36.696 -0.894 -18.728 1.00 56.97 352 ASP A C 1
ATOM 2721 O O . ASP A 1 352 ? 36.670 -1.667 -17.767 1.00 56.97 352 ASP A O 1
ATOM 2725 N N . SER A 1 353 ? 35.615 -0.710 -19.497 1.00 60.50 353 SER A N 1
ATOM 2726 C CA . SER A 1 353 ? 34.336 -1.392 -19.271 1.00 60.50 353 SER A CA 1
ATOM 2727 C C . SER A 1 353 ? 34.382 -2.790 -19.883 1.00 60.50 353 SER A C 1
ATOM 2729 O O . SER A 1 353 ? 34.478 -2.965 -21.096 1.00 60.50 353 SER A O 1
ATOM 2731 N N . ARG A 1 354 ? 34.324 -3.810 -19.028 1.00 56.31 354 ARG A N 1
ATOM 2732 C CA . ARG A 1 354 ? 34.488 -5.216 -19.415 1.00 56.31 354 ARG A CA 1
ATOM 2733 C C . ARG A 1 354 ? 33.313 -5.725 -20.262 1.00 56.31 354 ARG A C 1
ATOM 2735 O O . ARG A 1 354 ? 32.195 -5.845 -19.775 1.00 56.31 354 ARG A O 1
ATOM 2742 N N . ILE A 1 355 ? 33.585 -6.112 -21.503 1.00 66.69 355 ILE A N 1
ATOM 2743 C CA . ILE A 1 355 ? 32.596 -6.722 -22.402 1.00 66.69 355 ILE A CA 1
ATOM 2744 C C . ILE A 1 355 ? 32.437 -8.208 -22.055 1.00 66.69 355 ILE A C 1
ATOM 2746 O O . ILE A 1 355 ? 33.395 -8.970 -22.167 1.00 66.69 355 ILE A O 1
ATOM 2750 N N . GLY A 1 356 ? 31.228 -8.614 -21.660 1.00 61.38 356 GLY A N 1
ATOM 2751 C CA . GLY A 1 356 ? 30.919 -9.994 -21.278 1.00 61.38 356 GLY A CA 1
ATOM 2752 C C . GLY A 1 356 ? 31.391 -10.403 -19.870 1.00 61.38 356 GLY A C 1
ATOM 2753 O O . GLY A 1 356 ? 32.142 -9.673 -19.210 1.00 61.38 356 GLY A O 1
ATOM 2754 N N . PRO A 1 357 ? 30.956 -11.578 -19.379 1.00 58.91 357 PRO A N 1
ATOM 2755 C CA . PRO A 1 357 ? 31.534 -12.197 -18.189 1.00 58.91 357 PRO A CA 1
ATOM 2756 C C . PRO A 1 357 ? 33.020 -12.542 -18.418 1.00 58.91 357 PRO A C 1
ATOM 2758 O O . PRO A 1 357 ? 33.449 -12.838 -19.530 1.00 58.91 357 PRO A O 1
ATOM 2761 N N . ASP A 1 358 ? 33.837 -12.478 -17.362 1.00 52.69 358 ASP A N 1
ATOM 2762 C CA . ASP A 1 358 ? 35.272 -12.764 -17.443 1.00 52.69 358 ASP A CA 1
ATOM 2763 C C . ASP A 1 358 ? 35.470 -14.273 -17.533 1.00 52.69 358 ASP A C 1
ATOM 2765 O O . ASP A 1 358 ? 35.401 -14.972 -16.528 1.00 52.69 358 ASP A O 1
ATOM 2769 N N . MET A 1 359 ? 35.750 -14.764 -18.735 1.00 57.22 359 MET A N 1
ATOM 2770 C CA . MET A 1 359 ? 35.967 -16.188 -18.995 1.00 57.22 359 MET A CA 1
ATOM 2771 C C . MET A 1 359 ? 37.289 -16.726 -18.418 1.00 57.22 359 MET A C 1
ATOM 2773 O O . MET A 1 359 ? 37.509 -17.931 -18.440 1.00 57.22 359 MET A O 1
ATOM 2777 N N . ARG A 1 360 ? 38.192 -15.864 -17.923 1.00 54.88 360 ARG A N 1
ATOM 2778 C CA . ARG A 1 360 ? 39.476 -16.275 -17.310 1.00 54.88 360 ARG A CA 1
ATOM 2779 C C . ARG A 1 360 ? 39.375 -16.453 -15.797 1.00 54.88 360 ARG A C 1
ATOM 2781 O O . ARG A 1 360 ? 40.187 -17.164 -15.214 1.00 54.88 360 ARG A O 1
ATOM 2788 N N . LEU A 1 361 ? 38.417 -15.763 -15.180 1.00 51.31 361 LEU A N 1
ATOM 2789 C CA . LEU A 1 361 ? 38.082 -15.839 -13.757 1.00 51.31 361 LEU A CA 1
ATOM 2790 C C . LEU A 1 361 ? 36.713 -16.481 -13.526 1.00 51.31 361 LEU A C 1
ATOM 2792 O O . LEU A 1 361 ? 36.253 -16.480 -12.386 1.00 51.31 361 LEU A O 1
ATOM 2796 N N . ALA A 1 362 ? 36.072 -17.001 -14.581 1.00 53.56 362 ALA A N 1
ATOM 2797 C CA . ALA A 1 362 ? 34.881 -17.822 -14.474 1.00 53.56 362 ALA A CA 1
ATOM 2798 C C . ALA A 1 362 ? 35.223 -18.952 -13.503 1.00 53.56 362 ALA A C 1
ATOM 2800 O O . ALA A 1 362 ? 36.096 -19.774 -13.797 1.00 53.56 362 ALA A O 1
ATOM 2801 N N . PRO A 1 363 ? 34.641 -18.952 -12.300 1.00 61.56 363 PRO A N 1
ATOM 2802 C CA . PRO A 1 363 ? 34.861 -20.053 -11.397 1.00 61.56 363 PRO A CA 1
ATOM 2803 C C . PRO A 1 363 ? 34.286 -21.272 -12.105 1.00 61.56 363 PRO A C 1
ATOM 2805 O O . PRO A 1 363 ? 33.241 -21.170 -12.750 1.00 61.56 363 PRO A O 1
ATOM 2808 N N . ASN A 1 364 ? 34.984 -22.397 -12.006 1.00 76.69 364 ASN A N 1
ATOM 2809 C CA . ASN A 1 364 ? 34.663 -23.615 -12.741 1.00 76.69 364 ASN A CA 1
ATOM 2810 C C . ASN A 1 364 ? 33.374 -24.290 -12.209 1.00 76.69 364 ASN A C 1
ATOM 2812 O O . ASN A 1 364 ? 33.344 -25.493 -11.993 1.00 76.69 364 ASN A O 1
ATOM 2816 N N . TYR A 1 365 ? 32.331 -23.523 -11.872 1.00 84.12 365 TYR A N 1
ATOM 2817 C CA . TYR A 1 365 ? 31.092 -23.973 -11.244 1.00 84.12 365 TYR A CA 1
ATOM 2818 C C . TYR A 1 365 ? 30.351 -24.957 -12.146 1.00 84.12 365 TYR A C 1
ATOM 2820 O O . TYR A 1 365 ? 29.881 -25.989 -11.669 1.00 84.12 365 TYR A O 1
ATOM 2828 N N . HIS A 1 366 ? 30.292 -24.651 -13.445 1.00 83.12 366 HIS A N 1
ATOM 2829 C CA . HIS A 1 366 ? 29.713 -25.540 -14.442 1.00 83.12 366 HIS A CA 1
ATOM 2830 C C . HIS A 1 366 ? 30.507 -26.845 -14.518 1.00 83.12 366 HIS A C 1
ATOM 2832 O O . HIS A 1 366 ? 29.925 -27.920 -14.485 1.00 83.12 366 HIS A O 1
ATOM 2838 N N . GLU A 1 367 ? 31.834 -26.770 -14.547 1.00 84.25 367 GLU A N 1
ATOM 2839 C CA . GLU A 1 367 ? 32.722 -27.926 -14.643 1.00 84.25 367 GLU A CA 1
ATOM 2840 C C . GLU A 1 367 ? 32.727 -28.757 -13.352 1.00 84.25 367 GLU A C 1
ATOM 2842 O O . GLU A 1 367 ? 32.892 -29.974 -13.407 1.00 84.25 367 GLU A O 1
ATOM 2847 N N . VAL A 1 368 ? 32.524 -28.132 -12.188 1.00 87.12 368 VAL A N 1
ATOM 2848 C CA . VAL A 1 368 ? 32.318 -28.824 -10.906 1.00 87.12 368 VAL A CA 1
ATOM 2849 C C . VAL A 1 368 ? 30.997 -29.584 -10.941 1.00 87.12 368 VAL A C 1
ATOM 2851 O O . VAL A 1 368 ? 30.982 -30.773 -10.627 1.00 87.12 368 VAL A O 1
ATOM 2854 N N . ALA A 1 369 ? 29.909 -28.934 -11.364 1.00 88.69 369 ALA A N 1
ATOM 2855 C CA . ALA A 1 369 ? 28.614 -29.586 -11.526 1.00 88.69 369 ALA A CA 1
ATOM 2856 C C . ALA A 1 369 ? 28.690 -30.734 -12.546 1.00 88.69 369 ALA A C 1
ATOM 2858 O O . ALA A 1 369 ? 28.257 -31.846 -12.258 1.00 88.69 369 ALA A O 1
ATOM 2859 N N . GLU A 1 370 ? 29.337 -30.516 -13.689 1.00 89.31 370 GLU A N 1
ATOM 2860 C CA . GLU A 1 370 ? 29.533 -31.543 -14.709 1.00 89.31 370 GLU A CA 1
ATOM 2861 C C . GLU A 1 370 ? 30.400 -32.699 -14.189 1.00 89.31 370 GLU A C 1
ATOM 2863 O O . GLU A 1 370 ? 30.067 -33.865 -14.400 1.00 89.31 370 GLU A O 1
ATOM 2868 N N . SER A 1 371 ? 31.453 -32.418 -13.414 1.00 89.12 371 SER A N 1
ATOM 2869 C CA . SER A 1 371 ? 32.258 -33.463 -12.771 1.00 89.12 371 SER A CA 1
ATOM 2870 C C . SER A 1 371 ? 31.439 -34.299 -11.781 1.00 89.12 371 SER A C 1
ATOM 2872 O O . SER A 1 371 ? 31.686 -35.500 -11.676 1.00 89.12 371 SER A O 1
ATOM 2874 N N . LEU A 1 372 ? 30.474 -33.697 -11.077 1.00 90.50 372 LEU A N 1
ATOM 2875 C CA . LEU A 1 372 ? 29.590 -34.396 -10.136 1.00 90.50 372 LEU A CA 1
ATOM 2876 C C . LEU A 1 372 ? 28.580 -35.297 -10.847 1.00 90.50 372 LEU A C 1
ATOM 2878 O O . LEU A 1 372 ? 28.287 -36.372 -10.334 1.00 90.50 372 LEU A O 1
ATOM 2882 N N . THR A 1 373 ? 28.097 -34.928 -12.040 1.00 90.62 373 THR A N 1
ATOM 2883 C CA . THR A 1 373 ? 27.208 -35.812 -12.830 1.00 90.62 373 THR A CA 1
ATOM 2884 C C . THR A 1 373 ? 27.868 -37.144 -13.191 1.00 90.62 373 THR A C 1
ATOM 2886 O O . THR A 1 373 ? 27.184 -38.144 -13.395 1.00 90.62 373 THR A O 1
ATOM 2889 N N . SER A 1 374 ? 29.202 -37.160 -13.253 1.00 89.81 374 SER A N 1
ATOM 2890 C CA . SER A 1 374 ? 30.004 -38.351 -13.536 1.00 89.81 374 SER A CA 1
ATOM 2891 C C . SER A 1 374 ? 30.399 -39.133 -12.274 1.00 89.81 374 SER A C 1
ATOM 2893 O O . SER A 1 374 ? 31.018 -40.192 -12.395 1.00 89.81 374 SER A O 1
ATOM 2895 N N . ASP A 1 375 ? 30.083 -38.632 -11.074 1.00 90.44 375 ASP A N 1
ATOM 2896 C CA . ASP A 1 375 ? 30.367 -39.318 -9.814 1.00 90.44 375 ASP A CA 1
ATOM 2897 C C . ASP A 1 375 ? 29.246 -40.330 -9.506 1.00 90.44 375 ASP A C 1
ATOM 2899 O O . ASP A 1 375 ? 28.088 -39.934 -9.339 1.00 90.44 375 ASP A O 1
ATOM 2903 N N . PRO A 1 376 ? 29.546 -41.640 -9.412 1.00 87.88 376 PRO A N 1
ATOM 2904 C CA . PRO A 1 376 ? 28.529 -42.655 -9.142 1.00 87.88 376 PRO A CA 1
ATOM 2905 C C . PRO A 1 376 ? 27.839 -42.459 -7.782 1.00 87.88 376 PRO A C 1
ATOM 2907 O O . PRO A 1 376 ? 26.692 -42.876 -7.622 1.00 87.88 376 PRO A O 1
ATOM 2910 N N . GLY A 1 377 ? 28.502 -41.790 -6.832 1.00 89.00 377 GLY A N 1
ATOM 2911 C CA . GLY A 1 377 ? 27.963 -41.470 -5.514 1.00 89.00 377 GLY A CA 1
ATOM 2912 C C . GLY A 1 377 ? 26.842 -40.432 -5.522 1.00 89.00 377 GLY A C 1
ATOM 2913 O O . GLY A 1 377 ? 26.080 -40.353 -4.560 1.00 89.00 377 GLY A O 1
ATOM 2914 N N . LEU A 1 378 ? 26.684 -39.661 -6.607 1.00 90.12 378 LEU A N 1
ATOM 2915 C CA . LEU A 1 378 ? 25.640 -38.636 -6.708 1.00 90.12 378 LEU A CA 1
ATOM 2916 C C . LEU A 1 378 ? 24.232 -39.239 -6.599 1.00 90.12 378 LEU A C 1
ATOM 2918 O O . LEU A 1 378 ? 23.360 -38.656 -5.957 1.00 90.12 378 LEU A O 1
ATOM 2922 N N . ALA A 1 379 ? 24.017 -40.425 -7.174 1.00 87.62 379 ALA A N 1
ATOM 2923 C CA . ALA A 1 379 ? 22.733 -41.121 -7.098 1.00 87.62 379 ALA A CA 1
ATOM 2924 C C . ALA A 1 379 ? 22.358 -41.509 -5.654 1.00 87.62 379 ALA A C 1
ATOM 2926 O O . ALA A 1 379 ? 21.178 -41.582 -5.318 1.00 87.62 379 ALA A O 1
ATOM 2927 N N . GLU A 1 380 ? 23.352 -41.719 -4.786 1.00 88.38 380 GLU A N 1
ATOM 2928 C CA . GLU A 1 380 ? 23.144 -42.070 -3.376 1.00 88.38 380 GLU A CA 1
ATOM 2929 C C . GLU A 1 380 ? 22.823 -40.851 -2.492 1.00 88.38 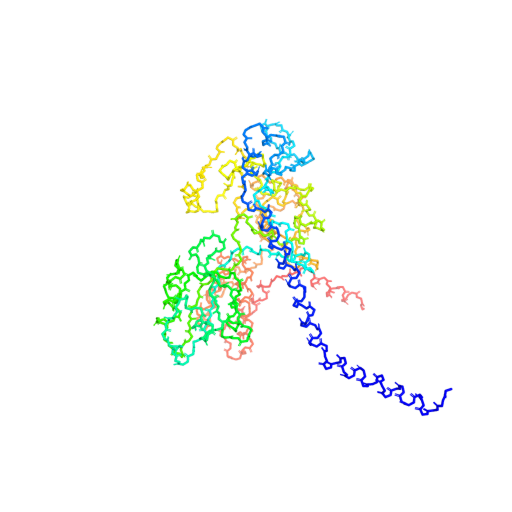380 GLU A C 1
ATOM 2931 O O . GLU A 1 380 ? 22.310 -41.025 -1.387 1.00 88.38 380 GLU A O 1
ATOM 2936 N N . LEU A 1 381 ? 23.064 -39.625 -2.976 1.00 86.12 381 LEU A N 1
ATOM 2937 C CA . LEU A 1 381 ? 22.717 -38.377 -2.279 1.00 86.12 381 LEU A CA 1
ATOM 2938 C C . LEU A 1 381 ? 21.265 -37.918 -2.504 1.00 86.12 381 LEU A C 1
ATOM 2940 O O . LEU A 1 381 ? 20.785 -37.016 -1.811 1.00 86.12 381 LEU A O 1
ATOM 2944 N N . GLY A 1 382 ? 20.553 -38.556 -3.436 1.00 89.38 382 GLY A N 1
ATOM 2945 C CA . GLY A 1 382 ? 19.136 -38.330 -3.711 1.00 89.38 382 GLY A CA 1
ATOM 2946 C C . GLY A 1 382 ? 18.832 -37.195 -4.698 1.00 89.38 382 GLY A C 1
ATOM 2947 O O . GLY A 1 382 ? 19.659 -36.331 -4.997 1.00 89.38 382 GLY A O 1
ATOM 2948 N N . ASP A 1 383 ? 17.587 -37.188 -5.184 1.00 91.12 383 ASP A N 1
ATOM 2949 C CA . ASP A 1 383 ? 17.132 -36.346 -6.303 1.00 91.12 383 ASP A CA 1
ATOM 2950 C C . ASP A 1 383 ? 17.260 -34.838 -6.041 1.00 91.12 383 ASP A C 1
ATOM 2952 O O . ASP A 1 383 ? 17.471 -34.057 -6.966 1.00 91.12 383 ASP A O 1
ATOM 2956 N N . THR A 1 384 ? 17.176 -34.410 -4.779 1.00 91.69 384 THR A N 1
ATOM 2957 C CA . THR A 1 384 ? 17.329 -32.998 -4.398 1.00 91.69 384 THR A CA 1
ATOM 2958 C C . THR A 1 384 ? 18.732 -32.474 -4.706 1.00 91.69 384 THR A C 1
ATOM 2960 O O . THR A 1 384 ? 18.874 -31.372 -5.235 1.00 91.69 384 THR A O 1
ATOM 2963 N N . VAL A 1 385 ? 19.771 -33.257 -4.396 1.00 90.94 385 VAL A N 1
ATOM 2964 C CA . VAL A 1 385 ? 21.164 -32.864 -4.661 1.00 90.94 385 VAL A CA 1
ATOM 2965 C C . VAL A 1 385 ? 21.447 -32.928 -6.160 1.00 90.94 385 VAL A C 1
ATOM 2967 O O . VAL A 1 385 ? 22.077 -32.016 -6.693 1.00 90.94 385 VAL A O 1
ATOM 2970 N N . ALA A 1 386 ? 20.911 -33.933 -6.858 1.00 90.94 386 ALA A N 1
ATOM 2971 C CA . ALA A 1 386 ? 20.972 -34.005 -8.318 1.00 90.94 386 ALA A CA 1
ATOM 2972 C C . ALA A 1 386 ? 20.298 -32.791 -8.991 1.00 90.94 386 ALA A C 1
ATOM 2974 O O . ALA A 1 386 ? 20.834 -32.249 -9.955 1.00 90.94 386 ALA A O 1
ATOM 2975 N N . GLY A 1 387 ? 19.179 -32.305 -8.441 1.00 90.31 387 GLY A N 1
ATOM 2976 C CA . GLY A 1 387 ? 18.530 -31.068 -8.881 1.00 90.31 387 GLY A CA 1
ATOM 2977 C C . GLY A 1 387 ? 19.432 -29.840 -8.732 1.00 90.31 387 GLY A C 1
ATOM 2978 O O . GLY A 1 387 ? 19.560 -29.057 -9.667 1.00 90.31 387 GLY A O 1
ATOM 2979 N N . TRP A 1 388 ? 20.141 -29.703 -7.606 1.00 93.06 388 TRP A N 1
ATOM 2980 C CA . TRP A 1 388 ? 21.109 -28.610 -7.436 1.00 93.06 388 TRP A CA 1
ATOM 2981 C C . TRP A 1 388 ? 22.305 -28.720 -8.385 1.00 93.06 388 TRP A C 1
ATOM 2983 O O . TRP A 1 388 ? 22.790 -27.692 -8.853 1.00 93.06 388 TRP A O 1
ATOM 2993 N N . VAL A 1 389 ? 22.776 -29.933 -8.696 1.00 91.06 389 VAL A N 1
ATOM 2994 C CA . VAL A 1 389 ? 23.808 -30.144 -9.727 1.00 91.06 389 VAL A CA 1
ATOM 2995 C C . VAL A 1 389 ? 23.314 -29.635 -11.082 1.00 91.06 389 VAL A C 1
ATOM 2997 O O . VAL A 1 389 ? 24.036 -28.891 -11.744 1.00 91.06 389 VAL A O 1
ATOM 3000 N N . GLU A 1 390 ? 22.078 -29.953 -11.471 1.00 89.25 390 GLU A N 1
ATOM 3001 C CA . GLU A 1 390 ? 21.501 -29.467 -12.730 1.00 89.25 390 GLU A CA 1
ATOM 3002 C C . GLU A 1 390 ? 21.325 -27.942 -12.750 1.00 89.25 390 GLU A C 1
ATOM 3004 O O . GLU A 1 390 ? 21.638 -27.289 -13.750 1.00 89.25 390 GLU A O 1
ATOM 3009 N N . ASP A 1 391 ? 20.879 -27.354 -11.640 1.00 85.19 391 ASP A N 1
ATOM 3010 C CA . ASP A 1 391 ? 20.730 -25.903 -11.503 1.00 85.19 391 ASP A CA 1
ATOM 3011 C C . ASP A 1 391 ? 22.075 -25.184 -11.675 1.00 85.19 391 ASP A C 1
ATOM 3013 O O . ASP A 1 391 ? 22.170 -24.190 -12.393 1.00 85.19 391 ASP A O 1
ATOM 3017 N N . VAL A 1 392 ? 23.139 -25.692 -11.042 1.00 86.38 392 VAL A N 1
ATOM 3018 C CA . VAL A 1 392 ? 24.488 -25.115 -11.164 1.00 86.38 392 VAL A CA 1
ATOM 3019 C C . VAL A 1 392 ? 25.075 -25.375 -12.551 1.00 86.38 392 VAL A C 1
ATOM 3021 O O . VAL A 1 392 ? 25.788 -24.527 -13.082 1.00 86.38 392 VAL A O 1
ATOM 3024 N N . ARG A 1 393 ? 24.755 -26.505 -13.186 1.00 85.12 393 ARG A N 1
ATOM 3025 C CA . ARG A 1 393 ? 25.201 -26.794 -14.552 1.00 85.12 393 ARG A CA 1
ATOM 3026 C C . ARG A 1 393 ? 24.553 -25.861 -15.574 1.00 85.12 393 ARG A C 1
ATOM 3028 O O . ARG A 1 393 ? 25.246 -25.344 -16.450 1.00 85.12 393 ARG A O 1
ATOM 3035 N N . SER A 1 394 ? 23.244 -25.654 -15.472 1.00 78.12 394 SER A N 1
ATOM 3036 C CA . SER A 1 394 ? 22.459 -24.840 -16.411 1.00 78.12 394 SER A CA 1
ATOM 3037 C C . SER A 1 394 ? 22.563 -23.335 -16.140 1.00 78.12 394 SER A C 1
ATOM 3039 O O . SER A 1 394 ? 22.502 -22.536 -17.075 1.00 78.12 394 SER A O 1
ATOM 3041 N N . SER A 1 395 ? 22.760 -22.948 -14.878 1.00 75.00 395 SER A N 1
ATOM 3042 C CA . SER A 1 395 ? 22.897 -21.564 -14.423 1.00 75.00 395 SER A CA 1
ATOM 3043 C C . SER A 1 395 ? 24.036 -21.437 -13.392 1.00 75.00 395 SER A C 1
ATOM 3045 O O . SER A 1 395 ? 23.783 -21.195 -12.205 1.00 75.00 395 SER A O 1
ATOM 3047 N N . PRO A 1 396 ? 25.310 -21.539 -13.826 1.00 73.81 396 PRO A N 1
ATOM 3048 C CA . PRO A 1 396 ? 26.487 -21.561 -12.944 1.00 73.81 396 PRO A CA 1
ATOM 3049 C C . PRO A 1 396 ? 26.691 -20.284 -12.123 1.00 73.81 396 PRO A C 1
ATOM 3051 O O . PRO A 1 396 ? 27.439 -20.279 -11.146 1.00 73.81 396 PRO A O 1
ATOM 3054 N N . ASP A 1 397 ? 25.994 -19.203 -12.458 1.00 69.81 397 ASP A N 1
ATOM 3055 C CA . ASP A 1 397 ? 26.019 -17.954 -11.701 1.00 69.81 397 ASP A CA 1
ATOM 3056 C C . ASP A 1 397 ? 25.001 -17.899 -10.543 1.00 69.81 397 ASP A C 1
ATOM 3058 O O . ASP A 1 397 ? 25.060 -16.990 -9.711 1.00 69.81 397 ASP A O 1
ATOM 3062 N N . GLY A 1 398 ? 24.106 -18.887 -10.427 1.00 73.25 398 GLY A N 1
ATOM 3063 C CA . GLY A 1 398 ? 23.078 -18.953 -9.386 1.00 73.25 398 GLY A CA 1
ATOM 3064 C C . GLY A 1 398 ? 23.662 -19.156 -7.985 1.00 73.25 398 GLY A C 1
ATOM 3065 O O . GLY A 1 398 ? 24.117 -20.247 -7.639 1.00 73.25 398 GLY A O 1
ATOM 3066 N N . ARG A 1 399 ? 23.627 -18.112 -7.146 1.00 76.75 399 ARG A N 1
ATOM 3067 C CA . ARG A 1 399 ? 24.217 -18.128 -5.795 1.00 76.75 399 ARG A CA 1
ATOM 3068 C C . ARG A 1 399 ? 23.631 -19.220 -4.896 1.00 76.75 399 ARG A C 1
ATOM 3070 O O . ARG A 1 399 ? 24.395 -19.933 -4.250 1.00 76.75 399 ARG A O 1
ATOM 3077 N N . ASP A 1 400 ? 22.310 -19.347 -4.845 1.00 81.88 400 ASP A N 1
ATOM 3078 C CA . ASP A 1 400 ? 21.644 -20.221 -3.875 1.00 81.88 400 ASP A CA 1
ATOM 3079 C C . ASP A 1 400 ? 21.866 -21.703 -4.177 1.00 81.88 400 ASP A C 1
ATOM 3081 O O . ASP A 1 400 ? 22.271 -22.452 -3.286 1.00 81.88 400 ASP A O 1
ATOM 3085 N N . SER A 1 401 ? 21.675 -22.128 -5.431 1.00 83.44 401 SER A N 1
ATOM 3086 C CA . SER A 1 401 ? 21.923 -23.516 -5.837 1.00 83.44 401 SER A CA 1
ATOM 3087 C C . SER A 1 401 ? 23.396 -23.895 -5.662 1.00 83.44 401 SER A C 1
ATOM 3089 O O . SER A 1 401 ? 23.686 -24.993 -5.193 1.00 83.44 401 SER A O 1
ATOM 3091 N N . ARG A 1 402 ? 24.335 -22.965 -5.898 1.00 87.25 402 ARG A N 1
ATOM 3092 C CA . ARG A 1 402 ? 25.767 -23.180 -5.619 1.00 87.25 402 ARG A CA 1
ATOM 3093 C C . ARG A 1 402 ? 26.068 -23.386 -4.142 1.00 87.25 402 ARG A C 1
ATOM 3095 O O . ARG A 1 402 ? 26.800 -24.309 -3.798 1.00 87.25 402 ARG A O 1
ATOM 3102 N N . LEU A 1 403 ? 25.530 -22.533 -3.269 1.00 88.00 403 LEU A N 1
ATOM 3103 C CA . LEU A 1 403 ? 25.770 -22.641 -1.827 1.00 88.00 403 LEU A CA 1
ATOM 3104 C C . LEU A 1 403 ? 25.155 -23.918 -1.249 1.00 88.00 403 LEU A C 1
ATOM 3106 O O . LEU A 1 403 ? 25.807 -24.584 -0.447 1.00 88.00 403 LEU A O 1
ATOM 3110 N N . ARG A 1 404 ? 23.950 -24.290 -1.696 1.00 91.62 404 ARG A N 1
ATOM 3111 C CA . ARG A 1 404 ? 23.293 -25.549 -1.312 1.00 91.62 404 ARG A CA 1
ATOM 3112 C C . ARG A 1 404 ? 24.072 -26.770 -1.792 1.00 91.62 404 ARG A C 1
ATOM 3114 O O . ARG A 1 404 ? 24.287 -27.692 -1.011 1.00 91.62 404 ARG A O 1
ATOM 3121 N N . LEU A 1 405 ? 24.537 -26.754 -3.043 1.00 91.88 405 LEU A N 1
ATOM 3122 C CA . LEU A 1 405 ? 25.354 -27.830 -3.599 1.00 91.88 405 LEU A CA 1
ATOM 3123 C C . LEU A 1 405 ? 26.677 -27.977 -2.838 1.00 91.88 405 LEU A C 1
ATOM 3125 O O . LEU A 1 405 ? 27.044 -29.086 -2.464 1.00 91.88 405 LEU A O 1
ATOM 3129 N N . ARG A 1 406 ? 27.358 -26.864 -2.539 1.00 92.00 406 ARG A N 1
ATOM 3130 C CA . ARG A 1 406 ? 28.586 -26.878 -1.734 1.00 92.00 406 ARG A CA 1
ATOM 3131 C C . ARG A 1 406 ? 28.348 -27.490 -0.360 1.00 92.00 406 ARG A C 1
ATOM 3133 O O . ARG A 1 406 ? 29.084 -28.381 0.045 1.00 92.00 406 ARG A O 1
ATOM 3140 N N . GLU A 1 407 ? 27.315 -27.029 0.338 1.00 93.38 407 GLU A N 1
ATOM 3141 C CA . GLU A 1 407 ? 26.990 -27.522 1.673 1.00 93.38 407 GLU A CA 1
ATOM 3142 C C . GLU A 1 407 ? 26.660 -29.023 1.656 1.00 93.38 407 GLU A C 1
ATOM 3144 O O . GLU A 1 407 ? 27.060 -29.752 2.560 1.00 93.38 407 GLU A O 1
ATOM 3149 N N . ALA A 1 408 ? 25.983 -29.512 0.613 1.00 93.06 408 ALA A N 1
ATOM 3150 C CA . ALA A 1 408 ? 25.715 -30.938 0.441 1.00 93.06 408 ALA A CA 1
ATOM 3151 C C . ALA A 1 408 ? 27.007 -31.760 0.317 1.00 93.06 408 ALA A C 1
ATOM 3153 O O . ALA A 1 408 ? 27.149 -32.778 0.992 1.00 93.06 408 ALA A O 1
ATOM 3154 N N . ILE A 1 409 ? 27.959 -31.290 -0.493 1.00 92.94 409 ILE A N 1
ATOM 3155 C CA . ILE A 1 409 ? 29.252 -31.957 -0.693 1.00 92.94 409 ILE A CA 1
ATOM 3156 C C . ILE A 1 409 ? 30.094 -31.916 0.591 1.00 92.94 409 ILE A C 1
ATOM 3158 O O . ILE A 1 409 ? 30.698 -32.919 0.959 1.00 92.94 409 ILE A O 1
ATOM 3162 N N . GLU A 1 410 ? 30.108 -30.788 1.307 1.00 93.50 410 GLU A N 1
ATOM 3163 C CA . GLU A 1 410 ? 30.828 -30.640 2.582 1.00 93.50 410 GLU A CA 1
ATOM 3164 C C . GLU A 1 410 ? 30.243 -31.541 3.683 1.00 93.50 410 GLU A C 1
ATOM 3166 O O . GLU A 1 410 ? 30.991 -32.134 4.464 1.00 93.50 410 GLU A O 1
ATOM 3171 N N . ARG A 1 411 ? 28.912 -31.686 3.740 1.00 93.38 411 ARG A N 1
ATOM 3172 C CA . ARG A 1 411 ? 28.245 -32.614 4.668 1.00 93.38 411 ARG A CA 1
ATOM 3173 C C . ARG A 1 411 ? 28.562 -34.073 4.344 1.00 93.38 411 ARG A C 1
ATOM 3175 O O . ARG A 1 411 ? 28.798 -34.842 5.271 1.00 93.38 411 ARG A O 1
ATOM 3182 N N . ASP A 1 412 ? 28.577 -34.443 3.065 1.00 93.31 412 ASP A N 1
ATOM 3183 C CA . ASP A 1 412 ? 28.966 -35.789 2.635 1.00 93.31 412 ASP A CA 1
ATOM 3184 C C . ASP A 1 412 ? 30.437 -36.080 2.978 1.00 93.31 412 ASP A C 1
ATOM 3186 O O . ASP A 1 412 ? 30.737 -37.110 3.574 1.00 93.31 412 ASP A O 1
ATOM 3190 N N . ALA A 1 413 ? 31.343 -35.127 2.735 1.00 91.38 413 ALA A N 1
ATOM 3191 C CA . ALA A 1 413 ? 32.751 -35.240 3.124 1.00 91.38 413 ALA A CA 1
ATOM 3192 C C . ALA A 1 413 ? 32.927 -35.445 4.642 1.00 91.38 413 ALA A C 1
ATOM 3194 O O . ALA A 1 413 ? 33.769 -36.230 5.086 1.00 91.38 413 ALA A O 1
ATOM 3195 N N . ALA A 1 414 ? 32.106 -34.774 5.456 1.00 92.56 414 ALA A N 1
ATOM 3196 C CA . ALA A 1 414 ? 32.123 -34.909 6.912 1.00 92.56 414 ALA A CA 1
ATOM 3197 C C . ALA A 1 414 ? 31.629 -36.281 7.416 1.00 92.56 414 ALA A C 1
ATOM 3199 O O . ALA A 1 414 ? 31.900 -36.628 8.568 1.00 92.56 414 ALA A O 1
ATOM 3200 N N . ALA A 1 415 ? 30.949 -37.077 6.580 1.00 90.00 415 ALA A N 1
ATOM 3201 C CA . ALA A 1 415 ? 30.516 -38.436 6.917 1.00 90.00 415 ALA A CA 1
ATOM 3202 C C . ALA A 1 415 ? 31.672 -39.460 6.918 1.00 90.00 415 ALA A C 1
ATOM 3204 O O . ALA A 1 415 ? 31.503 -40.593 7.373 1.00 90.00 415 ALA A O 1
ATOM 3205 N N . GLY A 1 416 ? 32.869 -39.075 6.460 1.00 87.81 416 GLY A N 1
ATOM 3206 C CA . GLY A 1 416 ? 34.077 -39.891 6.565 1.00 87.81 416 GLY A CA 1
ATOM 3207 C C . GLY A 1 416 ? 33.947 -41.231 5.838 1.00 87.81 416 GLY A C 1
ATOM 3208 O O . GLY A 1 416 ? 33.860 -41.270 4.617 1.00 87.81 416 GLY A O 1
ATOM 3209 N N . ALA A 1 417 ? 33.950 -42.341 6.583 1.00 84.62 417 ALA A N 1
ATOM 3210 C CA . ALA A 1 417 ? 33.846 -43.686 6.005 1.00 84.62 417 ALA A CA 1
ATOM 3211 C C . ALA A 1 417 ? 32.485 -43.970 5.339 1.00 84.62 417 ALA A C 1
ATOM 3213 O O . ALA A 1 417 ? 32.405 -44.869 4.505 1.00 84.62 417 ALA A O 1
ATOM 3214 N N . ASP A 1 418 ? 31.450 -43.200 5.688 1.00 87.75 418 ASP A N 1
ATOM 3215 C CA . ASP A 1 418 ? 30.100 -43.322 5.130 1.00 87.75 418 ASP A CA 1
ATOM 3216 C C . ASP A 1 418 ? 29.834 -42.336 3.974 1.00 87.75 418 ASP A C 1
ATOM 3218 O O . ASP A 1 418 ? 28.712 -42.282 3.464 1.00 87.75 418 ASP A O 1
ATOM 3222 N N . ALA A 1 419 ? 30.846 -41.560 3.562 1.00 90.88 419 ALA A N 1
ATOM 3223 C CA . ALA A 1 419 ? 30.738 -40.603 2.465 1.00 90.88 419 ALA A CA 1
ATOM 3224 C C . ALA A 1 419 ? 30.430 -41.303 1.134 1.00 90.88 419 ALA A C 1
ATOM 3226 O O . ALA A 1 419 ? 30.965 -42.375 0.830 1.00 90.88 419 ALA A O 1
ATOM 3227 N N . LYS A 1 420 ? 29.550 -40.691 0.345 1.00 92.88 420 LYS A N 1
ATOM 3228 C CA . LYS A 1 420 ? 29.032 -41.254 -0.905 1.00 92.88 420 LYS A CA 1
ATOM 3229 C C . LYS A 1 420 ? 29.794 -40.769 -2.118 1.00 92.88 420 LYS A C 1
ATOM 3231 O O . LYS A 1 420 ? 30.036 -41.554 -3.032 1.00 92.88 420 LYS A O 1
ATOM 3236 N N . LEU A 1 421 ? 30.183 -39.499 -2.131 1.00 92.81 421 LEU A N 1
ATOM 3237 C CA . LEU A 1 421 ? 30.949 -38.919 -3.223 1.00 92.81 421 LEU A CA 1
ATOM 3238 C C . LEU A 1 421 ? 32.419 -39.319 -3.138 1.00 92.81 421 LEU A C 1
ATOM 3240 O O . LEU A 1 421 ? 32.967 -39.625 -2.076 1.00 92.81 421 LEU A O 1
ATOM 3244 N N . SER A 1 422 ? 33.088 -39.276 -4.285 1.00 92.31 422 SER A N 1
ATOM 3245 C CA . SER A 1 422 ? 34.530 -39.473 -4.336 1.00 92.31 422 SER A CA 1
ATOM 3246 C C . SER A 1 422 ? 35.290 -38.324 -3.659 1.00 92.31 422 SER A C 1
ATOM 3248 O O . SER A 1 422 ? 34.858 -37.172 -3.667 1.00 92.31 422 SER A O 1
ATOM 3250 N N . HIS A 1 423 ? 36.506 -38.612 -3.183 1.00 89.31 423 HIS A N 1
ATOM 3251 C CA . HIS A 1 423 ? 37.421 -37.593 -2.645 1.00 89.31 423 HIS A CA 1
ATOM 3252 C C . HIS A 1 423 ? 37.648 -36.432 -3.629 1.00 89.31 423 HIS A C 1
ATOM 3254 O O . HIS A 1 423 ? 37.722 -35.274 -3.232 1.00 89.31 423 HIS A O 1
ATOM 3260 N N . ARG A 1 424 ? 37.694 -36.728 -4.937 1.00 88.56 424 ARG A N 1
ATOM 3261 C CA . ARG A 1 424 ? 37.805 -35.710 -5.989 1.00 88.56 424 ARG A CA 1
ATOM 3262 C C . ARG A 1 424 ? 36.619 -34.744 -5.963 1.00 88.56 424 ARG A C 1
ATOM 3264 O O . ARG A 1 424 ? 36.813 -33.546 -6.127 1.00 88.56 424 ARG A O 1
ATOM 3271 N N . SER A 1 425 ? 35.406 -35.253 -5.784 1.00 91.06 425 SER A N 1
ATOM 3272 C CA . SER A 1 425 ? 34.195 -34.435 -5.697 1.00 91.06 425 SER A CA 1
ATOM 3273 C C . SER A 1 425 ? 34.175 -33.583 -4.428 1.00 91.06 425 SER A C 1
ATOM 3275 O O . SER A 1 425 ? 33.777 -32.420 -4.496 1.00 91.06 425 SER A O 1
ATOM 3277 N N . HIS A 1 426 ? 34.687 -34.099 -3.304 1.00 91.94 426 HIS A N 1
ATOM 3278 C CA . HIS A 1 426 ? 34.881 -33.307 -2.081 1.00 91.94 426 HIS A CA 1
ATOM 3279 C C . HIS A 1 426 ? 35.875 -32.161 -2.288 1.00 91.94 426 HIS A C 1
ATOM 3281 O O . HIS A 1 426 ? 35.582 -31.025 -1.915 1.00 91.94 426 HIS A O 1
ATOM 3287 N N . ASP A 1 427 ? 37.005 -32.421 -2.952 1.00 88.38 427 ASP A N 1
ATOM 3288 C CA . ASP A 1 427 ? 38.026 -31.401 -3.234 1.00 88.38 427 ASP A CA 1
ATOM 3289 C C . ASP A 1 427 ? 37.484 -30.261 -4.114 1.00 88.38 427 ASP A C 1
ATOM 3291 O O . ASP A 1 427 ? 37.866 -29.099 -3.960 1.00 88.38 427 ASP A O 1
ATOM 3295 N N . LEU A 1 428 ? 36.558 -30.573 -5.026 1.00 87.69 428 LEU A N 1
ATOM 3296 C CA . LEU A 1 428 ? 35.941 -29.599 -5.928 1.00 87.69 428 LEU A CA 1
ATOM 3297 C C . LEU A 1 428 ? 34.953 -28.649 -5.228 1.00 87.69 428 LEU A C 1
ATOM 3299 O O . LEU A 1 428 ? 34.658 -27.585 -5.779 1.00 87.69 428 LEU A O 1
ATOM 3303 N N . ALA A 1 429 ? 34.491 -28.953 -4.008 1.00 86.38 429 ALA A N 1
ATOM 3304 C CA . ALA A 1 429 ? 33.578 -28.087 -3.251 1.00 86.38 429 ALA A CA 1
ATOM 3305 C C . ALA A 1 429 ? 34.150 -26.678 -3.019 1.00 86.38 429 ALA A C 1
ATOM 3307 O O . ALA A 1 429 ? 33.412 -25.688 -3.025 1.00 86.38 429 ALA A O 1
ATOM 3308 N N . VAL A 1 430 ? 35.477 -26.562 -2.887 1.00 83.94 430 VAL A N 1
ATOM 3309 C CA . VAL A 1 430 ? 36.166 -25.274 -2.697 1.00 83.94 430 VAL A CA 1
ATOM 3310 C C . VAL A 1 430 ? 35.936 -24.316 -3.869 1.00 83.94 430 VAL A C 1
ATOM 3312 O O . VAL A 1 430 ? 35.863 -23.099 -3.678 1.00 83.94 430 VAL A O 1
ATOM 3315 N N . LEU A 1 431 ? 35.770 -24.863 -5.077 1.00 83.31 431 LEU A N 1
ATOM 3316 C CA . LEU A 1 431 ? 35.557 -24.095 -6.298 1.00 83.31 431 LEU A CA 1
ATOM 3317 C C . LEU A 1 431 ? 34.139 -23.540 -6.400 1.00 83.31 431 LEU A C 1
ATOM 3319 O O . LEU A 1 431 ? 33.940 -22.647 -7.210 1.00 83.31 431 LEU A O 1
ATOM 3323 N N . LEU A 1 432 ? 33.183 -24.003 -5.580 1.00 82.19 432 LEU A N 1
ATOM 3324 C CA . LEU A 1 432 ? 31.814 -23.471 -5.495 1.00 82.19 432 LEU A CA 1
ATOM 3325 C C . LEU A 1 432 ? 31.704 -22.223 -4.598 1.00 82.19 432 LEU A C 1
ATOM 3327 O O . LEU A 1 432 ? 30.617 -21.667 -4.423 1.00 82.19 432 LEU A O 1
ATOM 3331 N N . ASN A 1 433 ? 32.813 -21.757 -4.014 1.00 74.31 433 ASN A N 1
ATOM 3332 C CA . ASN A 1 433 ? 32.842 -20.548 -3.198 1.00 74.31 433 ASN A CA 1
ATOM 3333 C C . ASN A 1 433 ? 33.086 -19.283 -4.044 1.00 74.31 433 ASN A C 1
ATOM 3335 O O . ASN A 1 433 ? 33.744 -19.315 -5.083 1.00 74.31 433 ASN A O 1
ATOM 3339 N N . ILE A 1 434 ? 32.587 -18.136 -3.577 1.00 59.09 434 ILE A N 1
ATOM 3340 C CA . ILE A 1 434 ? 33.015 -16.835 -4.101 1.00 59.09 434 ILE A CA 1
ATOM 3341 C C . ILE A 1 434 ? 34.319 -16.506 -3.380 1.00 59.09 434 ILE A C 1
ATOM 3343 O O . ILE A 1 434 ? 34.305 -16.196 -2.188 1.00 59.09 434 ILE A O 1
ATOM 3347 N N . VAL A 1 435 ? 35.454 -16.555 -4.077 1.00 47.38 435 VAL A N 1
ATOM 3348 C CA . VAL A 1 435 ? 36.663 -15.898 -3.571 1.00 47.38 435 VAL A CA 1
ATOM 3349 C C . VAL A 1 435 ? 36.393 -14.396 -3.608 1.00 47.38 435 VAL A C 1
ATOM 3351 O O . VAL A 1 435 ? 36.617 -13.724 -4.612 1.00 47.38 435 VAL A O 1
ATOM 3354 N N . LEU A 1 436 ? 35.894 -13.850 -2.497 1.00 41.38 436 LEU A N 1
ATOM 3355 C CA . LEU A 1 436 ? 36.060 -12.436 -2.207 1.00 41.38 436 LEU A CA 1
ATOM 3356 C C . LEU A 1 436 ? 37.574 -12.239 -2.078 1.00 41.38 436 LEU A C 1
ATOM 3358 O O . LEU A 1 436 ? 38.184 -12.638 -1.085 1.00 41.38 436 LEU A O 1
ATOM 3362 N N . VAL A 1 437 ? 38.192 -11.644 -3.095 1.00 38.28 437 VAL A N 1
ATOM 3363 C CA . VAL A 1 437 ? 39.638 -11.354 -3.180 1.00 38.28 437 VAL A CA 1
ATOM 3364 C C . VAL A 1 437 ? 40.171 -10.578 -1.950 1.00 38.28 437 VAL A C 1
ATOM 3366 O O . VAL A 1 437 ? 41.373 -10.506 -1.717 1.00 38.28 437 VAL A O 1
ATOM 3369 N N . VAL A 1 438 ? 39.290 -10.078 -1.080 1.00 35.50 438 VAL A N 1
ATOM 3370 C CA . VAL A 1 438 ? 39.613 -9.407 0.186 1.00 35.50 438 VAL A CA 1
ATOM 3371 C C . VAL A 1 438 ? 40.199 -10.351 1.254 1.00 35.50 438 VAL A C 1
ATOM 3373 O O . VAL A 1 438 ? 41.092 -9.937 1.991 1.00 35.50 438 VAL A O 1
ATOM 3376 N N . ALA A 1 439 ? 39.772 -11.617 1.342 1.00 31.00 439 ALA A N 1
ATOM 3377 C CA . ALA A 1 439 ? 40.209 -12.502 2.436 1.00 31.00 439 ALA A CA 1
ATOM 3378 C C . ALA A 1 439 ? 41.664 -12.987 2.277 1.00 31.00 439 ALA A C 1
ATOM 3380 O O . ALA A 1 439 ? 42.403 -13.090 3.255 1.00 31.00 439 ALA A O 1
ATOM 3381 N N . VAL A 1 440 ? 42.117 -13.201 1.037 1.00 35.09 440 VAL A N 1
ATOM 3382 C CA . VAL A 1 440 ? 43.485 -13.669 0.751 1.00 35.09 440 VAL A CA 1
ATOM 3383 C C . VAL A 1 440 ? 44.520 -12.550 0.947 1.00 35.09 440 VAL A C 1
ATOM 3385 O O . VAL A 1 440 ? 45.642 -12.814 1.379 1.00 35.09 440 VAL A O 1
ATOM 3388 N N . MET A 1 441 ? 44.149 -11.280 0.740 1.00 33.16 441 MET A N 1
ATOM 3389 C CA . MET A 1 441 ? 45.064 -10.153 0.985 1.00 33.16 441 MET A CA 1
ATOM 3390 C C . MET A 1 441 ? 45.315 -9.880 2.477 1.00 33.16 441 MET A C 1
ATOM 3392 O O . MET A 1 441 ? 46.400 -9.413 2.828 1.00 33.16 441 MET A O 1
ATOM 3396 N N . ILE A 1 442 ? 44.363 -10.190 3.367 1.00 37.06 442 ILE A N 1
ATOM 3397 C CA . ILE A 1 442 ? 44.530 -9.983 4.818 1.00 37.06 442 ILE A CA 1
ATOM 3398 C C . ILE A 1 442 ? 45.510 -11.011 5.408 1.00 37.06 442 ILE A C 1
ATOM 3400 O O . ILE A 1 442 ? 46.376 -10.641 6.203 1.00 37.06 442 ILE A O 1
ATOM 3404 N N . SER A 1 443 ? 45.470 -12.269 4.958 1.00 34.28 443 SER A N 1
ATOM 3405 C CA . SER A 1 443 ? 46.405 -13.304 5.427 1.00 34.28 443 SER A CA 1
ATOM 3406 C C . SER A 1 443 ? 47.839 -13.114 4.916 1.00 34.28 443 SER A C 1
ATOM 3408 O O . SER A 1 443 ? 48.784 -13.406 5.645 1.00 34.28 443 SER A O 1
ATOM 3410 N N . ILE A 1 444 ? 48.032 -12.558 3.713 1.00 38.69 444 ILE A N 1
ATOM 3411 C CA . ILE A 1 444 ? 49.381 -12.280 3.182 1.00 38.69 444 ILE A CA 1
ATOM 3412 C C . ILE A 1 444 ? 50.034 -11.084 3.899 1.00 38.69 444 ILE A C 1
ATOM 3414 O O . ILE A 1 444 ? 51.245 -11.083 4.114 1.00 38.69 444 ILE A O 1
ATOM 3418 N N . LYS A 1 445 ? 49.252 -10.096 4.362 1.00 34.62 445 LYS A N 1
ATOM 3419 C CA . LYS A 1 445 ? 49.782 -8.969 5.155 1.00 34.62 445 LYS A CA 1
ATOM 3420 C C . LYS A 1 445 ? 50.254 -9.394 6.553 1.00 34.62 445 LYS A C 1
ATOM 3422 O O . LYS A 1 445 ? 51.248 -8.866 7.043 1.00 34.62 445 LYS A O 1
ATOM 3427 N N . ALA A 1 446 ? 49.597 -10.378 7.169 1.00 38.38 446 ALA A N 1
ATOM 3428 C CA . ALA A 1 446 ? 50.015 -10.925 8.462 1.00 38.38 446 ALA A CA 1
ATOM 3429 C C . ALA A 1 446 ? 51.315 -11.751 8.373 1.00 38.38 446 ALA A C 1
ATOM 3431 O O . ALA A 1 446 ? 52.087 -11.770 9.326 1.00 38.38 446 ALA A O 1
ATOM 3432 N N . ALA A 1 447 ? 51.603 -12.366 7.220 1.00 38.16 447 ALA A N 1
ATOM 3433 C CA . ALA A 1 447 ? 52.824 -13.146 7.001 1.00 38.16 447 ALA A CA 1
ATOM 3434 C C . ALA A 1 447 ? 54.077 -12.293 6.704 1.00 38.16 447 ALA A C 1
ATOM 3436 O O . ALA A 1 447 ? 55.189 -12.797 6.805 1.00 38.16 447 ALA A O 1
ATOM 3437 N N . PHE A 1 448 ? 53.913 -11.008 6.367 1.00 40.38 448 PHE A N 1
ATOM 3438 C CA . PHE A 1 448 ? 55.017 -10.067 6.109 1.00 40.38 448 PHE A CA 1
ATOM 3439 C C . PHE A 1 448 ? 55.294 -9.094 7.268 1.00 40.38 448 PHE A C 1
ATOM 3441 O O . PHE A 1 448 ? 56.088 -8.168 7.113 1.00 40.38 448 PHE A O 1
ATOM 3448 N N . THR A 1 449 ? 54.660 -9.296 8.430 1.00 45.41 449 THR A N 1
ATOM 3449 C CA . THR A 1 449 ? 54.878 -8.465 9.630 1.00 45.41 449 THR A CA 1
ATOM 3450 C C . THR A 1 449 ? 55.341 -9.281 10.846 1.00 45.41 449 THR A C 1
ATOM 3452 O O . THR A 1 449 ? 54.972 -8.966 11.978 1.00 45.41 449 THR A O 1
ATOM 3455 N N . LEU A 1 450 ? 56.157 -10.314 10.609 1.00 38.06 450 LEU A N 1
ATOM 3456 C CA . LEU A 1 450 ? 56.930 -11.043 11.620 1.00 38.06 450 LEU A CA 1
ATOM 3457 C C . LEU A 1 450 ? 58.364 -11.260 11.137 1.00 38.06 450 LEU A C 1
ATOM 3459 O O . LEU A 1 450 ? 58.521 -11.691 9.972 1.00 38.06 450 LEU A O 1
#

Secondary structure (DSSP, 8-state):
--HHHHHHHHHHHHHHHHHHHHHHHHHHHHHHHHHHHHHHHHHHHHHHHHS--HHHHHHTSTTHHHHH-SS----EEEEEEEEEETTEEEEEEE-GGGT-TTTT-EETTEEEEESSPBPEEEEEEEPPPSS---S--TTSHHHHHHHHSEEE-SS-SSSTT--BEEEE-TTSHHHHTT--TT-EEEEETTEE--SHHHHHHHHHTSS-TTS-EEEEEEESB-TTSSPPS-TTTEESTTSSEEHHHHTTHHHH-S-TT--STTTTT---SSHHHHHHHHHHH-----TT-SSPPPPGGGGGGGGGGT-TT-GGGS--SS-SS-SSHHHHHHHHHHHHHTGGGTS--TT--STTS--SS-TTS--THHHHHHHHHT-GGGGGG-HHHHHHHHHHHH-TT-HHHHHHHHHHHHHHHHTGGG--S-HHHHHHGGGGS---HHHHHHHHHHHT--

Solvent-accessible surface area (backbone atoms only — not comparable to full-atom values): 24913 Å² total; per-residue (Å²): 133,57,70,65,57,53,52,52,52,52,51,50,52,54,50,52,53,52,48,48,66,69,42,43,65,55,56,50,49,54,49,50,53,53,53,50,52,53,49,49,54,50,51,54,50,52,48,62,72,65,50,89,44,75,70,54,58,56,30,60,32,89,72,44,30,81,77,63,30,91,77,71,82,44,73,48,79,34,72,85,58,56,43,78,55,91,94,37,79,38,59,35,44,30,22,60,59,52,66,33,69,29,33,68,40,41,32,90,98,34,78,49,41,52,55,32,42,59,56,45,80,44,80,37,56,34,55,43,43,76,59,77,75,66,84,84,56,94,89,35,38,71,45,37,33,72,48,25,19,30,29,65,41,95,52,21,95,87,47,60,47,40,30,18,29,56,41,56,39,83,90,23,38,31,35,73,35,64,57,52,64,59,25,28,45,47,24,50,64,93,44,78,25,78,28,45,68,54,41,47,44,52,68,68,70,66,58,63,56,58,41,72,42,45,34,33,30,38,36,58,31,56,84,51,52,20,16,44,78,59,21,63,53,35,44,22,85,88,15,89,37,24,35,94,81,52,52,56,42,69,50,35,39,25,37,27,80,36,92,44,73,40,62,25,24,67,41,59,79,43,75,67,51,42,52,52,36,29,76,76,59,62,41,57,87,54,86,90,50,94,53,48,18,49,26,73,96,47,36,52,66,37,52,56,79,76,46,73,80,48,69,90,38,45,66,38,94,91,34,69,67,35,86,35,57,70,42,50,51,53,53,47,50,41,60,51,50,11,47,54,64,82,40,97,47,94,94,49,87,51,94,87,54,62,62,38,56,60,81,88,73,54,63,57,31,35,59,44,26,53,55,43,75,72,36,79,25,46,73,78,65,36,71,71,54,50,48,26,34,50,45,18,45,78,38,54,83,45,63,65,41,30,50,52,43,28,52,53,39,53,53,34,55,70,47,56,93,72,36,53,61,50,72,70,55,43,64,44,36,67,50,49,54,81,80,60,72,66,63,65,56,56,59,55,55,60,67,72,73,116

Mean predicted aligned error: 12.22 Å

Nearest PDB structures (foldseek):
  7qsb-assembly1_A  TM=7.644E-01  e=7.196E-04  Homo sapiens
  8hck-assembly1_A-2  TM=7.816E-01  e=1.720E-03  Homo sapiens
  4nnm-assembly1_A  TM=6.464E-01  e=4.267E-04  Homo sapiens
  8hu2-assembly1_A  TM=7.465E-01  e=5.183E-03  Rattus norvegicus
  6ak2-assembly2_B  TM=7.277E-01  e=5.183E-03  Rattus norvegicus

Radius of gyration: 31.57 Å; Cα contacts (8 Å, |Δi|>4): 644; chains: 1; bounding box: 88×75×93 Å

Sequence (450 aa):
ATLEFQAANTHRKSLEESLRRITAPEDAAAKAVADHRTKLAQLQKTLAQRQPSAGKAVLEMPVLDAFNGPLRVDQLWLPQLTLNNNFRDVARFDRCTTCHRGMDKSLPGAPNDPAYPQSESMSLTLATPDKAPGDVVGDGNDQLEQAYGLRLAAQGLFNAEDPTVGVVVPLSAAAKAGLQMGDVIERIGDSRTLARSVALDGLLETPVWGKPLALTVRRGVPQPYATHPRLDLFVGDSSPHPMKNFGCTICHQGQGSATSFKWASHSPNTPKQAHEWHDEQGWFNNHHWILPMLPERFEESSCLKCHHQVVDLEPSEKYPEPPAPKLVEGYHLIRQYGCYGCHEINGWSGPDSRIGPDMRLAPNYHEVAESLTSDPGLAELGDTVAGWVEDVRSSPDGRDSRLRLREAIERDAAAGADAKLSHRSHDLAVLLNIVLVVAVMISIKAAFTL